Protein AF-A0A317D1U3-F1 (afdb_monomer)

Nearest PDB structures (foldseek):
  6ied-assembly1_A  TM=6.714E-01  e=7.102E-03  Bacillus subtilis subsp. subtilis str. 168

Foldseek 3Di:
DPPPPPQPADLVRLLVLLVVLLVLLVVLLVLVVVLLQLLLLLLQLAPPASDPPGNAHDPVSPPSRVSNRVSVVSLVVSLVSLVVSQVNQVSGPPHAPPLNVLSVLLNVLSVVLVVLSRVCSVVQNQLVSVLVSSLSSVVSSVSSVVNSVSSPDDRDDDDDLDDPVLVVLVVVLVVLVSVLSSLVSLLQQQDCRSSHNPGHHPPDDNVVSVVVSVVSLVVSLVSLVVQLVRCVVVVSVVSNVVSVVVNVVSVVVVVVVVCVCCLVDQNCCNVPVPAQPLLSLLLQLLQQLLLLVLLLVLLVVQDDAPCLQLVLLLQLLLQLLLVLLVCQNVDDPVVLLVVLLVVLVVLLVVLVVCVPFQQDFDQVLADPVLSVVLSCCRSHVLSSVCSNRNPCSLVSQLRSCRPRRRHHSLNSSNSSSSNSSSSSNNSNVNSVVVVSHDVVSSVVSNVVSSVVSNVVSVVCSVPDRVVSSVVSNVVSVVSNVVSVSVVVVVD

InterPro domains:
  IPR002781 Transmembrane protein TauE-like, transmembrane domain [PF01925] (244-482)
  IPR003780 COX15/CtaA family [PF02628] (16-190)
  IPR050450 COX15/CtaA Heme A synthase, prokaryotes [PTHR35457] (11-272)

Secondary structure (DSSP, 8-state):
-------SS-HHHHHHHHHHHHHHHHHHHHHHHHHHHTT-TTSS-SSSSSBTTBSS--GGGHHHHHHHHHHHHHHHHHHHHHHHHHHHHHH-SSPPTTHHHHHHHHHHHHHHHHHHHHHHHHTTS-HHHHHHHHHHHHHHHHHHHHHHHHTTS-SSPPPPSS-HHHHHHHHHHHHHHHHHHHHHHHHHHHSS-SSSTTPPP----HHHHHHHHHHHHHHHHHHHHHHHHHHHHTT-HHHHHHHHHHHHHHHHHHHHHHHHHHTTSSHHHHH-TTS-HHHHHHHHHHHHHHHHHHHHHHHHTTS---HHHHHHHHHHHHHHHHHHHHHHTTS-HHHHHHHHHHHHHHHHHHHHH-TTTTSS--GGG--HHHHHHHHHIIIIIIHHHHHHT-TTHHHHHHHHHHHHT---HHHHHHHHHHHHHHHHHHHHHHHHHTT---HHHHHHHHHHHHHHHHHHHHHHHHHHHHHHHHHHHHHHHHHHHHHHHHHHHH-

Structure (mmCIF, N/CA/C/O backbone):
data_AF-A0A317D1U3-F1
#
_entry.id   AF-A0A317D1U3-F1
#
loop_
_atom_site.group_PDB
_atom_site.id
_atom_site.type_symbol
_atom_site.label_atom_id
_atom_site.label_alt_id
_atom_site.label_comp_id
_atom_site.label_asym_id
_atom_site.label_entity_id
_atom_site.label_seq_id
_atom_site.pdbx_PDB_ins_code
_atom_site.Cartn_x
_atom_site.Cartn_y
_atom_site.Cartn_z
_atom_site.occupancy
_atom_site.B_iso_or_equiv
_atom_site.auth_seq_id
_atom_site.auth_comp_id
_atom_site.auth_asym_id
_atom_site.auth_atom_id
_atom_site.pdbx_PDB_model_num
ATOM 1 N N . MET A 1 1 ? -58.398 -7.008 22.262 1.00 45.06 1 MET A N 1
ATOM 2 C CA . MET A 1 1 ? -56.982 -7.313 21.945 1.00 45.06 1 MET A CA 1
ATOM 3 C C . MET A 1 1 ? -56.482 -6.292 20.931 1.00 45.06 1 MET A C 1
ATOM 5 O O . MET A 1 1 ? -57.039 -6.229 19.845 1.00 45.06 1 MET A O 1
ATOM 9 N N . LYS A 1 2 ? -55.504 -5.442 21.283 1.00 39.94 2 LYS A N 1
ATOM 10 C CA . LYS A 1 2 ? -54.852 -4.558 20.297 1.00 39.94 2 LYS A CA 1
ATOM 11 C C . LYS A 1 2 ? -54.072 -5.444 19.313 1.00 39.94 2 LYS A C 1
ATOM 13 O O . LYS A 1 2 ? -53.369 -6.336 19.792 1.00 39.94 2 LYS A O 1
ATOM 18 N N . PRO A 1 3 ? -54.178 -5.245 17.987 1.00 45.75 3 PRO A N 1
ATOM 19 C CA . PRO A 1 3 ? -53.411 -6.040 17.043 1.00 45.75 3 PRO A CA 1
ATOM 20 C C . PRO A 1 3 ? -51.927 -5.826 17.337 1.00 45.75 3 PRO A C 1
ATOM 22 O O . PRO A 1 3 ? -51.459 -4.688 17.405 1.00 45.75 3 PRO A O 1
ATOM 25 N N . SER A 1 4 ? -51.188 -6.914 17.546 1.00 47.28 4 SER A N 1
ATOM 26 C CA . SER A 1 4 ? -49.733 -6.876 17.614 1.00 47.28 4 SER A CA 1
ATOM 27 C C . SER A 1 4 ? -49.231 -6.391 16.257 1.00 47.28 4 SER A C 1
ATOM 29 O O . SER A 1 4 ? -49.183 -7.165 15.298 1.00 47.28 4 SER A O 1
ATOM 31 N N . VAL A 1 5 ? -48.918 -5.101 16.144 1.00 54.84 5 VAL A N 1
ATOM 32 C CA . VAL A 1 5 ? -48.297 -4.539 14.946 1.00 54.84 5 VAL A CA 1
ATOM 33 C C . VAL A 1 5 ? -46.958 -5.251 14.783 1.00 54.84 5 VAL A C 1
ATOM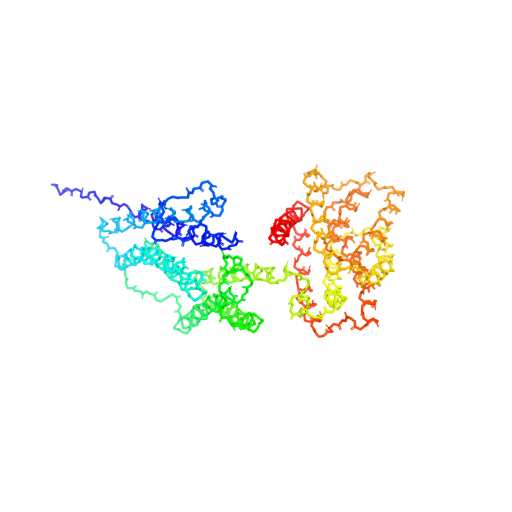 35 O O . VAL A 1 5 ? -45.998 -4.969 15.499 1.00 54.84 5 VAL A O 1
ATOM 38 N N . ARG A 1 6 ? -46.905 -6.239 13.883 1.00 54.34 6 ARG A N 1
ATOM 39 C CA . ARG A 1 6 ? -45.654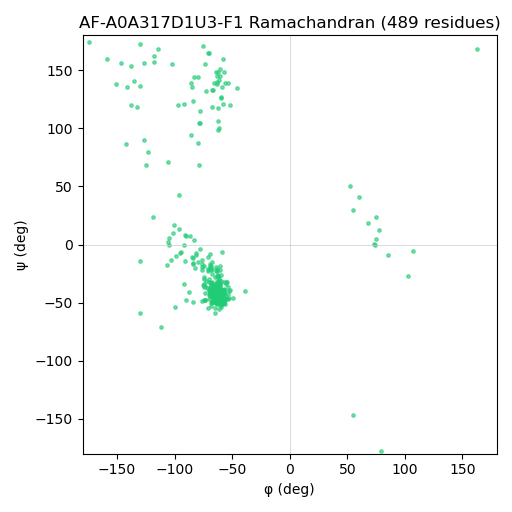 -6.876 13.475 1.00 54.34 6 ARG A CA 1
ATOM 40 C C . ARG A 1 6 ? -44.817 -5.781 12.830 1.00 54.34 6 ARG A C 1
ATOM 42 O O . ARG A 1 6 ? -45.134 -5.317 11.740 1.00 54.34 6 ARG A O 1
ATOM 49 N N . PHE A 1 7 ? -43.786 -5.322 13.530 1.00 55.69 7 PHE A N 1
ATOM 50 C CA . PHE A 1 7 ? -42.826 -4.387 12.962 1.00 55.69 7 PHE A CA 1
ATOM 51 C C . PHE A 1 7 ? -42.218 -5.032 11.708 1.00 55.69 7 PHE A C 1
ATOM 53 O O . PHE A 1 7 ? -41.642 -6.115 11.823 1.00 55.69 7 PHE A O 1
ATOM 60 N N . PRO A 1 8 ? -42.336 -4.417 10.519 1.00 71.75 8 PRO A N 1
ATOM 61 C CA . PRO A 1 8 ? -41.983 -5.090 9.269 1.00 71.75 8 PRO A CA 1
ATOM 62 C C . PRO A 1 8 ? -40.472 -5.329 9.119 1.00 71.75 8 PRO A C 1
ATOM 64 O O . PRO A 1 8 ? -40.060 -6.157 8.315 1.00 71.75 8 PRO A O 1
ATOM 67 N N . VAL A 1 9 ? -39.631 -4.641 9.904 1.00 82.56 9 VAL A N 1
ATOM 68 C CA . VAL A 1 9 ? -38.166 -4.747 9.824 1.00 82.56 9 VAL A CA 1
ATOM 69 C C . VAL A 1 9 ? -37.560 -4.931 11.211 1.00 82.56 9 VAL A C 1
ATOM 71 O O . VAL A 1 9 ? -37.648 -4.052 12.072 1.00 82.56 9 VAL A O 1
ATOM 74 N N . SER A 1 10 ? -36.888 -6.064 11.418 1.00 88.38 10 SER A N 1
ATOM 75 C CA . SER A 1 10 ? -36.174 -6.359 12.660 1.00 88.38 10 SER A CA 1
ATOM 76 C C . SER A 1 10 ? -34.880 -5.543 12.789 1.00 88.38 10 SER A C 1
ATOM 78 O O . SER A 1 10 ? -34.247 -5.150 11.804 1.00 88.38 10 SER A O 1
ATOM 80 N N . ALA A 1 11 ? -34.427 -5.323 14.028 1.00 86.81 11 ALA A N 1
ATOM 81 C CA . ALA A 1 11 ? -33.157 -4.642 14.282 1.00 86.81 11 ALA A CA 1
ATOM 82 C C . ALA A 1 11 ? -31.956 -5.390 13.679 1.00 86.81 11 ALA A C 1
ATOM 84 O O . ALA A 1 11 ? -31.006 -4.767 13.201 1.00 86.81 11 ALA A O 1
ATOM 85 N N . SER A 1 12 ? -32.020 -6.723 13.667 1.00 89.88 12 SER A N 1
ATOM 86 C CA . SER A 1 12 ? -30.996 -7.578 13.073 1.00 89.88 12 SER A CA 1
ATOM 87 C C . SER A 1 12 ? -30.942 -7.442 11.552 1.00 89.88 12 SER A C 1
ATOM 89 O O . SER A 1 12 ? -29.841 -7.352 11.010 1.00 89.88 12 SER A O 1
ATOM 91 N N . LEU A 1 13 ? -32.095 -7.370 10.876 1.00 92.12 13 LEU A N 1
ATOM 92 C CA . LEU A 1 13 ? -32.168 -7.158 9.431 1.00 92.12 13 LEU A CA 1
ATOM 93 C C . LEU A 1 13 ? -31.583 -5.796 9.045 1.00 92.12 13 LEU A C 1
ATOM 95 O O . LEU A 1 13 ? -30.692 -5.746 8.201 1.00 92.12 13 LEU A O 1
ATOM 99 N N . LEU A 1 14 ? -31.993 -4.709 9.712 1.00 92.56 14 LEU A N 1
ATOM 100 C CA . LEU A 1 14 ? -31.452 -3.376 9.417 1.00 92.56 14 LEU A CA 1
ATOM 101 C C . LEU A 1 14 ? -29.931 -3.316 9.620 1.00 92.56 14 LEU A C 1
ATOM 103 O O . LEU A 1 14 ? -29.219 -2.756 8.792 1.00 92.56 14 LEU A O 1
ATOM 107 N N . ARG A 1 15 ? -29.419 -3.929 10.695 1.00 93.50 15 ARG A N 1
ATOM 108 C CA . ARG A 1 15 ? -27.975 -3.994 10.960 1.00 93.50 15 ARG A CA 1
ATOM 109 C C . ARG A 1 15 ? -27.224 -4.747 9.860 1.00 93.50 15 ARG A C 1
ATOM 111 O O . ARG A 1 15 ? -26.143 -4.319 9.466 1.00 93.50 15 ARG A O 1
ATOM 118 N N . ARG A 1 16 ? -27.777 -5.864 9.374 1.00 95.69 16 ARG A N 1
ATOM 119 C CA . ARG A 1 16 ? -27.190 -6.648 8.274 1.00 95.69 16 ARG A CA 1
ATOM 120 C C . ARG A 1 16 ? -27.200 -5.864 6.964 1.00 95.69 16 ARG A C 1
ATOM 122 O O . ARG A 1 16 ? -26.175 -5.834 6.299 1.00 95.69 16 ARG A O 1
ATOM 129 N N . LEU A 1 17 ? -28.301 -5.184 6.639 1.00 96.12 17 LEU A N 1
ATOM 130 C CA . LEU A 1 17 ? -28.401 -4.338 5.445 1.00 96.12 17 LEU A CA 1
ATOM 131 C C . LEU A 1 17 ? -27.427 -3.152 5.499 1.00 96.12 17 LEU A C 1
ATOM 133 O O . LEU A 1 17 ? -26.718 -2.898 4.532 1.00 96.12 17 LEU A O 1
ATOM 137 N N . ALA A 1 18 ? -27.326 -2.464 6.640 1.00 96.38 18 ALA A N 1
ATOM 138 C CA . ALA A 1 18 ? -26.370 -1.371 6.813 1.00 96.38 18 ALA A CA 1
ATOM 139 C C . ALA A 1 18 ? -24.914 -1.857 6.686 1.00 96.38 18 ALA A C 1
ATOM 141 O O . ALA A 1 18 ? -24.093 -1.183 6.073 1.00 96.38 18 ALA A O 1
ATOM 142 N N . PHE A 1 19 ? -24.598 -3.050 7.203 1.00 97.38 19 PHE A N 1
ATOM 143 C CA . PHE A 1 19 ? -23.275 -3.655 7.025 1.00 97.38 19 PHE A CA 1
ATOM 144 C C . PHE A 1 19 ? -23.010 -4.062 5.569 1.00 97.38 19 PHE A C 1
ATOM 146 O O . PHE A 1 19 ? -21.928 -3.802 5.049 1.00 97.38 19 PHE A O 1
ATOM 153 N N . ALA A 1 20 ? -24.005 -4.638 4.889 1.00 97.31 20 ALA A N 1
ATOM 154 C CA . ALA A 1 20 ? -23.921 -4.961 3.467 1.00 97.31 20 ALA A CA 1
ATOM 155 C C . ALA A 1 20 ? -23.687 -3.706 2.613 1.00 97.31 20 ALA A C 1
ATOM 157 O O . ALA A 1 20 ? -22.898 -3.752 1.677 1.00 97.31 20 ALA A O 1
ATOM 158 N N . SER A 1 21 ? -24.295 -2.572 2.977 1.00 97.50 21 SER A N 1
ATOM 159 C CA . SER A 1 21 ? -24.048 -1.282 2.323 1.00 97.50 21 SER A CA 1
ATOM 160 C C . SER A 1 21 ? -22.593 -0.820 2.470 1.00 97.50 21 SER A C 1
ATOM 162 O O . SER A 1 21 ? -22.002 -0.368 1.492 1.00 97.50 21 SER A O 1
ATOM 164 N N . ILE A 1 22 ? -21.968 -1.001 3.643 1.00 97.69 22 ILE A N 1
ATOM 165 C CA . ILE A 1 22 ? -20.528 -0.726 3.818 1.00 97.69 22 ILE A CA 1
ATOM 166 C C . ILE A 1 22 ? -19.702 -1.616 2.888 1.00 97.69 22 ILE A C 1
ATOM 168 O O . ILE A 1 22 ? -18.843 -1.109 2.175 1.00 97.69 22 ILE A O 1
ATOM 172 N N . ILE A 1 23 ? -19.975 -2.926 2.870 1.00 97.00 23 ILE A N 1
ATOM 173 C CA . ILE A 1 23 ? -19.248 -3.875 2.015 1.00 97.00 23 ILE A CA 1
ATOM 174 C C . ILE A 1 23 ? -19.386 -3.487 0.541 1.00 97.00 23 ILE A C 1
ATOM 176 O O . ILE A 1 23 ? -18.387 -3.458 -0.168 1.00 97.00 23 ILE A O 1
ATOM 180 N N . ALA A 1 24 ? -20.595 -3.147 0.092 1.00 96.50 24 ALA A N 1
ATOM 181 C CA . ALA A 1 24 ? -20.861 -2.759 -1.288 1.00 96.50 24 ALA A CA 1
ATOM 182 C C . ALA A 1 24 ? -20.114 -1.472 -1.681 1.00 96.50 24 ALA A C 1
ATOM 184 O O . ALA A 1 24 ? -19.473 -1.436 -2.729 1.00 96.50 24 ALA A O 1
ATOM 185 N N . ASN A 1 25 ? -20.131 -0.446 -0.820 1.00 97.19 25 ASN A N 1
ATOM 186 C CA . ASN A 1 25 ? -19.395 0.800 -1.060 1.00 97.19 25 ASN A CA 1
ATOM 187 C C . ASN A 1 25 ? -17.867 0.595 -1.033 1.00 97.19 25 ASN A C 1
ATOM 189 O O . ASN A 1 25 ? -17.150 1.190 -1.829 1.00 97.19 25 ASN A O 1
ATOM 193 N N . VAL A 1 26 ? -17.345 -0.273 -0.161 1.00 93.62 26 VAL A N 1
ATOM 194 C CA . VAL A 1 26 ? -15.914 -0.626 -0.171 1.00 93.62 26 VAL A CA 1
ATOM 195 C C . VAL A 1 26 ? -15.556 -1.401 -1.441 1.00 93.62 26 VAL A C 1
ATOM 197 O O . VAL A 1 26 ? -14.534 -1.115 -2.058 1.00 93.62 26 VAL A O 1
ATOM 200 N N . ALA A 1 27 ? -16.398 -2.350 -1.858 1.00 90.06 27 ALA A N 1
ATOM 201 C CA . ALA A 1 27 ? -16.167 -3.154 -3.052 1.00 90.06 27 ALA A CA 1
ATOM 202 C C . ALA A 1 27 ? -16.091 -2.289 -4.316 1.00 90.06 27 ALA A C 1
ATOM 204 O O . ALA A 1 27 ? -15.130 -2.438 -5.064 1.00 90.06 27 ALA A O 1
ATOM 205 N N . ILE A 1 28 ? -17.027 -1.349 -4.514 1.00 94.06 28 ILE A N 1
ATOM 206 C CA . ILE A 1 28 ? -17.008 -0.458 -5.688 1.00 94.06 28 ILE A CA 1
ATOM 207 C C . ILE A 1 28 ? -15.791 0.482 -5.697 1.00 94.06 28 ILE A C 1
ATOM 209 O O . ILE A 1 28 ? -15.227 0.754 -6.753 1.00 94.06 28 ILE A O 1
ATOM 213 N N . VAL A 1 29 ? -15.317 0.934 -4.529 1.00 92.81 29 VAL A N 1
ATOM 214 C CA . VAL A 1 29 ? -14.070 1.714 -4.445 1.00 92.81 29 VAL A CA 1
ATOM 215 C C . VAL A 1 29 ? -12.858 0.858 -4.815 1.00 92.81 29 VAL A C 1
ATOM 217 O O . VAL A 1 29 ? -11.981 1.323 -5.540 1.00 92.81 29 VAL A O 1
ATOM 220 N N . VAL A 1 30 ? -12.796 -0.392 -4.348 1.00 82.31 30 VAL A N 1
ATOM 221 C CA . VAL A 1 30 ? -11.699 -1.316 -4.678 1.00 82.31 30 VAL A CA 1
ATOM 222 C C . VAL A 1 30 ? -11.693 -1.643 -6.171 1.00 82.31 30 VAL A C 1
ATOM 224 O O . VAL A 1 30 ? -10.629 -1.612 -6.789 1.00 82.31 30 VAL A O 1
ATOM 227 N N . THR A 1 31 ? -12.855 -1.905 -6.775 1.00 83.12 31 THR A N 1
ATOM 228 C CA . THR A 1 31 ? -12.953 -2.137 -8.222 1.00 83.12 31 THR A CA 1
ATOM 229 C C . THR A 1 31 ? -12.642 -0.877 -9.021 1.00 83.12 31 THR A C 1
ATOM 231 O O . THR A 1 31 ? -11.936 -0.979 -10.016 1.00 83.12 31 THR A O 1
ATOM 234 N N . GLY A 1 32 ? -13.032 0.315 -8.560 1.00 84.44 32 GLY A N 1
ATOM 235 C CA . GLY A 1 32 ? -12.593 1.585 -9.152 1.00 84.44 32 GLY A CA 1
ATOM 236 C C . GLY A 1 32 ? -11.072 1.781 -9.069 1.00 84.44 32 GLY A C 1
ATOM 237 O O . GLY A 1 32 ? -10.437 2.215 -10.030 1.00 84.44 32 GLY A O 1
ATOM 238 N N . GLY A 1 33 ? -10.451 1.370 -7.959 1.00 77.25 33 GLY A N 1
ATOM 239 C CA . GLY A 1 33 ? -8.996 1.279 -7.841 1.00 77.25 33 GLY A CA 1
ATOM 240 C C . GLY A 1 33 ? -8.385 0.319 -8.867 1.00 77.25 33 GLY A C 1
ATOM 241 O O . GLY A 1 33 ? -7.363 0.643 -9.466 1.00 77.25 33 GLY A O 1
ATOM 242 N N . ALA A 1 34 ? -9.028 -0.823 -9.127 1.00 73.12 34 ALA A N 1
ATOM 243 C CA . ALA A 1 34 ? -8.604 -1.766 -10.161 1.00 73.12 34 ALA A CA 1
ATOM 244 C C . ALA A 1 34 ? -8.743 -1.187 -11.579 1.00 73.12 34 ALA A C 1
ATOM 246 O O . ALA A 1 34 ? -7.818 -1.347 -12.371 1.00 73.12 34 ALA A O 1
ATOM 247 N N . VAL A 1 35 ? -9.823 -0.456 -11.885 1.00 81.81 35 VAL A N 1
ATOM 248 C CA . VAL A 1 35 ? -9.980 0.283 -13.156 1.00 81.81 35 VAL A CA 1
ATOM 249 C C . VAL A 1 35 ? -8.778 1.203 -13.377 1.00 81.81 35 VAL A C 1
ATOM 251 O O . VAL A 1 35 ? -8.157 1.155 -14.434 1.00 81.81 35 VAL A O 1
ATOM 254 N N . ARG A 1 36 ? -8.373 1.968 -12.354 1.00 77.31 36 ARG A N 1
ATOM 255 C CA . ARG A 1 36 ? -7.190 2.839 -12.437 1.00 77.31 36 ARG A CA 1
ATOM 256 C C . ARG A 1 36 ? -5.894 2.049 -12.623 1.00 77.31 36 ARG A C 1
ATOM 258 O O . ARG A 1 36 ? -5.093 2.372 -13.493 1.00 77.31 36 ARG A O 1
ATOM 265 N N . LEU A 1 37 ? -5.663 1.037 -11.785 1.00 66.56 37 LEU A N 1
ATOM 266 C CA . LEU A 1 37 ? -4.415 0.266 -11.787 1.00 66.56 37 LEU A CA 1
ATOM 267 C C . LEU A 1 37 ? -4.210 -0.518 -13.085 1.00 66.56 37 LEU A C 1
ATOM 269 O O . LEU A 1 37 ? -3.067 -0.735 -13.461 1.00 66.56 37 LEU A O 1
ATOM 273 N N . THR A 1 38 ? -5.298 -0.895 -13.759 1.00 68.88 38 THR A N 1
ATOM 274 C CA . THR A 1 38 ? -5.303 -1.597 -15.053 1.00 68.88 38 THR A CA 1
ATOM 275 C C . THR A 1 38 ? -5.334 -0.656 -16.259 1.00 68.88 38 THR A C 1
ATOM 277 O O . THR A 1 38 ? -5.540 -1.126 -17.372 1.00 68.88 38 THR A O 1
ATOM 280 N N . ALA A 1 39 ? -5.181 0.659 -16.050 1.00 73.56 39 ALA A N 1
ATOM 281 C CA . ALA A 1 39 ? -5.280 1.675 -17.100 1.00 73.56 39 ALA A CA 1
ATOM 282 C C . ALA A 1 39 ? -6.610 1.634 -17.893 1.00 73.56 39 ALA A C 1
ATOM 284 O O . ALA A 1 39 ? -6.663 1.985 -19.063 1.00 73.56 39 ALA A 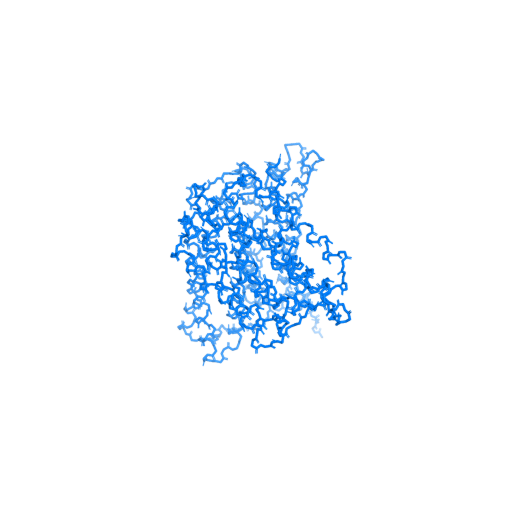O 1
ATOM 285 N N . SER A 1 40 ? -7.699 1.193 -17.257 1.00 82.12 40 SER A N 1
ATOM 286 C CA . SER A 1 40 ? -9.006 0.997 -17.900 1.00 82.12 40 SER A CA 1
ATOM 287 C C . SER A 1 40 ? -9.955 2.186 -17.717 1.00 82.12 40 SER A C 1
ATOM 289 O O . SER A 1 40 ? -11.150 2.041 -17.935 1.00 82.12 40 SER A O 1
ATOM 291 N N . GLY A 1 41 ? -9.475 3.349 -17.263 1.00 84.12 41 GLY A N 1
ATOM 292 C CA . GLY A 1 41 ? -10.333 4.493 -16.920 1.00 84.12 41 GLY A CA 1
ATOM 293 C C . GLY A 1 41 ? -11.104 5.099 -18.098 1.00 84.12 41 GLY A C 1
ATOM 294 O O . GLY A 1 41 ? -12.093 5.788 -17.865 1.00 84.12 41 GLY A O 1
ATOM 295 N N . LEU A 1 42 ? -10.653 4.836 -19.329 1.00 88.69 42 LEU A N 1
ATOM 296 C CA . LEU A 1 42 ? -11.297 5.229 -20.588 1.00 88.69 42 LEU A CA 1
ATOM 297 C C . LEU A 1 42 ? -11.684 4.010 -21.449 1.00 88.69 42 LEU A C 1
ATOM 299 O O . LEU A 1 42 ? -11.822 4.125 -22.665 1.00 88.69 42 LEU A O 1
ATOM 303 N N . GLY A 1 43 ? -11.864 2.833 -20.838 1.00 87.62 43 GLY A N 1
ATOM 304 C CA . GLY A 1 43 ? -12.351 1.634 -21.531 1.00 87.62 43 GLY A CA 1
ATOM 305 C C . GLY A 1 43 ? -13.747 1.800 -22.157 1.00 87.62 43 GLY A C 1
ATOM 306 O O . GLY A 1 43 ? -14.095 1.083 -23.087 1.00 87.62 43 GLY A O 1
ATOM 307 N N . CYS A 1 44 ? -14.526 2.754 -21.661 1.00 91.69 44 CYS A N 1
ATOM 308 C CA . CYS A 1 44 ? -15.777 3.294 -22.159 1.00 91.69 44 CYS A CA 1
ATOM 309 C C . CYS A 1 44 ? -15.607 4.826 -22.256 1.00 91.69 44 CYS A C 1
ATOM 311 O O . CYS A 1 44 ? -15.906 5.540 -21.295 1.00 91.69 44 CYS A O 1
ATOM 313 N N . PRO A 1 45 ? -15.148 5.367 -23.395 1.00 89.38 45 PRO A N 1
ATOM 314 C CA . PRO A 1 45 ? -14.735 6.772 -23.507 1.00 89.38 45 PRO A CA 1
ATOM 315 C C . PRO A 1 45 ? -15.879 7.793 -23.404 1.00 89.38 45 PRO A C 1
ATOM 317 O O . PRO A 1 45 ? -15.638 8.995 -23.338 1.00 89.38 45 PRO A O 1
ATOM 320 N N . THR A 1 46 ? -17.134 7.342 -23.392 1.00 92.12 46 THR A N 1
ATOM 321 C CA . THR A 1 46 ? -18.311 8.212 -23.261 1.00 92.12 46 THR A CA 1
ATOM 322 C C . THR A 1 46 ? -19.049 7.942 -21.952 1.00 92.12 46 THR A C 1
ATOM 324 O O . THR A 1 46 ? -18.778 6.968 -21.246 1.00 92.12 46 THR A O 1
ATOM 327 N N . TRP A 1 47 ? -19.990 8.813 -21.590 1.00 93.12 47 TRP A N 1
ATOM 328 C CA . TRP A 1 47 ? -20.912 8.603 -20.473 1.00 93.12 47 TRP A CA 1
ATOM 329 C C . TRP A 1 47 ? -22.234 9.334 -20.761 1.00 93.12 47 TRP A C 1
ATOM 331 O O . TRP A 1 47 ? -22.187 10.456 -21.265 1.00 93.12 47 TRP A O 1
ATOM 341 N N . PRO A 1 48 ? -23.422 8.754 -20.481 1.00 89.88 48 PRO A N 1
ATOM 342 C CA . PRO A 1 48 ? -23.685 7.480 -19.794 1.00 89.88 48 PRO A CA 1
ATOM 343 C C . PRO A 1 48 ? -23.559 6.239 -20.688 1.00 89.88 48 PRO A C 1
ATOM 345 O O . PRO A 1 48 ? -23.605 5.116 -20.187 1.00 89.88 48 PRO A O 1
ATOM 348 N N . ARG A 1 49 ? -23.409 6.428 -22.002 1.00 92.50 49 ARG A N 1
ATOM 349 C CA . ARG A 1 49 ? -23.093 5.344 -22.940 1.00 92.50 49 ARG A CA 1
ATOM 350 C C . ARG A 1 49 ? -21.656 4.862 -22.740 1.00 92.50 49 ARG A C 1
ATOM 352 O O . ARG A 1 49 ? -20.898 5.518 -22.041 1.00 92.50 49 ARG A O 1
ATOM 359 N N . CYS A 1 50 ? -21.298 3.701 -23.279 1.00 90.75 50 CYS A N 1
ATOM 360 C CA . CYS A 1 50 ? -19.911 3.236 -23.292 1.00 90.75 50 CYS A CA 1
ATOM 361 C C . CYS A 1 50 ? -19.182 3.768 -24.537 1.00 90.75 50 CYS A C 1
ATOM 363 O O . CYS A 1 50 ? -18.080 4.298 -24.423 1.00 90.75 50 CYS A O 1
ATOM 365 N N . THR A 1 51 ? -19.856 3.774 -25.691 1.00 90.69 51 THR A N 1
ATOM 366 C CA . THR A 1 51 ? -19.435 4.444 -26.936 1.00 90.69 51 THR A CA 1
ATOM 367 C C . THR A 1 51 ? -20.576 5.303 -27.490 1.00 90.69 51 THR A C 1
ATOM 369 O O . THR A 1 51 ? -21.712 5.194 -27.026 1.00 90.69 51 THR A O 1
ATOM 372 N N . ASP A 1 52 ? -20.334 6.102 -28.531 1.00 88.31 52 ASP A N 1
ATOM 373 C CA . ASP A 1 52 ? -21.392 6.915 -29.157 1.00 88.31 52 ASP A CA 1
ATOM 374 C C . ASP A 1 52 ? -22.606 6.078 -29.611 1.00 88.31 52 ASP A C 1
ATOM 376 O O . ASP A 1 52 ? -23.759 6.516 -29.501 1.00 88.31 52 ASP A O 1
ATOM 380 N N . GLY A 1 53 ? -22.350 4.838 -30.047 1.00 89.81 53 GLY A N 1
ATOM 381 C CA . GLY A 1 53 ? -23.354 3.896 -30.546 1.00 89.81 53 GLY A CA 1
ATOM 382 C C . GLY A 1 53 ? -23.838 2.831 -29.553 1.00 89.81 53 GLY A C 1
ATOM 383 O O . GLY A 1 53 ? -24.804 2.139 -29.865 1.00 89.81 53 GLY A O 1
ATOM 384 N N . SER A 1 54 ? -23.216 2.667 -28.376 1.00 90.75 54 SER A N 1
ATOM 385 C CA . SER A 1 54 ? -23.523 1.550 -27.463 1.00 90.75 54 SER A CA 1
ATOM 386 C C . SER A 1 54 ? -23.524 1.942 -25.985 1.00 90.75 54 SER A C 1
ATOM 388 O O . SER A 1 54 ? -22.599 2.581 -25.490 1.00 90.75 54 SER A O 1
ATOM 390 N N . TYR A 1 55 ? -24.529 1.477 -25.235 1.00 91.69 55 TYR A N 1
ATOM 391 C CA . TYR A 1 55 ? -24.581 1.592 -23.768 1.00 91.69 55 TYR A CA 1
ATOM 392 C C . TYR A 1 55 ? -23.733 0.543 -23.040 1.00 91.69 55 TYR A C 1
ATOM 394 O O . TYR A 1 55 ? -23.477 0.687 -21.847 1.00 91.69 55 TYR A O 1
ATOM 402 N N . VAL A 1 56 ? -23.307 -0.503 -23.746 1.00 93.44 56 VAL A N 1
ATOM 403 C CA . VAL A 1 56 ? -22.545 -1.628 -23.198 1.00 93.44 56 VAL A CA 1
ATOM 404 C C . VAL A 1 56 ? -21.170 -1.711 -23.844 1.00 93.44 56 VAL A C 1
ATOM 406 O O . VAL A 1 56 ? -20.940 -1.153 -24.920 1.00 93.44 56 VAL A O 1
ATOM 409 N N . THR A 1 57 ? -20.260 -2.429 -23.190 1.00 92.81 57 THR A N 1
ATOM 410 C CA . THR A 1 57 ? -18.964 -2.743 -23.790 1.00 92.81 57 THR A CA 1
ATOM 411 C C . THR A 1 57 ? -19.129 -3.596 -25.059 1.00 92.81 57 THR A C 1
ATOM 413 O O . THR A 1 57 ? -20.076 -4.377 -25.165 1.00 92.81 57 THR A O 1
ATOM 416 N N . THR A 1 58 ? -18.231 -3.435 -26.027 1.00 90.62 58 THR A N 1
ATOM 417 C CA . THR A 1 58 ? -18.201 -4.133 -27.314 1.00 90.62 58 THR A CA 1
ATOM 418 C C . THR A 1 58 ? -16.907 -4.947 -27.407 1.00 90.62 58 THR A C 1
ATOM 420 O O . THR A 1 58 ? -15.940 -4.626 -26.705 1.00 90.62 58 THR A O 1
ATOM 423 N N . PRO A 1 59 ? -16.858 -6.002 -28.240 1.00 89.50 59 PRO A N 1
ATOM 424 C CA . PRO A 1 59 ? -15.676 -6.858 -28.352 1.00 89.50 59 PRO A CA 1
ATOM 425 C C . PRO A 1 59 ? -14.383 -6.097 -28.679 1.00 89.50 59 PRO A C 1
ATOM 427 O O . PRO A 1 59 ? -13.315 -6.463 -28.195 1.00 89.50 59 PRO A O 1
ATOM 430 N N . GLU A 1 60 ? -14.482 -5.009 -29.444 1.00 86.19 60 GLU A N 1
ATOM 431 C CA . GLU A 1 60 ? -13.350 -4.197 -29.902 1.00 86.19 60 GLU A CA 1
ATOM 432 C C . GLU A 1 60 ? -12.651 -3.455 -28.752 1.00 86.19 60 GLU A C 1
ATOM 434 O O . GLU A 1 60 ? -11.460 -3.172 -28.839 1.00 86.19 60 GLU A O 1
ATOM 439 N N . MET A 1 61 ? -13.359 -3.177 -27.650 1.00 84.12 61 MET A N 1
ATOM 440 C CA . MET A 1 61 ? -12.800 -2.505 -26.466 1.00 84.12 61 MET A CA 1
ATOM 441 C C . MET A 1 61 ? -12.035 -3.459 -25.532 1.00 84.12 61 MET A C 1
ATOM 443 O O . MET A 1 61 ? -11.400 -3.020 -24.567 1.00 84.12 61 MET A O 1
ATOM 447 N N . GLY A 1 62 ? -12.087 -4.767 -25.806 1.00 89.88 62 GLY A N 1
ATOM 448 C CA . GLY A 1 62 ? -11.318 -5.785 -25.100 1.00 89.88 62 GLY A CA 1
ATOM 449 C C . GLY A 1 62 ? -11.507 -5.773 -23.578 1.00 89.88 62 GLY A C 1
ATOM 450 O O . GLY A 1 62 ? -12.578 -5.475 -23.046 1.00 89.88 62 GLY A O 1
ATOM 451 N N . ALA A 1 63 ? -10.441 -6.119 -22.852 1.00 85.50 63 ALA A N 1
ATOM 452 C CA . ALA 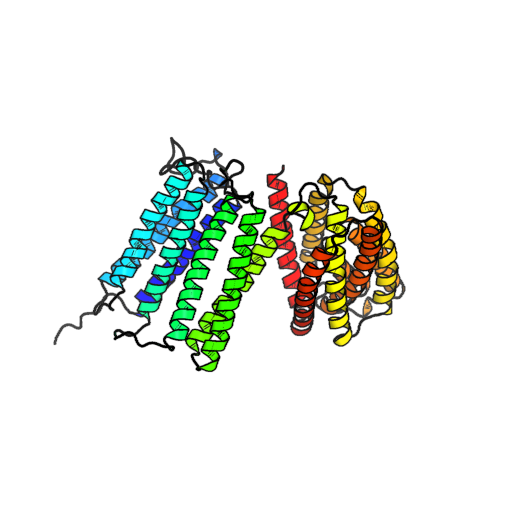A 1 63 ? -10.480 -6.238 -21.395 1.00 85.50 63 ALA A CA 1
ATOM 453 C C . ALA A 1 63 ? -10.735 -4.897 -20.684 1.00 85.50 63 ALA A C 1
ATOM 455 O O . ALA A 1 63 ? -11.447 -4.872 -19.680 1.00 85.50 63 ALA A O 1
ATOM 456 N N . HIS A 1 64 ? -10.206 -3.787 -21.208 1.00 83.50 64 HIS A N 1
ATOM 457 C CA . HIS A 1 64 ? -10.355 -2.461 -20.599 1.00 83.50 64 HIS A CA 1
ATOM 458 C C . HIS A 1 64 ? -11.817 -2.004 -20.580 1.00 83.50 64 HIS A C 1
ATOM 460 O O . HIS A 1 64 ? -12.308 -1.556 -19.541 1.00 83.50 64 HIS A O 1
ATOM 466 N N . GLY A 1 65 ? -12.547 -2.211 -21.683 1.00 88.38 65 GLY A N 1
ATOM 467 C CA . GLY A 1 65 ? -13.980 -1.923 -21.743 1.00 88.38 65 GLY A CA 1
ATOM 468 C C . GLY A 1 65 ? -14.798 -2.753 -20.752 1.00 88.38 65 GLY A C 1
ATOM 469 O O . GLY A 1 65 ? -15.679 -2.220 -20.078 1.00 88.38 65 GLY A O 1
ATOM 470 N N . VAL A 1 66 ? -14.479 -4.042 -20.597 1.00 91.69 66 VAL A N 1
ATOM 471 C CA . VAL A 1 66 ? -15.155 -4.928 -19.631 1.00 91.69 66 VAL A CA 1
ATOM 472 C C . VAL A 1 66 ? -14.885 -4.498 -18.188 1.00 91.69 66 VAL A C 1
ATOM 474 O O . VAL A 1 66 ? -15.808 -4.481 -17.372 1.00 91.69 66 VAL A O 1
ATOM 477 N N . ILE A 1 67 ? -13.641 -4.141 -17.865 1.00 85.75 67 ILE A N 1
ATOM 478 C CA . ILE A 1 67 ? -13.240 -3.720 -16.518 1.00 85.75 67 ILE A CA 1
ATOM 479 C C . ILE A 1 67 ? -13.961 -2.426 -16.122 1.00 85.75 67 ILE A C 1
ATOM 481 O O . ILE A 1 67 ? -14.543 -2.354 -15.035 1.00 85.75 67 ILE A O 1
ATOM 485 N N . GLU A 1 68 ? -13.975 -1.422 -17.001 1.00 90.56 68 GLU A N 1
ATOM 486 C CA . GLU A 1 68 ? -14.650 -0.158 -16.709 1.00 90.56 68 GLU A CA 1
ATOM 487 C C . GLU A 1 68 ? -16.171 -0.323 -16.634 1.00 90.56 68 GLU A C 1
ATOM 489 O O . GLU A 1 68 ? -16.806 0.095 -15.661 1.00 90.56 68 GLU A O 1
ATOM 494 N N . PHE A 1 69 ? -16.766 -0.987 -17.629 1.00 94.31 69 PHE A N 1
ATOM 495 C CA . PHE A 1 69 ? -18.205 -1.220 -17.669 1.00 94.31 69 PHE A CA 1
ATOM 496 C C . PHE A 1 69 ? -18.678 -2.056 -16.475 1.00 94.31 69 PHE A C 1
ATOM 498 O O . PHE A 1 69 ? -19.718 -1.763 -15.883 1.00 94.31 69 PHE A O 1
ATOM 505 N N . GLY A 1 70 ? -17.887 -3.046 -16.050 1.00 92.69 70 GLY A N 1
ATOM 506 C CA . GLY A 1 70 ? -18.145 -3.820 -14.840 1.00 92.69 70 GLY A CA 1
ATOM 507 C C . GLY A 1 70 ? -18.230 -2.936 -13.594 1.00 92.69 70 GLY A C 1
ATOM 508 O O . GLY A 1 70 ? -19.164 -3.071 -12.802 1.00 92.69 70 GLY A O 1
ATOM 509 N N . ASN A 1 71 ? -17.322 -1.967 -13.450 1.00 92.94 71 ASN A N 1
ATOM 510 C CA . ASN A 1 71 ? -17.383 -1.001 -12.355 1.00 92.94 71 ASN A CA 1
ATOM 511 C C . ASN A 1 71 ? -18.625 -0.091 -12.446 1.00 92.94 71 ASN A C 1
ATOM 513 O O . ASN A 1 71 ? -19.266 0.171 -11.426 1.00 92.94 71 ASN A O 1
ATOM 517 N N . ARG A 1 72 ? -19.031 0.331 -13.656 1.00 94.56 72 ARG A N 1
ATOM 518 C CA . ARG A 1 72 ? -20.292 1.073 -13.865 1.00 94.56 72 ARG A CA 1
ATOM 519 C C . ARG A 1 72 ? -21.500 0.255 -13.396 1.00 94.56 72 ARG A C 1
ATOM 521 O O . ARG A 1 72 ? -22.328 0.778 -12.651 1.00 94.56 72 ARG A O 1
ATOM 528 N N . LEU A 1 73 ? -21.568 -1.031 -13.750 1.00 93.62 73 LEU A N 1
ATOM 529 C CA . LEU A 1 73 ? -22.663 -1.924 -13.353 1.00 93.62 73 LEU A CA 1
ATOM 530 C C . LEU A 1 73 ? -22.774 -2.114 -11.833 1.00 93.62 73 LEU A C 1
ATOM 532 O O . LEU A 1 73 ? -23.888 -2.178 -11.304 1.00 93.62 73 LEU A O 1
ATOM 536 N N . LEU A 1 74 ? -21.649 -2.148 -11.111 1.00 93.56 74 LEU A N 1
ATOM 537 C CA . LEU A 1 74 ? -21.657 -2.257 -9.648 1.00 93.56 74 LEU A CA 1
ATOM 538 C C . LEU A 1 74 ? -22.393 -1.094 -8.970 1.00 93.56 74 LEU A C 1
ATOM 540 O O . LEU A 1 74 ? -22.981 -1.294 -7.908 1.00 93.56 74 LEU A O 1
ATOM 544 N N . THR A 1 75 ? -22.458 0.082 -9.601 1.00 93.88 75 THR A N 1
ATOM 545 C CA . THR A 1 75 ? -23.216 1.239 -9.093 1.00 93.88 75 THR A CA 1
ATOM 546 C C . THR A 1 75 ? -24.687 0.895 -8.859 1.00 93.88 75 THR A C 1
ATOM 548 O O . THR A 1 75 ? -25.258 1.293 -7.843 1.00 93.88 75 THR A O 1
ATOM 551 N N . PHE A 1 76 ? -25.300 0.098 -9.741 1.00 94.50 76 PHE A N 1
ATOM 552 C CA . PHE A 1 76 ? -26.693 -0.325 -9.581 1.00 94.50 76 PHE A CA 1
ATOM 553 C C . PHE A 1 76 ? -26.864 -1.280 -8.400 1.00 94.50 76 PHE A C 1
ATOM 555 O O . PHE A 1 76 ? -27.803 -1.126 -7.621 1.00 94.50 76 PHE A O 1
ATOM 562 N N . ALA A 1 77 ? -25.933 -2.220 -8.209 1.00 94.88 77 ALA A N 1
ATOM 563 C CA . ALA A 1 77 ? -25.955 -3.120 -7.058 1.00 94.88 77 ALA A CA 1
ATOM 564 C C . ALA A 1 77 ? -25.821 -2.344 -5.734 1.00 94.88 77 ALA A C 1
ATOM 566 O O . ALA A 1 77 ? -26.595 -2.568 -4.799 1.00 94.88 77 ALA A O 1
ATOM 567 N N . VAL A 1 78 ? -24.896 -1.379 -5.672 1.00 97.12 78 VAL A N 1
ATOM 568 C CA . VAL A 1 78 ? -24.724 -0.487 -4.512 1.00 97.12 78 VAL A CA 1
ATOM 569 C C . VAL A 1 78 ? -25.991 0.351 -4.282 1.00 97.12 78 VAL A C 1
ATOM 571 O O . VAL A 1 78 ? -26.467 0.447 -3.148 1.00 97.12 78 VAL A O 1
ATOM 574 N N . GLY A 1 79 ? -26.591 0.887 -5.351 1.00 97.38 79 GLY A N 1
ATOM 575 C CA . GLY A 1 79 ? -27.843 1.648 -5.322 1.00 97.38 79 GLY A CA 1
ATOM 576 C C . GLY A 1 79 ? -29.032 0.854 -4.780 1.00 97.38 79 GLY A C 1
ATOM 577 O O . GLY A 1 79 ? -29.748 1.344 -3.908 1.00 97.38 79 GLY A O 1
ATOM 578 N N . ILE A 1 80 ? -29.210 -0.393 -5.226 1.00 98.06 80 ILE A N 1
ATOM 579 C CA . ILE A 1 80 ? -30.275 -1.290 -4.748 1.00 98.06 80 ILE A CA 1
ATOM 580 C C . ILE A 1 80 ? -30.116 -1.568 -3.251 1.00 98.06 80 ILE A C 1
ATOM 582 O O . ILE A 1 80 ? -31.090 -1.489 -2.499 1.00 98.06 80 ILE A O 1
ATOM 586 N N . ILE A 1 81 ? -28.894 -1.848 -2.789 1.00 97.88 81 ILE A N 1
ATOM 587 C CA . ILE A 1 81 ? -28.625 -2.092 -1.365 1.00 97.88 81 ILE A CA 1
ATOM 588 C C . ILE A 1 81 ? -28.905 -0.829 -0.540 1.00 97.88 81 ILE A C 1
ATOM 590 O O . ILE A 1 81 ? -29.545 -0.909 0.510 1.00 97.88 81 ILE A O 1
ATOM 594 N N . ALA A 1 82 ? -28.474 0.344 -1.008 1.00 97.94 82 ALA A N 1
ATOM 595 C CA . ALA A 1 82 ? -28.733 1.607 -0.322 1.00 97.94 82 ALA A CA 1
ATOM 596 C C . ALA A 1 82 ? -30.228 1.957 -0.278 1.00 97.94 82 ALA A C 1
ATOM 598 O O . ALA A 1 82 ? -30.720 2.395 0.764 1.00 97.94 82 ALA A O 1
ATOM 599 N N . LEU A 1 83 ? -30.969 1.694 -1.358 1.00 98.19 83 LEU A N 1
ATOM 600 C CA . LEU A 1 83 ? -32.422 1.842 -1.387 1.00 98.19 83 LEU A CA 1
ATOM 601 C C . LEU A 1 83 ? -33.089 0.893 -0.388 1.00 98.19 83 LEU A C 1
ATOM 603 O O . LEU A 1 83 ? -33.932 1.324 0.396 1.00 98.19 83 LEU A O 1
ATOM 607 N N . ALA A 1 84 ? -32.678 -0.376 -0.348 1.00 97.62 84 ALA A N 1
ATOM 608 C CA . ALA A 1 84 ? -33.189 -1.343 0.619 1.00 97.62 84 ALA A CA 1
ATOM 609 C C . ALA A 1 84 ? -32.935 -0.890 2.067 1.00 97.62 84 ALA A C 1
ATOM 611 O O . ALA A 1 84 ? -33.817 -1.013 2.917 1.00 97.62 84 ALA A O 1
ATOM 612 N N . VAL A 1 85 ? -31.764 -0.309 2.354 1.00 97.38 85 VAL A N 1
ATOM 613 C CA . VAL A 1 85 ? -31.458 0.298 3.658 1.00 97.38 85 VAL A CA 1
ATOM 614 C C . VAL A 1 85 ? -32.377 1.487 3.949 1.00 97.38 85 VAL A C 1
ATOM 616 O O . VAL A 1 85 ? -32.934 1.560 5.045 1.00 97.38 85 VAL A O 1
ATOM 619 N N . LEU A 1 86 ? -32.572 2.400 2.995 1.00 97.38 86 LEU A N 1
ATOM 620 C CA . LEU A 1 86 ? -33.448 3.563 3.157 1.00 97.38 86 LEU A CA 1
ATOM 621 C C . LEU A 1 86 ? -34.893 3.137 3.444 1.00 97.38 86 LEU A C 1
ATOM 623 O O . LEU A 1 86 ? -35.488 3.594 4.421 1.00 97.38 86 LEU A O 1
ATOM 627 N N . LEU A 1 87 ? -35.429 2.203 2.658 1.00 96.62 87 LEU A N 1
ATOM 628 C CA . LEU A 1 87 ? -36.762 1.635 2.860 1.00 96.62 87 LEU A CA 1
ATOM 629 C C . LEU A 1 87 ? -36.866 0.925 4.216 1.00 96.62 87 LEU A C 1
ATOM 631 O O . LEU A 1 87 ? -37.842 1.122 4.939 1.00 96.62 87 LEU A O 1
ATOM 635 N N . ALA A 1 88 ? -35.838 0.174 4.620 1.00 94.75 88 ALA A N 1
ATOM 636 C CA . ALA A 1 88 ? -35.790 -0.483 5.923 1.00 94.75 88 ALA A CA 1
ATOM 637 C C . ALA A 1 88 ? -35.790 0.518 7.094 1.00 94.75 88 ALA A C 1
ATOM 639 O O . ALA A 1 88 ? -36.467 0.298 8.102 1.00 94.75 88 ALA A O 1
ATOM 640 N N . VAL A 1 89 ? -35.074 1.642 6.969 1.00 94.81 89 VAL A N 1
ATOM 641 C CA . VAL A 1 89 ? -35.099 2.743 7.949 1.00 94.81 89 VAL A CA 1
ATOM 642 C C . VAL A 1 89 ? -36.468 3.426 7.976 1.00 94.81 89 VAL A C 1
ATOM 644 O O . VAL A 1 89 ? -36.975 3.745 9.057 1.00 94.81 89 VAL A O 1
ATOM 647 N N . LEU A 1 90 ? -37.090 3.636 6.814 1.00 93.94 90 LEU A N 1
ATOM 648 C CA . LEU A 1 90 ? -38.416 4.242 6.708 1.00 93.94 90 LEU A CA 1
ATOM 649 C C . LEU A 1 90 ? -39.503 3.354 7.334 1.00 93.94 90 LEU A C 1
ATOM 651 O O . LEU A 1 90 ? -40.351 3.865 8.070 1.00 93.94 90 LEU A O 1
ATOM 655 N N . ALA A 1 91 ? -39.427 2.041 7.122 1.00 91.38 91 ALA A N 1
ATOM 656 C CA . ALA A 1 91 ? -40.379 1.056 7.629 1.00 91.38 91 ALA A CA 1
ATOM 657 C C . ALA A 1 91 ? -40.209 0.733 9.128 1.00 91.38 91 ALA A C 1
ATOM 659 O O . ALA A 1 91 ? -41.138 0.228 9.764 1.00 91.38 91 ALA A O 1
ATOM 660 N N . ARG A 1 92 ? -39.047 1.027 9.730 1.00 87.38 92 ARG A N 1
ATOM 661 C CA . ARG A 1 92 ? -38.783 0.739 11.147 1.00 87.38 92 ARG A CA 1
ATOM 662 C C . ARG A 1 92 ? -39.544 1.679 12.087 1.00 87.38 92 ARG A C 1
ATOM 664 O O . ARG A 1 92 ? -39.489 2.902 11.951 1.00 87.38 92 ARG A O 1
ATOM 671 N N . ARG A 1 93 ? -40.198 1.097 13.099 1.00 85.50 93 ARG A N 1
ATOM 672 C CA . ARG A 1 93 ? -40.886 1.795 14.198 1.00 85.50 93 ARG A CA 1
ATOM 673 C C . ARG A 1 93 ? -40.540 1.121 15.546 1.00 85.50 93 ARG A C 1
ATOM 675 O O . ARG A 1 93 ? -40.461 -0.101 15.564 1.00 85.50 93 ARG A O 1
ATOM 682 N N . PRO A 1 94 ? -40.326 1.874 16.644 1.00 82.50 94 PRO A N 1
ATOM 683 C CA . PRO A 1 94 ? -39.922 3.281 16.631 1.00 82.50 94 PRO A CA 1
ATOM 684 C C . PRO A 1 94 ? -38.605 3.448 15.852 1.00 82.50 94 PRO A C 1
ATOM 686 O O . PRO A 1 94 ? -37.792 2.525 15.780 1.00 82.50 94 PRO A O 1
ATOM 689 N N . ARG A 1 95 ? -38.425 4.604 15.202 1.00 83.62 95 ARG A N 1
ATOM 690 C CA . ARG A 1 95 ? -37.231 4.890 14.396 1.00 83.62 95 ARG A CA 1
ATOM 691 C C . ARG A 1 95 ? -36.178 5.585 15.266 1.00 83.62 95 ARG A C 1
ATOM 693 O O . ARG A 1 95 ? -36.464 6.685 15.742 1.00 83.62 95 ARG A O 1
ATOM 700 N N . PRO A 1 96 ? -34.973 5.010 15.411 1.00 81.81 96 PRO A N 1
ATOM 701 C CA . PRO A 1 96 ? -33.876 5.670 16.105 1.00 81.81 96 PRO A CA 1
ATOM 702 C C . PRO A 1 96 ? -33.535 7.041 15.518 1.00 81.81 96 PRO A C 1
ATOM 704 O O . PRO A 1 96 ? -33.499 7.220 14.292 1.00 81.81 96 PRO A O 1
ATOM 707 N N . ARG A 1 97 ? -33.266 8.019 16.391 1.00 83.44 97 ARG A N 1
ATOM 708 C CA . ARG A 1 97 ? -32.897 9.381 15.965 1.00 83.44 97 ARG A CA 1
ATOM 709 C C . ARG A 1 97 ? -31.571 9.341 15.195 1.00 83.44 97 ARG A C 1
ATOM 711 O O . ARG A 1 97 ? -30.643 8.631 15.580 1.00 83.44 97 ARG A O 1
ATOM 718 N N . GLY A 1 98 ? -31.490 10.095 14.097 1.00 87.00 98 GLY A N 1
ATOM 719 C CA . GLY A 1 98 ? -30.283 10.212 13.268 1.00 87.00 98 GLY A CA 1
ATOM 720 C C . GLY A 1 98 ? -30.091 9.139 12.186 1.00 87.00 98 GLY A C 1
ATOM 721 O O . GLY A 1 98 ? -29.241 9.326 11.323 1.00 87.00 98 GLY A O 1
ATOM 722 N N . LEU A 1 99 ? -30.890 8.060 12.148 1.00 91.88 99 LEU A N 1
ATOM 723 C CA . LEU A 1 99 ? -30.760 7.044 11.086 1.00 91.88 99 LEU A CA 1
ATOM 724 C C . LEU A 1 99 ? -31.200 7.543 9.706 1.00 91.88 99 LEU A C 1
ATOM 726 O O . LEU A 1 99 ? -30.564 7.215 8.710 1.00 91.88 99 LEU A O 1
ATOM 730 N N . LEU A 1 100 ? -32.294 8.308 9.635 1.00 94.88 100 LEU A N 1
ATOM 731 C CA . LEU A 1 100 ? -32.849 8.743 8.352 1.00 94.88 100 LEU A CA 1
ATOM 732 C C . LEU A 1 100 ? -31.905 9.690 7.588 1.00 94.88 100 LEU A C 1
ATOM 734 O O . LEU A 1 100 ? -31.651 9.399 6.423 1.00 94.88 100 LEU A O 1
ATOM 738 N N . PRO A 1 101 ? -31.324 10.745 8.198 1.00 96.38 101 PRO A N 1
ATOM 739 C CA . PRO A 1 101 ? -30.365 11.603 7.500 1.00 96.38 101 PRO A CA 1
ATOM 740 C C . PRO A 1 101 ? -29.163 10.833 6.943 1.00 96.38 101 PRO A C 1
ATOM 742 O O . PRO A 1 101 ? -28.769 11.063 5.807 1.00 96.38 101 PRO A O 1
ATOM 745 N N . LEU A 1 102 ? -28.621 9.872 7.701 1.00 97.00 102 LEU A N 1
ATOM 746 C CA . LEU A 1 102 ? -27.495 9.046 7.254 1.00 97.00 102 LEU A CA 1
ATOM 747 C C . LEU A 1 102 ? -27.887 8.100 6.109 1.00 97.00 102 LEU A C 1
ATOM 749 O O . LEU A 1 102 ? -27.134 7.953 5.152 1.00 97.00 102 LEU A O 1
ATOM 753 N N . ALA A 1 103 ? -29.072 7.483 6.173 1.00 97.69 103 ALA A N 1
ATOM 754 C CA . ALA A 1 103 ? -29.568 6.620 5.101 1.00 97.69 103 ALA A CA 1
ATOM 755 C C . ALA A 1 103 ? -29.832 7.405 3.807 1.00 97.69 103 ALA A C 1
ATOM 757 O O . ALA A 1 103 ? -29.483 6.936 2.726 1.00 97.69 103 ALA A O 1
ATOM 758 N N . VAL A 1 104 ? -30.396 8.611 3.922 1.00 98.12 104 VAL A N 1
ATOM 759 C CA . VAL A 1 104 ? -30.593 9.529 2.791 1.00 98.12 104 VAL A CA 1
ATOM 760 C C . VAL A 1 104 ? -29.249 9.981 2.221 1.00 98.12 104 VAL A C 1
ATOM 762 O O . VAL A 1 104 ? -29.077 9.938 1.009 1.00 98.12 104 VAL A O 1
ATOM 765 N N . ALA A 1 105 ? -28.282 10.346 3.069 1.00 97.94 105 ALA A N 1
ATOM 766 C CA . ALA A 1 105 ? -26.949 10.755 2.629 1.00 97.94 105 ALA A CA 1
ATOM 767 C C . ALA A 1 105 ? -26.229 9.647 1.843 1.00 97.94 105 ALA A C 1
ATOM 769 O O . ALA A 1 105 ? -25.663 9.918 0.789 1.00 97.94 105 ALA A O 1
ATOM 770 N N . VAL A 1 106 ? -26.293 8.394 2.308 1.00 98.06 106 VAL A N 1
ATOM 771 C CA . VAL A 1 106 ? -25.717 7.251 1.579 1.00 98.06 106 VAL A CA 1
ATOM 772 C C . VAL A 1 106 ? -26.450 7.017 0.257 1.00 98.06 106 VAL A C 1
ATOM 774 O O . VAL A 1 106 ? -25.803 6.855 -0.772 1.00 98.06 106 VAL A O 1
ATOM 777 N N . PHE A 1 107 ? -27.786 7.027 0.266 1.00 98.31 107 PHE A N 1
ATOM 778 C CA . PHE A 1 107 ? -28.582 6.783 -0.938 1.00 98.31 107 PHE A CA 1
ATOM 779 C C . PHE A 1 107 ? -28.365 7.853 -2.012 1.00 98.31 107 PHE A C 1
ATOM 781 O O . PHE A 1 107 ? -28.120 7.503 -3.160 1.00 98.31 107 PHE A O 1
ATOM 788 N N . LEU A 1 108 ? -28.407 9.138 -1.646 1.00 98.12 108 LEU A N 1
ATOM 789 C CA . LEU A 1 108 ? -28.190 10.255 -2.574 1.00 98.12 108 LEU A CA 1
ATOM 790 C C . LEU A 1 108 ? -26.711 10.456 -2.932 1.00 98.12 108 LEU A C 1
ATOM 792 O O . LEU A 1 108 ? -26.405 11.000 -3.991 1.00 98.12 108 LEU A O 1
ATOM 796 N N . GLY A 1 109 ? -25.788 9.976 -2.096 1.00 97.75 109 GLY A N 1
ATOM 797 C CA . GLY A 1 109 ? -24.359 9.980 -2.393 1.00 97.75 109 GLY A CA 1
ATOM 798 C C . GLY A 1 109 ? -23.997 9.125 -3.611 1.00 97.75 109 GLY A C 1
ATOM 799 O O . GLY A 1 109 ? -23.088 9.483 -4.348 1.00 97.75 109 GLY A O 1
ATOM 800 N N . ILE A 1 110 ? -24.732 8.041 -3.874 1.00 97.25 110 ILE A N 1
ATOM 801 C CA . ILE A 1 110 ? -24.475 7.124 -4.999 1.00 97.25 110 ILE A CA 1
ATOM 802 C C . ILE A 1 110 ? -24.744 7.763 -6.374 1.00 97.25 110 ILE A C 1
ATOM 804 O O . ILE A 1 110 ? -23.836 7.742 -7.205 1.00 97.25 110 ILE A O 1
ATOM 808 N N . PRO A 1 111 ? -25.919 8.361 -6.664 1.00 96.44 111 PRO A N 1
ATOM 809 C CA . PRO A 1 111 ? -26.123 9.060 -7.930 1.00 96.44 111 PRO A CA 1
ATOM 810 C C . PRO A 1 111 ? -25.192 10.271 -8.067 1.00 96.44 111 PRO A C 1
ATOM 812 O O . PRO A 1 111 ? -24.699 10.523 -9.163 1.00 96.44 111 PRO A O 1
ATOM 815 N N . ALA A 1 112 ? -24.868 10.971 -6.972 1.00 97.00 112 ALA A N 1
ATOM 816 C CA . ALA A 1 112 ? -23.855 12.026 -7.003 1.00 97.00 112 ALA A CA 1
ATOM 817 C C . ALA A 1 112 ? -22.470 11.478 -7.406 1.00 97.00 112 ALA A C 1
ATOM 819 O O . ALA A 1 112 ? -21.805 12.064 -8.257 1.00 97.00 112 ALA A O 1
ATOM 820 N N . GLN A 1 113 ? -22.059 10.322 -6.869 1.00 97.56 113 GLN A N 1
ATOM 821 C CA . GLN A 1 113 ? -20.836 9.633 -7.295 1.00 97.56 113 GLN A CA 1
ATOM 822 C C . GLN A 1 113 ? -20.876 9.238 -8.768 1.00 97.56 113 GLN A C 1
ATOM 824 O O . GLN A 1 113 ? -19.886 9.445 -9.462 1.00 97.56 113 GLN A O 1
ATOM 829 N N . ALA A 1 114 ? -22.001 8.716 -9.261 1.00 95.38 114 ALA A N 1
ATOM 830 C CA . ALA A 1 114 ? -22.148 8.343 -10.666 1.00 95.38 114 ALA A CA 1
ATOM 831 C C . ALA A 1 114 ? -21.947 9.547 -11.602 1.00 95.38 114 ALA A C 1
ATOM 833 O O . ALA A 1 114 ? -21.277 9.418 -12.623 1.00 95.38 114 ALA A O 1
ATOM 834 N N . VAL A 1 115 ? -22.464 10.723 -11.224 1.00 96.88 115 VAL A N 1
ATOM 835 C CA . VAL A 1 115 ? -22.255 11.975 -11.967 1.00 96.88 115 VAL A CA 1
ATOM 836 C C . VAL A 1 115 ? -20.786 12.399 -11.934 1.00 96.88 115 VAL A C 1
ATOM 838 O O . VAL A 1 115 ? -20.213 12.657 -12.987 1.00 96.88 115 VAL A O 1
ATOM 841 N N . ILE A 1 116 ? -20.142 12.427 -10.760 1.00 97.25 116 ILE A N 1
ATOM 842 C CA . ILE A 1 116 ? -18.718 12.802 -10.648 1.00 97.25 116 ILE A CA 1
ATOM 843 C C . ILE A 1 116 ? -17.829 11.820 -11.437 1.00 97.25 116 ILE A C 1
ATOM 845 O O . ILE A 1 116 ? -16.897 12.237 -12.126 1.00 97.25 116 ILE A O 1
ATOM 849 N N . GLY A 1 117 ? -18.140 10.523 -11.387 1.00 95.31 117 GLY A N 1
ATOM 850 C CA . GLY A 1 117 ? -17.467 9.490 -12.175 1.00 95.31 117 GLY A CA 1
ATOM 851 C C . GLY A 1 117 ? -17.658 9.697 -13.680 1.00 95.31 117 GLY A C 1
ATOM 852 O O . GLY A 1 117 ? -16.691 9.642 -14.431 1.00 95.31 117 GLY A O 1
ATOM 853 N N . GLY A 1 118 ? -18.871 10.039 -14.123 1.00 95.06 118 GLY A N 1
ATOM 854 C CA . GLY A 1 118 ? -19.142 10.404 -15.516 1.00 95.06 118 GLY A CA 1
ATOM 855 C C . GLY A 1 118 ? -18.352 11.631 -15.976 1.00 95.06 118 GLY A C 1
ATOM 856 O O . GLY A 1 118 ? -17.728 11.598 -17.032 1.00 95.06 118 GLY A O 1
ATOM 857 N N . ILE A 1 119 ? -18.286 12.685 -15.154 1.00 96.12 119 ILE A N 1
ATOM 858 C CA . ILE A 1 119 ? -17.461 13.874 -15.435 1.00 96.12 119 ILE A CA 1
ATOM 859 C C . ILE A 1 119 ? -15.981 13.489 -15.544 1.00 96.12 119 ILE A C 1
ATOM 861 O O . ILE A 1 119 ? -15.266 14.037 -16.376 1.00 96.12 119 ILE A O 1
ATOM 865 N N . THR A 1 120 ? -15.517 12.525 -14.746 1.00 93.75 120 THR A N 1
ATOM 866 C CA . THR A 1 120 ? -14.130 12.037 -14.803 1.00 93.75 120 THR A CA 1
ATOM 867 C C . THR A 1 120 ? -13.794 11.468 -16.186 1.00 93.75 120 THR A C 1
ATOM 869 O O . THR A 1 120 ? -12.737 11.779 -16.727 1.00 93.75 120 THR A O 1
ATOM 872 N N . VAL A 1 121 ? -14.712 10.709 -16.791 1.00 93.19 121 VAL A N 1
ATOM 873 C CA . VAL A 1 121 ? -14.570 10.193 -18.166 1.00 93.19 121 VAL A CA 1
ATOM 874 C C . VAL A 1 121 ? -14.616 11.337 -19.181 1.00 93.19 121 VAL A C 1
ATOM 876 O O . VAL A 1 121 ? -13.706 11.478 -19.990 1.00 93.19 121 VAL A O 1
ATOM 879 N N . LEU A 1 122 ? -15.619 12.219 -19.085 1.00 93.31 122 LEU A N 1
ATOM 880 C CA . LEU A 1 122 ? -15.809 13.344 -20.016 1.00 93.31 122 LEU A CA 1
ATOM 881 C C . LEU A 1 122 ? -14.665 14.370 -19.990 1.00 93.31 122 LEU A C 1
ATOM 883 O O . LEU A 1 122 ? -14.489 15.135 -20.934 1.00 93.31 122 LEU A O 1
ATOM 887 N N . THR A 1 123 ? -13.894 14.404 -18.905 1.00 93.19 123 THR A N 1
ATOM 888 C CA . THR A 1 123 ? -12.725 15.278 -18.740 1.00 93.19 123 THR A CA 1
ATOM 889 C C . THR A 1 123 ? -11.403 14.551 -18.985 1.00 93.19 123 THR A C 1
ATOM 891 O O . THR A 1 123 ? -10.355 15.062 -18.593 1.00 93.19 123 THR A O 1
ATOM 894 N N . ASN A 1 124 ? -11.439 13.377 -19.628 1.00 90.69 124 ASN A N 1
ATOM 895 C CA . ASN A 1 124 ? -10.268 12.557 -19.951 1.00 90.69 124 ASN A CA 1
ATOM 896 C C . ASN A 1 124 ? -9.382 12.286 -18.726 1.00 90.69 124 ASN A C 1
ATOM 898 O O . ASN A 1 124 ? -8.169 12.500 -18.744 1.00 90.69 124 ASN A O 1
ATOM 902 N N . LEU A 1 125 ? -10.015 11.830 -17.640 1.00 90.00 125 LEU A N 1
ATOM 903 C CA . LEU A 1 125 ? -9.370 11.497 -16.370 1.00 90.00 125 LEU A CA 1
ATOM 904 C C . LEU A 1 125 ? -8.650 12.686 -15.716 1.00 90.00 125 LEU A C 1
ATOM 906 O O . LEU A 1 125 ? -7.574 12.520 -15.141 1.00 90.00 125 LEU A O 1
ATOM 910 N N . ASN A 1 126 ? -9.249 13.884 -15.757 1.00 92.25 126 ASN A N 1
ATOM 911 C CA . ASN A 1 126 ? -8.702 15.048 -15.059 1.00 92.25 126 ASN A CA 1
ATOM 912 C C . ASN A 1 126 ? -8.419 14.700 -13.577 1.00 92.25 126 ASN A C 1
ATOM 914 O O . ASN A 1 126 ? -9.351 14.356 -12.839 1.00 92.25 126 ASN A O 1
ATOM 918 N N . PRO A 1 127 ? -7.162 14.816 -13.109 1.00 89.94 127 PRO A N 1
ATOM 919 C CA . PRO A 1 127 ? -6.731 14.264 -11.825 1.00 89.94 127 PRO A CA 1
ATOM 920 C C . PRO A 1 127 ? -7.442 14.898 -10.625 1.00 89.94 127 PRO A C 1
ATOM 922 O O . PRO A 1 127 ? -7.627 14.243 -9.598 1.00 89.94 127 PRO A O 1
ATOM 925 N N . TRP A 1 128 ? -7.900 16.145 -10.750 1.00 94.00 128 TRP A N 1
ATOM 926 C CA . TRP A 1 128 ? -8.669 16.818 -9.705 1.00 94.00 128 TRP A CA 1
ATOM 927 C C . TRP A 1 128 ? -10.081 16.245 -9.575 1.00 94.00 128 TRP A C 1
ATOM 929 O O . TRP A 1 128 ? -10.585 16.080 -8.464 1.00 94.00 128 TRP A O 1
ATOM 939 N N . VAL A 1 129 ? -10.698 15.881 -10.700 1.00 95.19 129 VAL A N 1
ATOM 940 C CA . VAL A 1 129 ? -12.023 15.247 -10.730 1.00 95.19 129 VAL A CA 1
ATOM 941 C C . VAL A 1 129 ? -11.928 13.795 -10.258 1.00 95.19 129 VAL A C 1
ATOM 943 O O . VAL A 1 129 ? -12.734 13.380 -9.427 1.00 95.19 129 VAL A O 1
ATOM 946 N N . VAL A 1 130 ? -10.897 13.054 -10.687 1.00 93.75 130 VAL A N 1
ATOM 947 C CA . VAL A 1 130 ? -10.595 11.702 -10.176 1.00 93.75 130 VAL A CA 1
ATOM 948 C C . VAL A 1 130 ? -10.419 11.734 -8.651 1.00 93.75 130 VAL A C 1
ATOM 950 O O . VAL A 1 130 ? -10.998 10.917 -7.930 1.00 93.75 130 VAL A O 1
ATOM 953 N N . GLY A 1 131 ? -9.646 12.700 -8.142 1.00 94.44 131 GLY A N 1
ATOM 954 C CA . GLY A 1 131 ? -9.441 12.903 -6.708 1.00 94.44 131 GLY A CA 1
ATOM 955 C C . GLY A 1 131 ? -10.742 13.226 -5.971 1.00 94.44 131 GLY A C 1
ATOM 956 O O . GLY A 1 131 ? -11.034 12.612 -4.943 1.00 94.44 131 GLY A O 1
ATOM 957 N N . LEU A 1 132 ? -11.567 14.122 -6.522 1.00 96.69 132 LEU A N 1
ATOM 958 C CA . LEU A 1 132 ? -12.889 14.448 -5.981 1.00 96.69 132 LEU A CA 1
ATOM 959 C C . LEU A 1 132 ? -13.802 13.216 -5.917 1.00 96.69 132 LEU A C 1
ATOM 961 O O . LEU A 1 132 ? -14.450 12.994 -4.894 1.00 96.69 132 LEU A O 1
ATOM 965 N N . HIS A 1 133 ? -13.829 12.400 -6.973 1.00 96.81 133 HIS A N 1
ATOM 966 C CA . HIS A 1 133 ? -14.599 11.157 -7.029 1.00 96.81 133 HIS A CA 1
ATOM 967 C C . HIS A 1 133 ? -14.213 10.212 -5.878 1.00 96.81 133 HIS A C 1
ATOM 969 O O . HIS A 1 133 ? -15.066 9.763 -5.105 1.00 96.81 133 HIS A O 1
ATOM 975 N N . PHE A 1 134 ? -12.910 9.987 -5.682 1.00 95.75 134 PHE A N 1
ATOM 976 C CA . PHE A 1 134 ? -12.401 9.164 -4.585 1.00 95.75 134 PHE A CA 1
ATOM 977 C C . PHE A 1 134 ? -12.756 9.738 -3.203 1.00 95.75 134 PHE A C 1
ATOM 979 O O . PHE A 1 134 ? -13.300 9.025 -2.357 1.00 95.75 134 PHE A O 1
ATOM 986 N N . LEU A 1 135 ? -12.490 11.026 -2.964 1.00 97.38 135 LEU A N 1
ATOM 987 C CA . LEU A 1 135 ? -12.733 11.664 -1.664 1.00 97.38 135 LEU A CA 1
ATOM 988 C C . LEU A 1 135 ? -14.217 11.666 -1.297 1.00 97.38 135 LEU A C 1
ATOM 990 O O . LEU A 1 135 ? -14.583 11.368 -0.159 1.00 97.38 135 LEU A O 1
ATOM 994 N N . ALA A 1 136 ? -15.090 11.942 -2.261 1.00 97.62 136 ALA A N 1
ATOM 995 C CA . ALA A 1 136 ? -16.520 11.923 -2.022 1.00 97.62 136 ALA A CA 1
ATOM 996 C C . ALA A 1 136 ? -17.042 10.486 -1.791 1.00 97.62 136 ALA A C 1
ATOM 998 O O . ALA A 1 136 ? -17.931 10.295 -0.960 1.00 97.62 136 ALA A O 1
ATOM 999 N N . SER A 1 137 ? -16.421 9.457 -2.384 1.00 96.81 137 SER A N 1
ATOM 1000 C CA . SER A 1 137 ? -16.681 8.054 -2.019 1.00 96.81 137 SER A CA 1
ATOM 1001 C C . SER A 1 137 ? -16.284 7.740 -0.568 1.00 96.81 137 SER A C 1
ATOM 1003 O O . SER A 1 137 ? -17.014 7.033 0.133 1.00 96.81 137 SER A O 1
ATOM 1005 N N . MET A 1 138 ? -15.177 8.306 -0.067 1.00 97.25 138 MET A N 1
ATOM 1006 C CA . MET A 1 138 ? -14.770 8.136 1.338 1.00 97.25 138 MET A CA 1
ATOM 1007 C C . MET A 1 138 ? -15.810 8.721 2.305 1.00 97.25 138 MET A C 1
ATOM 1009 O O . MET A 1 138 ? -16.093 8.119 3.343 1.00 97.25 138 MET A O 1
ATOM 1013 N N . LEU A 1 139 ? -16.439 9.846 1.946 1.00 97.44 139 LEU A N 1
ATOM 1014 C CA . LEU A 1 139 ? -17.528 10.443 2.727 1.00 97.44 139 LEU A CA 1
ATOM 1015 C C . LEU A 1 139 ? -18.782 9.559 2.748 1.00 97.44 139 LEU A C 1
ATOM 1017 O O . LEU A 1 139 ? -19.395 9.396 3.806 1.00 97.44 139 LEU A O 1
ATOM 1021 N N . VAL A 1 140 ? -19.142 8.939 1.619 1.00 98.06 140 VAL A N 1
ATOM 1022 C CA . VAL A 1 140 ? -20.268 7.988 1.557 1.00 98.06 140 VAL A CA 1
ATOM 1023 C C . VAL A 1 140 ? -19.997 6.764 2.438 1.00 98.06 140 VAL A C 1
ATOM 1025 O O . VAL A 1 140 ? -20.870 6.359 3.208 1.00 98.06 140 VAL A O 1
ATOM 1028 N N . ILE A 1 141 ? -18.778 6.213 2.408 1.00 97.75 141 ILE A N 1
ATOM 1029 C CA . ILE A 1 141 ? -18.375 5.102 3.287 1.00 97.75 141 ILE A CA 1
ATOM 1030 C C . ILE A 1 141 ? -18.422 5.522 4.762 1.00 97.75 141 ILE A C 1
ATOM 1032 O O . ILE A 1 141 ? -18.929 4.767 5.597 1.00 97.75 141 ILE A O 1
ATOM 1036 N N . ALA A 1 142 ? -17.954 6.727 5.100 1.00 97.06 142 ALA A N 1
ATOM 1037 C CA . ALA A 1 142 ? -18.026 7.252 6.461 1.00 97.06 142 ALA A CA 1
ATOM 1038 C C . ALA A 1 142 ? -19.483 7.385 6.944 1.00 97.06 142 ALA A C 1
ATOM 1040 O O . ALA A 1 142 ? -19.803 6.968 8.061 1.00 97.06 142 ALA A O 1
ATOM 1041 N N . ALA A 1 143 ? -20.385 7.879 6.089 1.00 97.81 143 ALA A N 1
ATOM 1042 C CA . ALA A 1 143 ? -21.817 7.952 6.375 1.00 97.81 143 ALA A CA 1
ATOM 1043 C C . ALA A 1 143 ? -22.451 6.557 6.535 1.00 97.81 143 ALA A C 1
ATOM 1045 O O . ALA A 1 143 ? -23.232 6.343 7.464 1.00 97.81 143 ALA A O 1
ATOM 1046 N N . ALA A 1 144 ? -22.076 5.582 5.700 1.00 97.94 144 ALA A N 1
ATOM 1047 C CA . ALA A 1 144 ? -22.540 4.197 5.804 1.00 97.94 144 ALA A CA 1
ATOM 1048 C C . ALA A 1 144 ? -22.055 3.518 7.096 1.00 97.94 144 ALA A C 1
ATOM 1050 O O . ALA A 1 144 ? -22.821 2.815 7.764 1.00 97.94 144 ALA A O 1
ATOM 1051 N N . TYR A 1 145 ? -20.810 3.774 7.506 1.00 96.88 145 TYR A N 1
ATOM 1052 C CA . TYR A 1 145 ? -20.282 3.304 8.784 1.00 96.88 145 TYR A CA 1
ATOM 1053 C C . TYR A 1 145 ? -21.001 3.951 9.972 1.00 96.88 145 TYR A C 1
ATOM 1055 O O . TYR A 1 145 ? -21.426 3.241 10.888 1.00 96.88 145 TYR A O 1
ATOM 1063 N N . ALA A 1 146 ? -21.203 5.273 9.948 1.00 95.62 146 ALA A N 1
ATOM 1064 C CA . ALA A 1 146 ? -21.974 5.987 10.965 1.00 95.62 146 ALA A CA 1
ATOM 1065 C C . ALA A 1 146 ? -23.412 5.452 11.066 1.00 95.62 146 ALA A C 1
ATOM 1067 O O . ALA A 1 146 ? -23.910 5.220 12.171 1.00 95.62 146 ALA A O 1
ATOM 1068 N N . LEU A 1 147 ? -24.054 5.171 9.926 1.00 96.06 147 LEU A N 1
ATOM 1069 C CA . LEU A 1 147 ? -25.384 4.570 9.862 1.00 96.06 147 LEU A CA 1
ATOM 1070 C C . LEU A 1 147 ? -25.404 3.208 10.557 1.00 96.06 147 LEU A C 1
ATOM 1072 O O . LEU A 1 147 ? -26.219 2.984 11.452 1.00 96.06 147 LEU A O 1
ATOM 1076 N N . TRP A 1 148 ? -24.483 2.312 10.189 1.00 96.31 148 TRP A N 1
ATOM 1077 C CA . TRP A 1 148 ? -24.366 0.987 10.798 1.00 96.31 148 TRP A CA 1
ATOM 1078 C C . TRP A 1 148 ? -24.105 1.070 12.303 1.00 96.31 148 TRP A C 1
ATOM 1080 O O . TRP A 1 148 ? -24.767 0.380 13.080 1.00 96.31 148 TRP A O 1
ATOM 1090 N N . ARG A 1 149 ? -23.206 1.956 12.741 1.00 92.75 149 ARG A N 1
ATOM 1091 C CA . ARG A 1 149 ? -22.919 2.194 14.161 1.00 92.75 149 ARG A CA 1
ATOM 1092 C C . ARG A 1 149 ? -24.152 2.641 14.931 1.00 92.75 149 ARG A C 1
ATOM 1094 O O . ARG A 1 149 ? -24.433 2.078 15.991 1.00 92.75 149 ARG A O 1
ATOM 1101 N N . ARG A 1 150 ? -24.933 3.559 14.361 1.00 91.44 150 ARG A N 1
ATOM 1102 C CA . ARG A 1 150 ? -26.179 4.040 14.961 1.00 91.44 150 ARG A CA 1
ATOM 1103 C C . ARG A 1 150 ? -27.242 2.941 15.081 1.00 91.44 150 ARG A C 1
ATOM 1105 O O . ARG A 1 150 ? -28.093 3.036 15.954 1.00 91.44 150 ARG A O 1
ATOM 1112 N N . THR A 1 151 ? -27.178 1.861 14.289 1.00 91.06 151 THR A N 1
ATOM 1113 C CA . THR A 1 151 ? -28.093 0.709 14.458 1.00 91.06 151 THR A CA 1
ATOM 1114 C C . THR A 1 151 ? -27.847 -0.111 15.729 1.00 91.06 151 THR A C 1
ATOM 1116 O O . THR A 1 151 ? -28.726 -0.880 16.123 1.00 91.06 151 THR A O 1
ATOM 1119 N N . VAL A 1 152 ? -26.665 0.017 16.343 1.00 86.75 152 VAL A N 1
ATOM 1120 C CA . VAL A 1 152 ? -26.241 -0.751 17.530 1.00 86.75 152 VAL A CA 1
ATOM 1121 C C . VAL A 1 152 ? -26.239 0.113 18.795 1.00 86.75 152 VAL A C 1
ATOM 1123 O O . VAL A 1 152 ? -26.215 -0.412 19.904 1.00 86.75 152 VAL A O 1
ATOM 1126 N N . GLU A 1 153 ? -26.242 1.434 18.643 1.00 86.50 153 GLU A N 1
ATOM 1127 C CA . GLU A 1 153 ? -26.215 2.365 19.766 1.00 86.50 153 GLU A CA 1
ATOM 1128 C C . GLU A 1 153 ? -27.620 2.602 20.338 1.00 86.50 153 GLU A C 1
ATOM 1130 O O . GLU A 1 153 ? -28.590 2.643 19.578 1.00 86.50 153 GLU A O 1
ATOM 1135 N N . PRO A 1 154 ? -27.751 2.776 21.666 1.00 82.31 154 PRO A N 1
ATOM 1136 C CA . PRO A 1 154 ? -29.031 3.094 22.281 1.00 82.31 154 PRO A CA 1
ATOM 1137 C C . PRO A 1 154 ? -29.608 4.420 21.767 1.00 82.31 154 PRO A C 1
ATOM 1139 O O . PRO A 1 154 ? -28.885 5.367 21.426 1.00 82.31 154 PRO A O 1
ATOM 1142 N N . ASP A 1 155 ? -30.936 4.510 21.770 1.00 79.38 155 ASP A N 1
ATOM 1143 C CA . ASP A 1 155 ? -31.634 5.783 21.635 1.00 79.38 155 ASP A CA 1
ATOM 1144 C C . ASP A 1 155 ? -31.607 6.513 22.982 1.00 79.38 155 ASP A C 1
ATOM 1146 O O . ASP A 1 155 ? -32.306 6.144 23.920 1.00 79.38 155 ASP A O 1
ATOM 1150 N N . GLY A 1 156 ? -30.757 7.535 23.083 1.00 80.06 156 GLY A N 1
ATOM 1151 C CA . GLY A 1 156 ? -30.559 8.336 24.287 1.00 80.06 156 GLY A CA 1
ATOM 1152 C C . GLY A 1 156 ? -29.610 9.513 24.032 1.00 80.06 156 GLY A C 1
ATOM 1153 O O . GLY A 1 156 ? -29.070 9.630 22.926 1.00 80.06 156 GLY A O 1
ATOM 1154 N N . PRO A 1 157 ? -29.423 10.407 25.018 1.00 82.12 157 PRO A N 1
ATOM 1155 C CA . PRO A 1 157 ? -28.454 11.494 24.920 1.00 82.12 157 PRO A CA 1
ATOM 1156 C C . PRO A 1 157 ? -27.032 10.948 24.734 1.00 82.12 157 PRO A C 1
ATOM 1158 O O . PRO A 1 157 ? -26.675 9.900 25.273 1.00 82.12 157 PRO A O 1
ATOM 1161 N N . ALA A 1 158 ? -26.212 11.660 23.959 1.00 84.12 158 ALA A N 1
ATOM 1162 C CA . ALA A 1 158 ? -24.833 11.262 23.714 1.00 84.12 158 ALA A CA 1
ATOM 1163 C C . ALA A 1 158 ? -24.008 11.369 25.005 1.00 84.12 158 ALA A C 1
ATOM 1165 O O . ALA A 1 158 ? -23.833 12.456 25.553 1.00 84.12 158 ALA A O 1
ATOM 1166 N N . THR A 1 159 ? -23.467 10.244 25.469 1.00 86.62 159 THR A N 1
ATOM 1167 C CA . THR A 1 159 ? -22.579 10.192 26.634 1.00 86.62 159 THR A CA 1
ATOM 1168 C C . THR A 1 159 ? -21.118 10.192 26.176 1.00 86.62 159 THR A C 1
ATOM 1170 O O . THR A 1 159 ? -20.717 9.267 25.458 1.00 86.62 159 THR A O 1
ATOM 1173 N N . PRO A 1 160 ? -20.296 11.183 26.566 1.00 87.69 160 PRO A N 1
ATOM 1174 C CA . PRO A 1 160 ? -18.874 11.184 26.245 1.00 87.69 160 PRO A CA 1
ATOM 1175 C C . PRO A 1 160 ? -18.184 9.949 26.829 1.00 87.69 160 PRO A C 1
ATOM 1177 O O . PRO A 1 160 ? -18.276 9.684 28.022 1.00 87.69 160 PRO A O 1
ATOM 1180 N N . THR A 1 161 ? -17.465 9.199 25.995 1.00 87.19 161 THR A N 1
ATOM 1181 C CA . THR A 1 161 ? -16.700 8.024 26.445 1.00 87.19 161 THR A CA 1
ATOM 1182 C C . THR A 1 161 ? -15.322 8.382 26.993 1.00 87.19 161 THR A C 1
ATOM 1184 O O . THR A 1 161 ? -14.676 7.541 27.607 1.00 87.19 161 THR A O 1
ATOM 1187 N N . VAL A 1 162 ? -14.838 9.592 26.699 1.00 94.06 162 VAL A N 1
ATOM 1188 C CA . VAL A 1 162 ? -13.496 10.080 27.042 1.00 94.06 162 VAL A CA 1
ATOM 1189 C C . VAL A 1 162 ? -13.540 11.593 27.331 1.00 94.06 162 VAL A C 1
ATOM 1191 O O . VAL A 1 162 ? -14.443 12.274 26.826 1.00 94.06 162 VAL A O 1
ATOM 1194 N N . PRO A 1 163 ? -12.583 12.140 28.108 1.00 95.19 163 PRO A N 1
ATOM 1195 C CA . PRO A 1 163 ? -12.513 13.567 28.435 1.00 95.19 163 PRO A CA 1
ATOM 1196 C C . PRO A 1 163 ? -12.431 14.484 27.207 1.00 95.19 163 PRO A C 1
ATOM 1198 O O . PRO A 1 163 ? -12.018 14.065 26.125 1.00 95.19 163 PRO A O 1
ATOM 1201 N N . ALA A 1 164 ? -12.782 15.765 27.380 1.00 95.62 164 ALA A N 1
ATOM 1202 C CA . ALA A 1 164 ? -12.772 16.767 26.307 1.00 95.62 164 ALA A CA 1
ATOM 1203 C C . ALA A 1 164 ? -11.430 16.840 25.562 1.00 95.62 164 ALA A C 1
ATOM 1205 O O . ALA A 1 164 ? -11.430 16.753 24.340 1.00 95.62 164 ALA A O 1
ATOM 1206 N N . ALA A 1 165 ? -10.306 16.872 26.283 1.00 95.19 165 ALA A N 1
ATOM 1207 C CA . ALA A 1 165 ? -8.974 16.912 25.680 1.00 95.19 165 ALA A CA 1
ATOM 1208 C C . ALA A 1 165 ? -8.709 15.729 24.726 1.00 95.19 165 ALA A C 1
ATOM 1210 O O . ALA A 1 165 ? -8.210 15.923 23.621 1.00 95.19 165 ALA A O 1
ATOM 1211 N N . LEU A 1 166 ? -9.110 14.508 25.102 1.00 95.50 166 LEU A N 1
ATOM 1212 C CA . LEU A 1 166 ? -8.926 13.328 24.248 1.00 95.50 166 LEU A CA 1
ATOM 1213 C C . LEU A 1 166 ? -9.901 13.292 23.067 1.00 95.50 166 LEU A C 1
ATOM 1215 O O . LEU A 1 166 ? -9.569 12.744 22.018 1.00 95.50 166 LEU A O 1
ATOM 1219 N N . ARG A 1 167 ? -11.088 13.898 23.205 1.00 95.25 167 ARG A N 1
ATOM 1220 C CA . ARG A 1 167 ? -12.000 14.111 22.070 1.00 95.25 167 ARG A CA 1
ATOM 1221 C C . ARG A 1 167 ? -11.412 15.105 21.074 1.00 95.25 167 ARG A C 1
ATOM 1223 O O . ARG A 1 167 ? -11.474 14.843 19.878 1.00 95.25 167 ARG A O 1
ATOM 1230 N N . THR A 1 168 ? -10.801 16.189 21.553 1.00 95.94 168 THR A N 1
ATOM 1231 C CA . THR A 1 168 ? -10.083 17.145 20.702 1.00 95.94 168 THR A CA 1
ATOM 1232 C C . THR A 1 168 ? -8.921 16.467 19.987 1.00 95.94 168 THR A C 1
ATOM 1234 O O . THR A 1 168 ? -8.806 16.604 18.776 1.00 95.94 168 THR A O 1
ATOM 1237 N N . LEU A 1 169 ? -8.120 15.656 20.686 1.00 93.19 169 LEU A N 1
ATOM 1238 C CA . LEU A 1 169 ? -7.037 14.893 20.058 1.00 93.19 169 LEU A CA 1
ATOM 1239 C C . LEU A 1 169 ? -7.562 13.932 18.977 1.00 93.19 169 LEU A C 1
ATOM 1241 O O . LEU A 1 169 ? -6.991 13.855 17.891 1.00 93.19 169 LEU A O 1
ATOM 1245 N N . ALA A 1 170 ? -8.677 13.242 19.234 1.00 96.31 170 ALA A N 1
ATOM 1246 C CA . ALA A 1 170 ? -9.314 12.369 18.247 1.00 96.31 170 ALA A CA 1
ATOM 1247 C C . ALA A 1 170 ? -9.845 13.145 17.028 1.00 96.31 170 ALA A C 1
ATOM 1249 O O . ALA A 1 170 ? -9.707 12.677 15.897 1.00 96.31 170 ALA A O 1
ATOM 1250 N N . LEU A 1 171 ? -10.407 14.339 17.240 1.00 96.38 171 LEU A N 1
ATOM 1251 C CA . LEU A 1 171 ? -10.842 15.228 16.164 1.00 96.38 171 LEU A CA 1
ATOM 1252 C C . LEU A 1 171 ? -9.650 15.703 15.326 1.00 96.38 171 LEU A C 1
ATOM 1254 O O . LEU A 1 171 ? -9.685 15.562 14.110 1.00 96.38 171 LEU A O 1
ATOM 1258 N N . VAL A 1 172 ? -8.583 16.193 15.963 1.00 94.81 172 VAL A N 1
ATOM 1259 C CA . VAL A 1 172 ? -7.348 16.611 15.279 1.00 94.81 172 VAL A CA 1
ATOM 1260 C C . VAL A 1 172 ? -6.772 15.455 14.463 1.00 94.81 172 VAL A C 1
ATOM 1262 O O . VAL A 1 172 ? -6.488 15.630 13.285 1.00 94.81 172 VAL A O 1
ATOM 1265 N N . THR A 1 173 ? -6.696 14.252 15.038 1.00 96.88 173 THR A N 1
ATOM 1266 C CA . THR A 1 173 ? -6.233 13.047 14.325 1.00 96.88 173 THR A CA 1
ATOM 1267 C C . THR A 1 173 ? -7.110 12.744 13.105 1.00 96.88 173 THR A C 1
ATOM 1269 O O . THR A 1 173 ? -6.601 12.431 12.035 1.00 96.88 173 THR A O 1
ATOM 1272 N N . THR A 1 174 ? -8.432 12.899 13.232 1.00 96.56 174 THR A N 1
ATOM 1273 C CA . THR A 1 174 ? -9.378 12.703 12.119 1.00 96.56 174 THR A CA 1
ATOM 1274 C C . THR A 1 174 ? -9.179 13.743 11.013 1.00 96.56 174 THR A C 1
ATOM 1276 O O . THR A 1 174 ? -9.189 13.390 9.836 1.00 96.56 174 THR A O 1
ATOM 1279 N N . LEU A 1 175 ? -8.972 15.013 11.375 1.00 97.25 175 LEU A N 1
ATOM 1280 C CA . LEU A 1 175 ? -8.716 16.098 10.422 1.00 97.25 175 LEU A CA 1
ATOM 1281 C C . LEU A 1 175 ? -7.384 15.904 9.690 1.00 97.25 175 LEU A C 1
ATOM 1283 O O . LEU A 1 175 ? -7.334 16.063 8.473 1.00 97.25 175 LEU A O 1
ATOM 1287 N N . VAL A 1 176 ? -6.331 15.492 10.402 1.00 96.0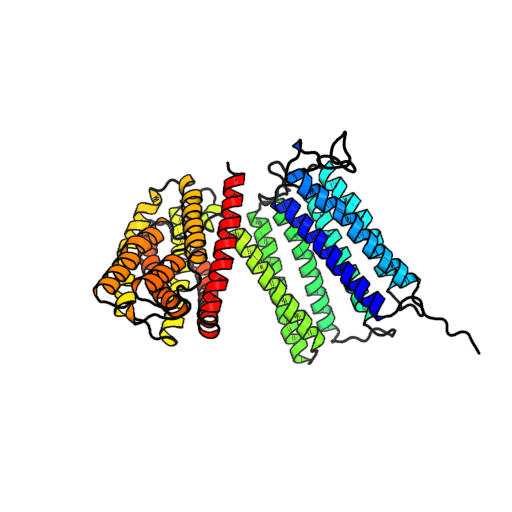0 176 VAL A N 1
ATOM 1288 C CA . VAL A 1 176 ? -5.044 15.128 9.793 1.00 96.00 176 VAL A CA 1
ATOM 1289 C C . VAL A 1 176 ? -5.218 13.937 8.849 1.00 96.00 176 VAL A C 1
ATOM 1291 O O . VAL A 1 176 ? -4.735 13.986 7.724 1.00 96.00 176 VAL A O 1
ATOM 1294 N N . GLY A 1 177 ? -5.972 12.906 9.241 1.00 96.69 177 GLY A N 1
ATOM 1295 C CA . GLY A 1 177 ? -6.285 11.774 8.365 1.00 96.69 177 GLY A CA 1
ATOM 1296 C C . GLY A 1 177 ? -7.018 12.191 7.085 1.00 96.69 177 GLY A C 1
ATOM 1297 O O . GLY A 1 177 ? -6.676 11.732 5.998 1.00 96.69 177 GLY A O 1
ATOM 1298 N N . ALA A 1 178 ? -7.981 13.110 7.188 1.00 97.06 178 ALA A N 1
ATOM 1299 C CA . ALA A 1 178 ? -8.665 13.670 6.025 1.00 97.06 178 ALA A CA 1
ATOM 1300 C C . ALA A 1 178 ? -7.705 14.456 5.116 1.00 97.06 178 ALA A C 1
ATOM 1302 O O . ALA A 1 178 ? -7.732 14.271 3.900 1.00 97.06 178 ALA A O 1
ATOM 1303 N N . ALA A 1 179 ? -6.819 15.275 5.690 1.00 96.56 179 ALA A N 1
ATOM 1304 C CA . ALA A 1 179 ? -5.794 15.992 4.935 1.00 96.56 179 ALA A CA 1
ATOM 1305 C C . ALA A 1 179 ? -4.837 15.025 4.217 1.00 96.56 179 ALA A C 1
ATOM 1307 O O . ALA A 1 179 ? -4.561 15.202 3.034 1.00 96.56 179 ALA A O 1
ATOM 1308 N N . VAL A 1 180 ? -4.405 13.952 4.887 1.00 96.00 180 VAL A N 1
ATOM 1309 C CA . VAL A 1 180 ? -3.574 12.895 4.291 1.00 96.00 180 VAL A CA 1
ATOM 1310 C C . VAL A 1 180 ? -4.273 12.241 3.099 1.00 96.00 180 VAL A C 1
ATOM 1312 O O . VAL A 1 180 ? -3.629 12.040 2.072 1.00 96.00 180 VAL A O 1
ATOM 1315 N N . LEU A 1 181 ? -5.580 11.958 3.179 1.00 96.44 181 LEU A N 1
ATOM 1316 C CA . LEU A 1 181 ? -6.340 11.430 2.037 1.00 96.44 181 LEU A CA 1
ATOM 1317 C C . LEU A 1 181 ? -6.370 12.416 0.865 1.00 96.44 181 LEU A C 1
ATOM 1319 O O . LEU A 1 181 ? -6.158 12.003 -0.273 1.00 96.44 181 LEU A O 1
ATOM 1323 N N . VAL A 1 182 ? -6.594 13.707 1.133 1.00 97.12 182 VAL A N 1
ATOM 1324 C CA . VAL A 1 182 ? -6.581 14.759 0.104 1.00 97.12 182 VAL A CA 1
ATOM 1325 C C . VAL A 1 182 ? -5.219 14.816 -0.581 1.00 97.12 182 VAL A C 1
ATOM 1327 O O . VAL A 1 182 ? -5.146 14.646 -1.797 1.00 97.12 182 VAL A O 1
ATOM 1330 N N . VAL A 1 183 ? -4.134 14.950 0.184 1.00 94.62 183 VAL A N 1
ATOM 1331 C CA . VAL A 1 183 ? -2.773 14.973 -0.372 1.00 94.62 183 VAL A CA 1
ATOM 1332 C C . VAL A 1 183 ? -2.458 13.658 -1.098 1.00 94.62 183 VAL A C 1
ATOM 1334 O O . VAL A 1 183 ? -1.834 13.674 -2.152 1.00 94.62 183 VAL A O 1
ATOM 1337 N N . GLY A 1 184 ? -2.961 12.516 -0.621 1.00 89.56 184 GLY A N 1
ATOM 1338 C CA . GLY A 1 184 ? -2.814 11.225 -1.301 1.00 89.56 184 GLY A CA 1
ATOM 1339 C C . GLY A 1 184 ? -3.449 11.196 -2.699 1.00 89.56 184 GLY A C 1
ATOM 1340 O O . GLY A 1 184 ? -2.901 10.580 -3.620 1.00 89.56 184 GLY A O 1
ATOM 1341 N N . THR A 1 185 ? -4.563 11.909 -2.908 1.00 93.00 185 THR A N 1
ATOM 1342 C CA . THR A 1 185 ? -5.119 12.088 -4.263 1.00 93.00 185 THR A CA 1
ATOM 1343 C C . THR A 1 185 ? -4.223 12.951 -5.146 1.00 93.00 185 THR A C 1
ATOM 1345 O O . THR A 1 185 ? -4.099 12.677 -6.337 1.00 93.00 185 THR A O 1
ATOM 1348 N N . TRP A 1 186 ? -3.531 13.935 -4.568 1.00 93.12 186 TRP A N 1
ATOM 1349 C CA . TRP A 1 186 ? -2.581 14.778 -5.292 1.00 93.12 186 TRP A CA 1
ATOM 1350 C C . TRP A 1 186 ? -1.332 13.994 -5.705 1.00 93.12 186 TRP A C 1
ATOM 1352 O O . TRP A 1 186 ? -0.915 14.099 -6.855 1.00 93.12 186 TRP A O 1
ATOM 1362 N N . VAL A 1 187 ? -0.804 13.139 -4.822 1.00 82.12 187 VAL A N 1
ATOM 1363 C CA . VAL A 1 187 ? 0.278 12.185 -5.139 1.00 82.12 187 VAL A CA 1
ATOM 1364 C C . VAL A 1 187 ? -0.131 11.244 -6.269 1.00 82.12 187 VAL A C 1
ATOM 1366 O O . VAL A 1 187 ? 0.632 10.984 -7.195 1.00 82.12 187 VAL A O 1
ATOM 1369 N N . THR A 1 188 ? -1.366 10.743 -6.227 1.00 82.12 188 THR A N 1
ATOM 1370 C CA . THR A 1 188 ? -1.883 9.875 -7.291 1.00 82.12 188 THR A CA 1
ATOM 1371 C C . THR A 1 188 ? -1.952 10.612 -8.632 1.00 82.12 188 THR A C 1
ATOM 1373 O O . THR A 1 188 ? -1.607 10.034 -9.659 1.00 82.12 188 THR A O 1
ATOM 1376 N N . GLY A 1 189 ? -2.389 11.874 -8.630 1.00 84.19 189 GLY A N 1
ATOM 1377 C CA . GLY A 1 189 ? -2.511 12.695 -9.837 1.00 84.19 189 GLY A CA 1
ATOM 1378 C C . GLY A 1 189 ? -1.184 13.205 -10.414 1.00 84.19 189 GLY A C 1
ATOM 1379 O O . GLY A 1 189 ? -1.156 13.596 -11.583 1.00 84.19 189 GLY A O 1
ATOM 1380 N N . SER A 1 190 ? -0.104 13.211 -9.626 1.00 79.75 190 SER A N 1
ATOM 1381 C CA . SER A 1 190 ? 1.244 13.578 -10.084 1.00 79.75 190 SER A CA 1
ATOM 1382 C C . SER A 1 190 ? 2.052 12.364 -10.556 1.00 79.75 190 SER A C 1
ATOM 1384 O O . SER A 1 190 ? 2.834 12.470 -11.498 1.00 79.75 190 SER A O 1
ATOM 1386 N N . GLY A 1 191 ? 1.854 11.195 -9.935 1.00 68.44 191 GLY A N 1
ATOM 1387 C CA . GLY A 1 191 ? 2.563 9.958 -10.275 1.00 68.44 191 GLY A CA 1
ATOM 1388 C C . GLY A 1 191 ? 2.140 9.362 -11.625 1.00 68.44 191 GLY A C 1
ATOM 1389 O O . GLY A 1 191 ? 1.080 9.713 -12.127 1.00 68.44 191 GLY A O 1
ATOM 1390 N N . PRO A 1 192 ? 2.910 8.419 -12.211 1.00 56.53 192 PRO A N 1
ATOM 1391 C CA . PRO A 1 192 ? 2.751 7.944 -13.597 1.00 56.53 192 PRO A CA 1
ATOM 1392 C C . PRO A 1 192 ? 1.508 7.074 -13.872 1.00 56.53 192 PRO A C 1
ATOM 1394 O O . PRO A 1 192 ? 1.111 6.922 -15.025 1.00 56.53 192 PRO A O 1
ATOM 1397 N N . HIS A 1 193 ? 0.780 6.614 -12.852 1.00 59.00 193 HIS A N 1
ATOM 1398 C CA . HIS A 1 193 ? -0.385 5.724 -12.996 1.00 59.00 193 HIS A CA 1
ATOM 1399 C C . HIS A 1 193 ? -1.727 6.457 -12.770 1.00 59.00 193 HIS A C 1
ATOM 1401 O O . HIS A 1 193 ? -2.394 6.232 -11.757 1.00 59.00 193 HIS A O 1
ATOM 1407 N N . ALA A 1 194 ? -2.135 7.331 -13.702 1.00 57.00 194 ALA A N 1
ATOM 1408 C CA . ALA A 1 194 ? -3.343 8.167 -13.564 1.00 57.00 194 ALA A CA 1
ATOM 1409 C C . ALA A 1 194 ? -4.633 7.529 -14.121 1.00 57.00 194 ALA A C 1
ATOM 1411 O O . ALA A 1 194 ? -5.682 8.165 -14.114 1.00 57.00 194 ALA A O 1
ATOM 1412 N N . GLY A 1 195 ? -4.594 6.258 -14.531 1.00 45.59 195 GLY A N 1
ATOM 1413 C CA . GLY A 1 195 ? -5.785 5.506 -14.949 1.00 45.59 195 GLY A CA 1
ATOM 1414 C C . GLY A 1 195 ? -5.913 5.252 -16.450 1.00 45.59 195 GLY A C 1
ATOM 1415 O O . GLY A 1 195 ? -6.793 4.484 -16.826 1.00 45.59 195 GLY A O 1
ATOM 1416 N N . ASP A 1 196 ? -5.020 5.825 -17.259 1.00 52.47 196 ASP A N 1
ATOM 1417 C CA . ASP A 1 196 ? -4.768 5.512 -18.673 1.00 52.47 196 ASP A CA 1
ATOM 1418 C C . ASP A 1 196 ? -3.345 5.991 -19.075 1.00 52.47 196 ASP A C 1
ATOM 1420 O O . ASP A 1 196 ? -2.770 6.839 -18.380 1.00 52.47 196 ASP A O 1
ATOM 1424 N N . GLN A 1 197 ? -2.770 5.457 -20.165 1.00 54.81 197 GLN A N 1
ATOM 1425 C CA . GLN A 1 197 ? -1.427 5.803 -20.678 1.00 54.81 197 GLN A CA 1
ATOM 1426 C C . GLN A 1 197 ? -1.313 7.290 -21.093 1.00 54.81 197 GLN A C 1
ATOM 1428 O O . GLN A 1 197 ? -0.229 7.864 -20.993 1.00 54.81 197 GLN A O 1
ATOM 1433 N N . GLY A 1 198 ? -2.419 7.943 -21.481 1.00 57.56 198 GLY A N 1
ATOM 1434 C CA . GLY A 1 198 ? -2.463 9.357 -21.890 1.00 57.56 198 GLY A CA 1
ATOM 1435 C C . GLY A 1 198 ? -3.061 10.330 -20.865 1.00 57.56 198 GLY A C 1
ATOM 1436 O O . GLY A 1 198 ? -3.254 11.504 -21.178 1.00 57.56 198 GLY A O 1
ATOM 1437 N N . ALA A 1 199 ? -3.383 9.870 -19.652 1.00 65.62 199 ALA A N 1
ATOM 1438 C CA . ALA A 1 199 ? -4.123 10.666 -18.670 1.00 65.62 199 ALA A CA 1
ATOM 1439 C C . ALA A 1 199 ? -3.376 11.938 -18.213 1.00 65.62 199 ALA A C 1
ATOM 1441 O O . ALA A 1 199 ? -2.165 11.923 -17.946 1.00 65.62 199 ALA A O 1
ATOM 1442 N N . ALA A 1 200 ? -4.135 13.032 -18.070 1.00 71.25 200 ALA A N 1
ATOM 1443 C CA . ALA A 1 200 ? -3.628 14.333 -17.644 1.00 71.25 200 ALA A CA 1
ATOM 1444 C C . ALA A 1 200 ? -3.025 14.283 -16.229 1.00 71.25 200 ALA A C 1
ATOM 1446 O O . ALA A 1 200 ? -3.547 13.627 -15.326 1.00 71.25 200 ALA A O 1
ATOM 1447 N N . ARG A 1 201 ? -1.928 15.018 -16.021 1.00 82.06 201 ARG A N 1
ATOM 1448 C CA . ARG A 1 201 ? -1.270 15.162 -14.712 1.00 82.06 201 ARG A CA 1
ATOM 1449 C C . ARG A 1 201 ? -1.622 16.497 -14.085 1.00 82.06 201 ARG A C 1
ATOM 1451 O O . ARG A 1 201 ? -1.950 17.456 -14.776 1.00 82.06 201 ARG A O 1
ATOM 1458 N N . ASN A 1 202 ? -1.548 16.563 -12.761 1.00 86.81 202 ASN A N 1
ATOM 1459 C CA . ASN A 1 202 ? -1.877 17.782 -12.021 1.00 86.81 202 ASN A CA 1
ATOM 1460 C C . ASN A 1 202 ? -0.761 18.846 -12.047 1.00 86.81 202 ASN A C 1
ATOM 1462 O O . ASN A 1 202 ? -0.961 19.932 -11.511 1.00 86.81 202 ASN A O 1
ATOM 1466 N N . GLY A 1 203 ? 0.391 18.540 -12.656 1.00 83.69 203 GLY A N 1
ATOM 1467 C CA . GLY A 1 203 ? 1.526 19.457 -12.792 1.00 83.69 203 GLY A CA 1
ATOM 1468 C C . GLY A 1 203 ? 2.337 19.664 -11.509 1.00 83.69 203 GLY A C 1
ATOM 1469 O O . GLY A 1 203 ? 3.249 20.484 -11.504 1.00 83.69 203 GLY A O 1
ATOM 1470 N N . LEU A 1 204 ? 2.020 18.943 -10.430 1.00 81.44 204 LEU A N 1
ATOM 1471 C CA . LEU A 1 204 ? 2.803 18.970 -9.197 1.00 81.44 204 LEU A CA 1
ATOM 1472 C C . LEU A 1 204 ? 4.039 18.087 -9.342 1.00 81.44 204 LEU A C 1
ATOM 1474 O O . LEU A 1 204 ? 3.961 17.007 -9.928 1.00 81.44 204 LEU A O 1
ATOM 1478 N N . ASP A 1 205 ? 5.147 18.517 -8.741 1.00 75.06 205 ASP A N 1
ATOM 1479 C CA . ASP A 1 205 ? 6.341 17.688 -8.631 1.00 75.06 205 ASP A CA 1
ATOM 1480 C C . ASP A 1 205 ? 6.032 16.417 -7.805 1.00 75.06 205 ASP A C 1
ATOM 1482 O O . ASP A 1 205 ? 5.642 16.532 -6.632 1.00 75.06 205 ASP A O 1
ATOM 1486 N N . PRO A 1 206 ? 6.149 15.204 -8.388 1.00 67.69 206 PRO A N 1
ATOM 1487 C CA . PRO A 1 206 ? 5.790 13.959 -7.718 1.00 67.69 206 PRO A CA 1
ATOM 1488 C C . PRO A 1 206 ? 6.604 13.683 -6.455 1.00 67.69 206 PRO A C 1
ATOM 1490 O O . PRO A 1 206 ? 6.068 13.090 -5.518 1.00 67.69 206 PRO A O 1
ATOM 1493 N N . GLU A 1 207 ? 7.867 14.108 -6.411 1.00 64.69 207 GLU A N 1
ATOM 1494 C CA . GLU A 1 207 ? 8.740 13.914 -5.253 1.00 64.69 207 GLU A CA 1
ATOM 1495 C C . GLU A 1 207 ? 8.304 14.808 -4.088 1.00 64.69 207 GLU A C 1
ATOM 1497 O O . GLU A 1 207 ? 7.972 14.298 -3.013 1.00 64.69 207 GLU A O 1
ATOM 1502 N N . ALA A 1 208 ? 8.191 16.119 -4.319 1.00 64.75 208 ALA A N 1
ATOM 1503 C CA . ALA A 1 208 ? 7.763 17.075 -3.304 1.00 64.75 208 ALA A CA 1
ATOM 1504 C C . ALA A 1 208 ? 6.389 16.720 -2.719 1.00 64.75 208 ALA A C 1
ATOM 1506 O O . ALA A 1 208 ? 6.208 16.716 -1.500 1.00 64.75 208 ALA A O 1
ATOM 1507 N N . ILE A 1 209 ? 5.411 16.368 -3.561 1.00 80.94 209 ILE A N 1
ATOM 1508 C CA . ILE A 1 209 ? 4.064 16.054 -3.071 1.00 80.94 209 ILE A CA 1
ATOM 1509 C C . ILE A 1 209 ? 3.998 14.705 -2.342 1.00 80.94 209 ILE A C 1
ATOM 1511 O O . ILE A 1 209 ? 3.237 14.564 -1.381 1.00 80.94 209 ILE A O 1
ATOM 1515 N N . SER A 1 210 ? 4.826 13.732 -2.739 1.00 74.25 210 SER A N 1
ATOM 1516 C CA . SER A 1 210 ? 4.972 12.462 -2.014 1.00 74.25 210 SER A CA 1
ATOM 1517 C C . SER A 1 210 ? 5.610 12.670 -0.644 1.00 74.25 210 SER A C 1
ATOM 1519 O O . SER A 1 210 ? 5.178 12.038 0.321 1.00 74.25 210 SER A O 1
ATOM 1521 N N . GLN A 1 211 ? 6.572 13.591 -0.526 1.00 73.81 211 GLN A N 1
ATOM 1522 C CA . GLN A 1 211 ? 7.168 13.952 0.758 1.00 73.81 211 GLN A CA 1
ATOM 1523 C C . GLN A 1 211 ? 6.148 14.628 1.682 1.00 73.81 211 GLN A C 1
ATOM 1525 O O . GLN A 1 211 ? 5.994 14.201 2.824 1.00 73.81 211 GLN A O 1
ATOM 1530 N N . VAL A 1 212 ? 5.374 15.599 1.181 1.00 77.94 212 VAL A N 1
ATOM 1531 C CA . VAL A 1 212 ? 4.296 16.245 1.960 1.00 77.94 212 VAL A CA 1
ATOM 1532 C C . VAL A 1 212 ? 3.276 15.213 2.455 1.00 77.94 212 VAL A C 1
ATOM 1534 O O . VAL A 1 212 ? 2.826 15.267 3.602 1.00 77.94 212 VAL A O 1
ATOM 1537 N N . HIS A 1 213 ? 2.923 14.239 1.612 1.00 82.81 213 HIS A N 1
ATOM 1538 C CA . HIS A 1 213 ? 2.059 13.133 2.016 1.00 82.81 213 HIS A CA 1
ATOM 1539 C C . HIS A 1 213 ? 2.697 12.280 3.120 1.00 82.81 213 HIS A C 1
ATOM 1541 O O . HIS A 1 213 ? 2.038 11.987 4.118 1.00 82.81 213 HIS A O 1
ATOM 1547 N N . ALA A 1 214 ? 3.971 11.908 2.966 1.00 74.00 214 ALA A N 1
ATOM 1548 C CA . ALA A 1 214 ? 4.706 11.105 3.938 1.00 74.00 214 ALA A CA 1
ATOM 1549 C C . ALA A 1 214 ? 4.816 11.804 5.301 1.00 74.00 214 ALA A C 1
ATOM 1551 O O . ALA A 1 214 ? 4.543 11.177 6.325 1.00 74.00 214 ALA A O 1
ATOM 1552 N N . ASP A 1 215 ? 5.123 13.101 5.326 1.00 71.25 215 ASP A N 1
ATOM 1553 C CA . ASP A 1 215 ? 5.180 13.903 6.552 1.00 71.25 215 ASP A CA 1
ATOM 1554 C C . ASP A 1 215 ? 3.820 13.927 7.264 1.00 71.25 215 ASP A C 1
ATOM 1556 O O . ASP A 1 215 ? 3.730 13.706 8.476 1.00 71.25 215 ASP A O 1
ATOM 1560 N N . GLY A 1 216 ? 2.736 14.099 6.498 1.00 78.44 216 GLY A N 1
ATOM 1561 C CA . GLY A 1 216 ? 1.369 13.999 7.008 1.00 78.44 216 GLY A CA 1
ATOM 1562 C C . GLY A 1 216 ? 1.047 12.616 7.585 1.00 78.44 216 GLY A C 1
ATOM 1563 O O . GLY A 1 216 ? 0.421 12.520 8.642 1.00 78.44 216 GLY A O 1
ATOM 1564 N N . VAL A 1 217 ? 1.507 11.540 6.940 1.00 82.56 217 VAL A N 1
ATOM 1565 C CA . VAL A 1 217 ? 1.353 10.160 7.430 1.00 82.56 217 VAL A CA 1
ATOM 1566 C C . VAL A 1 217 ? 2.147 9.934 8.720 1.00 82.56 217 VAL A C 1
ATOM 1568 O O . VAL A 1 217 ? 1.618 9.324 9.649 1.00 82.56 217 VAL A O 1
ATOM 1571 N N . PHE A 1 218 ? 3.379 10.440 8.836 1.00 72.56 218 PHE A N 1
ATOM 1572 C CA . PHE A 1 218 ? 4.161 10.330 10.074 1.00 72.56 218 PHE A CA 1
ATOM 1573 C C . PHE A 1 218 ? 3.504 11.080 11.235 1.00 72.56 218 PHE A C 1
ATOM 1575 O O . PHE A 1 218 ? 3.415 10.534 12.339 1.00 72.56 218 PHE A O 1
ATOM 1582 N N . LEU A 1 219 ? 2.987 12.288 10.985 1.00 80.25 219 LEU A N 1
ATOM 1583 C CA . LEU A 1 219 ? 2.197 13.031 11.965 1.00 80.25 219 LEU A CA 1
ATOM 1584 C C . LEU A 1 219 ? 0.955 12.236 12.387 1.00 80.25 219 LEU A C 1
ATOM 1586 O O . LEU A 1 219 ? 0.699 12.085 13.582 1.00 80.25 219 LEU A O 1
ATOM 1590 N N . LEU A 1 220 ? 0.213 11.694 11.418 1.00 90.31 220 LEU A N 1
ATOM 1591 C CA . LEU A 1 220 ? -0.977 10.884 11.665 1.00 90.31 220 LEU A CA 1
ATOM 1592 C C . LEU A 1 220 ? -0.659 9.670 12.550 1.00 90.31 220 LEU A C 1
ATOM 1594 O O . LEU A 1 220 ? -1.309 9.489 13.576 1.00 90.31 220 LEU A O 1
ATOM 1598 N N . ILE A 1 221 ? 0.387 8.904 12.222 1.00 83.31 221 ILE A N 1
ATOM 1599 C CA . ILE A 1 221 ? 0.834 7.751 13.019 1.00 83.31 221 ILE A CA 1
ATOM 1600 C C . ILE A 1 221 ? 1.202 8.184 14.441 1.00 83.31 221 ILE A C 1
ATOM 1602 O O . ILE A 1 221 ? 0.803 7.533 15.408 1.00 83.31 221 ILE A O 1
ATOM 1606 N N . GLY A 1 222 ? 1.939 9.289 14.591 1.00 73.44 222 GLY A N 1
ATOM 1607 C CA . GLY A 1 222 ? 2.306 9.835 15.899 1.00 73.44 222 GLY A CA 1
ATOM 1608 C C . GLY A 1 222 ? 1.081 10.159 16.760 1.00 73.44 222 GLY A C 1
ATOM 1609 O O . GLY A 1 222 ? 1.004 9.737 17.918 1.00 73.44 222 GLY A O 1
ATOM 1610 N N . LEU A 1 223 ? 0.088 10.839 16.182 1.00 81.31 223 LEU A N 1
ATOM 1611 C CA . LEU A 1 223 ? -1.174 11.176 16.848 1.00 81.31 223 LEU A CA 1
ATOM 1612 C C . LEU A 1 223 ? -2.007 9.926 17.182 1.00 81.31 223 LEU A C 1
ATOM 1614 O O . LEU A 1 223 ? -2.523 9.799 18.296 1.00 81.31 223 LEU A O 1
ATOM 1618 N N . SER A 1 224 ? -2.087 8.964 16.264 1.00 89.62 224 SER A N 1
ATOM 1619 C CA . SER A 1 224 ? -2.790 7.693 16.455 1.00 89.62 224 SER A CA 1
ATOM 1620 C C . SER A 1 224 ? -2.156 6.847 17.566 1.00 89.62 224 SER A C 1
ATOM 1622 O O . SER A 1 224 ? -2.864 6.296 18.415 1.00 89.62 224 SER A O 1
ATOM 1624 N N . VAL A 1 225 ? -0.822 6.802 17.648 1.00 85.62 225 VAL A N 1
ATOM 1625 C CA . VAL A 1 225 ? -0.088 6.163 18.752 1.00 85.62 225 VAL A CA 1
ATOM 1626 C C . VAL A 1 225 ? -0.333 6.896 20.075 1.00 85.62 225 VAL A C 1
ATOM 1628 O O . VAL A 1 225 ? -0.589 6.243 21.092 1.00 85.62 225 VAL A O 1
ATOM 1631 N N . ALA A 1 226 ? -0.337 8.232 20.075 1.00 80.44 226 ALA A N 1
ATOM 1632 C CA . ALA A 1 226 ? -0.671 9.021 21.261 1.00 80.44 226 ALA A CA 1
ATOM 1633 C C . ALA A 1 226 ? -2.087 8.702 21.775 1.00 80.44 226 ALA A C 1
ATOM 1635 O O . ALA A 1 226 ? -2.270 8.492 22.976 1.00 80.44 226 ALA A O 1
ATOM 1636 N N . LEU A 1 227 ? -3.075 8.554 20.882 1.00 93.50 227 LEU A N 1
ATOM 1637 C CA . LEU A 1 227 ? -4.428 8.113 21.239 1.00 93.50 227 LEU A CA 1
ATOM 1638 C C . LEU A 1 227 ? -4.450 6.709 21.856 1.00 93.50 227 LEU A C 1
ATOM 1640 O O . LEU A 1 227 ? -5.188 6.482 22.816 1.00 93.50 227 LEU A O 1
ATOM 1644 N N . VAL A 1 228 ? -3.643 5.763 21.357 1.00 91.44 228 VAL A N 1
ATOM 1645 C CA . VAL A 1 228 ? -3.543 4.417 21.953 1.00 91.44 228 VAL A CA 1
ATOM 1646 C C . VAL A 1 228 ? -3.112 4.507 23.415 1.00 91.44 228 VAL A C 1
ATOM 1648 O O . VAL A 1 228 ? -3.763 3.905 24.274 1.00 91.44 228 VAL A O 1
ATOM 1651 N N . PHE A 1 229 ? -2.044 5.253 23.708 1.00 86.94 229 PHE A N 1
ATOM 1652 C CA . PHE A 1 229 ? -1.548 5.417 25.076 1.00 86.94 229 PHE A CA 1
ATOM 1653 C C . PHE A 1 229 ? -2.535 6.190 25.952 1.00 86.94 229 PHE A C 1
ATOM 1655 O O . PHE A 1 229 ? -2.864 5.728 27.044 1.00 86.94 229 PHE A O 1
ATOM 1662 N N . ALA A 1 230 ? -3.078 7.302 25.453 1.00 91.12 230 ALA A N 1
ATOM 1663 C CA . ALA A 1 230 ? -4.014 8.135 26.196 1.00 91.12 230 ALA A CA 1
ATOM 1664 C C . ALA A 1 230 ? -5.309 7.388 26.552 1.00 91.12 230 ALA A C 1
ATOM 1666 O O . ALA A 1 230 ? -5.756 7.433 27.695 1.00 91.12 230 ALA A O 1
ATOM 1667 N N . PHE A 1 231 ? -5.891 6.633 25.612 1.00 96.50 231 PHE A N 1
ATOM 1668 C CA . PHE A 1 231 ? -7.080 5.824 25.890 1.00 96.50 231 PHE A CA 1
ATOM 1669 C C . PHE A 1 231 ? -6.791 4.647 26.825 1.00 96.50 231 PHE A C 1
ATOM 1671 O O . PHE A 1 231 ? -7.651 4.301 27.636 1.00 96.50 231 PHE A O 1
ATOM 1678 N N . ARG A 1 232 ? -5.595 4.041 26.749 1.00 95.38 232 ARG A N 1
ATOM 1679 C CA . ARG A 1 232 ? -5.180 2.995 27.700 1.00 95.38 232 ARG A CA 1
ATOM 1680 C C . ARG A 1 232 ? -5.039 3.538 29.116 1.00 95.38 232 ARG A C 1
ATOM 1682 O O . ARG A 1 232 ? -5.499 2.877 30.039 1.00 95.38 232 ARG A O 1
ATOM 1689 N N . ALA A 1 233 ? -4.459 4.727 29.272 1.00 95.19 233 ALA A N 1
ATOM 1690 C CA . ALA A 1 233 ? -4.232 5.351 30.574 1.00 95.19 233 ALA A CA 1
ATOM 1691 C C . ALA A 1 233 ? -5.533 5.583 31.362 1.00 95.19 233 ALA A C 1
ATOM 1693 O O . ALA A 1 233 ? -5.532 5.488 32.583 1.00 95.19 233 ALA A O 1
ATOM 1694 N N . ILE A 1 234 ? -6.649 5.824 30.667 1.00 96.12 234 ILE A N 1
ATOM 1695 C CA . ILE A 1 234 ? -7.970 6.038 31.284 1.00 96.12 234 ILE A CA 1
ATOM 1696 C C . ILE A 1 234 ? -8.889 4.805 31.229 1.00 96.12 234 ILE A C 1
ATOM 1698 O O . ILE A 1 234 ? -10.088 4.919 31.471 1.00 96.12 234 ILE A O 1
ATOM 1702 N N . GLY A 1 235 ? -8.375 3.633 30.838 1.00 94.69 235 GLY A N 1
ATOM 1703 C CA . GLY A 1 235 ? -9.166 2.397 30.768 1.00 94.69 235 GLY A CA 1
ATOM 1704 C C . GLY A 1 235 ? -10.256 2.373 29.683 1.00 94.69 235 GLY A C 1
ATOM 1705 O O . GLY A 1 235 ? -11.165 1.543 29.736 1.00 94.69 235 GLY A O 1
ATOM 1706 N N . ALA A 1 236 ? -10.186 3.240 28.666 1.00 94.50 236 ALA A N 1
ATOM 1707 C CA . ALA A 1 236 ? -11.199 3.355 27.613 1.00 94.50 236 ALA A CA 1
ATOM 1708 C C . ALA A 1 236 ? -11.064 2.251 26.541 1.00 94.50 236 ALA A C 1
ATOM 1710 O O . ALA A 1 236 ? -10.750 2.511 25.378 1.00 94.50 236 ALA A O 1
ATOM 1711 N N . ALA A 1 237 ? -11.349 0.998 26.911 1.00 93.88 237 ALA A N 1
ATOM 1712 C CA . ALA A 1 237 ? -11.051 -0.199 26.114 1.00 93.88 237 ALA A CA 1
ATOM 1713 C C . ALA A 1 237 ? -11.569 -0.169 24.659 1.00 93.88 237 ALA A C 1
ATOM 1715 O O . ALA A 1 237 ? -10.879 -0.614 23.736 1.00 93.88 237 ALA A O 1
ATOM 1716 N N . ARG A 1 238 ? -12.781 0.359 24.422 1.00 91.50 238 ARG A N 1
ATOM 1717 C CA . ARG A 1 238 ? -13.356 0.462 23.066 1.00 91.50 238 ARG A CA 1
ATOM 1718 C C . ARG A 1 238 ? -12.604 1.480 22.204 1.00 91.50 238 ARG A C 1
ATOM 1720 O O . ARG A 1 238 ? -12.340 1.194 21.038 1.00 91.50 238 ARG A O 1
ATOM 1727 N N . ALA A 1 239 ? -12.252 2.630 22.780 1.00 93.69 239 ALA A N 1
ATOM 1728 C CA . ALA A 1 239 ? -11.501 3.683 22.102 1.00 93.69 239 ALA A CA 1
ATOM 1729 C C . ALA A 1 239 ? -10.055 3.240 21.836 1.00 93.69 239 ALA A C 1
ATOM 1731 O O . ALA A 1 239 ? -9.568 3.379 20.718 1.00 93.69 239 ALA A O 1
ATOM 1732 N N . THR A 1 240 ? -9.416 2.576 22.807 1.00 95.81 240 THR A N 1
ATOM 1733 C CA . THR A 1 240 ? -8.105 1.938 22.626 1.00 95.81 240 THR A CA 1
ATOM 1734 C C . THR A 1 240 ? -8.110 0.960 21.458 1.00 95.81 240 THR A C 1
ATOM 1736 O O . THR A 1 240 ? -7.205 0.992 20.632 1.00 95.81 240 THR A O 1
ATOM 1739 N N . ARG A 1 241 ? -9.121 0.084 21.364 1.00 95.81 241 ARG A N 1
ATOM 1740 C CA . ARG A 1 241 ? -9.205 -0.890 20.267 1.00 95.81 241 ARG A CA 1
ATOM 174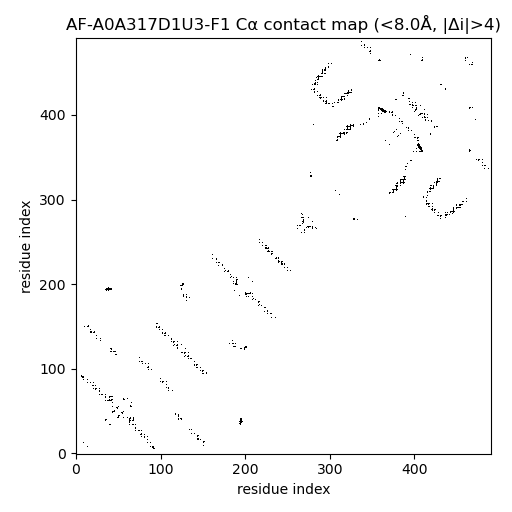1 C C . ARG A 1 241 ? -9.314 -0.199 18.909 1.00 95.81 241 ARG A C 1
ATOM 1743 O O . ARG A 1 241 ? -8.649 -0.629 17.975 1.00 95.81 241 ARG A O 1
ATOM 1750 N N . ALA A 1 242 ? -10.119 0.858 18.810 1.00 93.88 242 ALA A N 1
ATOM 1751 C CA . ALA A 1 242 ? -10.249 1.636 17.582 1.00 93.88 242 ALA A CA 1
ATOM 1752 C C . ALA A 1 242 ? -8.921 2.302 17.184 1.00 93.88 242 ALA A C 1
ATOM 1754 O O . ALA A 1 242 ? -8.510 2.167 16.038 1.00 93.88 242 ALA A O 1
ATOM 1755 N N . ALA A 1 243 ? -8.216 2.928 18.133 1.00 95.50 243 ALA A N 1
ATOM 1756 C CA . ALA A 1 243 ? -6.913 3.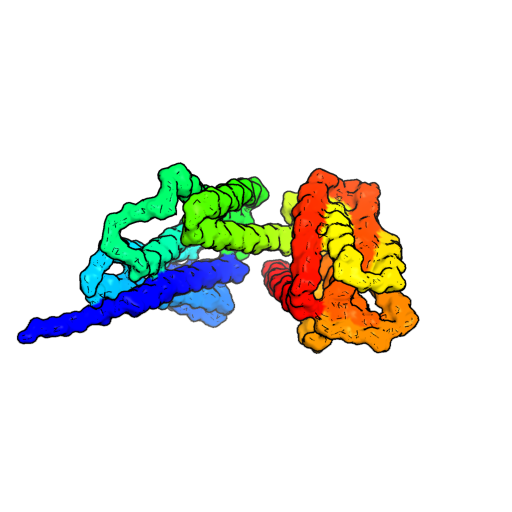545 17.881 1.00 95.50 243 ALA A CA 1
ATOM 1757 C C . ALA A 1 243 ? -5.844 2.512 17.472 1.00 95.50 243 ALA A C 1
ATOM 1759 O O . ALA A 1 243 ? -5.077 2.751 16.549 1.00 95.50 243 ALA A O 1
ATOM 1760 N N . VAL A 1 244 ? -5.829 1.322 18.087 1.00 93.75 244 VAL A N 1
ATOM 1761 C CA . VAL A 1 244 ? -4.917 0.233 17.687 1.00 93.75 244 VAL A CA 1
ATOM 1762 C C . VAL A 1 244 ? -5.223 -0.263 16.275 1.00 93.75 244 VAL A C 1
ATOM 1764 O O . VAL A 1 244 ? -4.299 -0.522 15.509 1.00 93.75 244 VAL A O 1
ATOM 1767 N N . VAL A 1 245 ? -6.505 -0.404 15.923 1.00 95.69 245 VAL A N 1
ATOM 1768 C CA . VAL A 1 245 ? -6.906 -0.782 14.560 1.00 95.69 245 VAL A CA 1
ATOM 1769 C C . VAL A 1 245 ? -6.487 0.293 13.560 1.00 95.69 245 VAL A C 1
ATOM 1771 O O . VAL A 1 245 ? -5.962 -0.059 12.512 1.00 95.69 245 VAL A O 1
ATOM 1774 N N . LEU A 1 246 ? -6.653 1.573 13.898 1.00 94.75 246 LEU A N 1
ATOM 1775 C CA . LEU A 1 246 ? -6.206 2.687 13.066 1.00 94.75 246 LEU A CA 1
ATOM 1776 C C . LEU A 1 246 ? -4.689 2.632 12.820 1.00 94.75 246 LEU A C 1
ATOM 1778 O O . LEU A 1 246 ? -4.289 2.566 11.665 1.00 94.75 246 LEU A O 1
ATOM 1782 N N . VAL A 1 247 ? -3.866 2.506 13.869 1.00 89.75 247 VAL A N 1
ATOM 1783 C CA . VAL A 1 247 ? -2.403 2.347 13.725 1.00 89.75 247 VAL A CA 1
ATOM 1784 C C . VAL A 1 247 ? -2.054 1.127 12.869 1.00 89.75 247 VAL A C 1
ATOM 1786 O O . VAL A 1 247 ? -1.173 1.187 12.018 1.00 89.75 247 VAL A O 1
ATOM 1789 N N . ALA A 1 248 ? -2.743 -0.002 13.055 1.00 86.50 248 ALA A N 1
ATOM 1790 C CA . ALA A 1 248 ? -2.496 -1.194 12.245 1.00 86.50 248 ALA A CA 1
ATOM 1791 C C . ALA A 1 248 ? -2.830 -0.971 10.758 1.00 86.50 248 ALA A C 1
ATOM 1793 O O . ALA A 1 248 ? -2.094 -1.444 9.891 1.00 86.50 248 ALA A O 1
ATOM 1794 N N . VAL A 1 249 ? -3.913 -0.245 10.462 1.00 88.44 249 VAL A N 1
ATOM 1795 C CA . VAL A 1 249 ? -4.292 0.134 9.095 1.00 88.44 249 VAL A CA 1
ATOM 1796 C C . VAL A 1 249 ? -3.286 1.120 8.508 1.00 88.44 249 VAL A C 1
ATOM 1798 O O . VAL A 1 249 ? -2.848 0.900 7.386 1.00 88.44 249 VAL A O 1
ATOM 1801 N N . GLU A 1 250 ? -2.870 2.145 9.253 1.00 88.75 250 GLU A N 1
ATOM 1802 C CA . GLU A 1 250 ? -1.855 3.122 8.835 1.00 88.75 250 GLU A CA 1
ATOM 1803 C C . GLU A 1 250 ? -0.522 2.445 8.511 1.00 88.75 250 GLU A C 1
ATOM 1805 O O . GLU A 1 250 ? 0.047 2.694 7.456 1.00 88.75 250 GLU A O 1
ATOM 1810 N N . LEU A 1 251 ? -0.049 1.529 9.361 1.00 81.81 251 LEU A N 1
ATOM 1811 C CA . LEU A 1 251 ? 1.177 0.768 9.105 1.00 81.81 251 LEU A CA 1
ATOM 1812 C C . LEU A 1 251 ? 1.027 -0.175 7.904 1.00 81.81 251 LEU A C 1
ATOM 1814 O O . LEU A 1 251 ? 1.966 -0.334 7.127 1.00 81.81 251 LEU A O 1
ATOM 1818 N N . GLY A 1 252 ? -0.144 -0.796 7.734 1.00 74.06 252 GLY A N 1
ATOM 1819 C CA . GLY A 1 252 ? -0.442 -1.641 6.577 1.00 74.06 252 GLY A CA 1
ATOM 1820 C C . GLY A 1 252 ? -0.484 -0.852 5.266 1.00 74.06 252 GLY A C 1
ATOM 1821 O O . GLY A 1 252 ? 0.135 -1.260 4.288 1.00 74.06 252 GLY A O 1
ATOM 1822 N N . GLN A 1 253 ? -1.165 0.295 5.254 1.00 78.50 253 GLN A N 1
ATOM 1823 C CA . GLN A 1 253 ? -1.220 1.210 4.111 1.00 78.50 253 GLN A CA 1
ATOM 1824 C C . GLN A 1 253 ? 0.140 1.846 3.837 1.00 78.50 253 GLN A C 1
ATOM 1826 O O . GLN A 1 253 ? 0.553 1.897 2.687 1.00 78.50 253 GLN A O 1
ATOM 1831 N N . GLY A 1 254 ? 0.874 2.242 4.877 1.00 69.69 254 GLY A N 1
ATOM 1832 C CA . GLY A 1 254 ? 2.237 2.749 4.771 1.00 69.69 254 GLY A CA 1
ATOM 1833 C C . GLY A 1 254 ? 3.179 1.713 4.168 1.00 69.69 254 GLY A C 1
ATOM 1834 O O . GLY A 1 254 ? 3.956 2.049 3.286 1.00 69.69 254 GLY A O 1
ATOM 1835 N N . LEU A 1 255 ? 3.066 0.435 4.550 1.00 70.75 255 LEU A N 1
ATOM 1836 C CA . LEU A 1 255 ? 3.821 -0.645 3.913 1.00 70.75 255 LEU A CA 1
ATOM 1837 C C . LEU A 1 255 ? 3.453 -0.800 2.433 1.00 70.75 255 LEU A C 1
ATOM 1839 O O . LEU A 1 255 ? 4.351 -0.920 1.607 1.00 70.75 255 LEU A O 1
ATOM 1843 N N . ILE A 1 256 ? 2.159 -0.792 2.095 1.00 62.72 256 ILE A N 1
ATOM 1844 C CA . ILE A 1 256 ? 1.700 -0.871 0.700 1.00 62.72 256 ILE A CA 1
ATOM 1845 C C . ILE A 1 256 ? 2.234 0.321 -0.103 1.00 62.72 256 ILE A C 1
ATOM 1847 O O . ILE A 1 256 ? 2.834 0.104 -1.148 1.00 62.72 256 ILE A O 1
ATOM 1851 N N . GLY A 1 257 ? 2.087 1.547 0.403 1.00 62.19 257 GLY A N 1
ATOM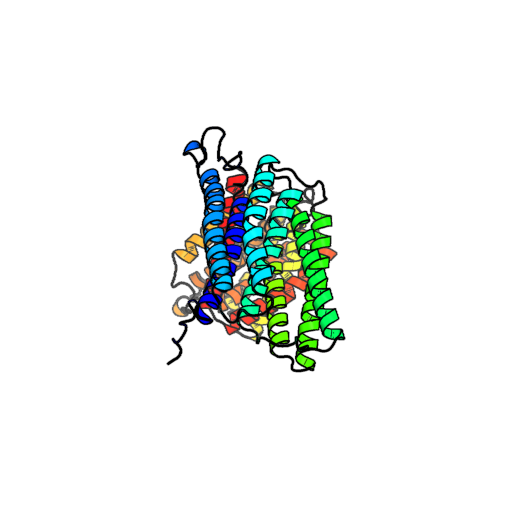 1852 C CA . GLY A 1 257 ? 2.559 2.775 -0.237 1.00 62.19 257 GLY A CA 1
ATOM 1853 C C . GLY A 1 257 ? 4.079 2.822 -0.379 1.00 62.19 257 GLY A C 1
ATOM 1854 O O . GLY A 1 257 ? 4.582 3.169 -1.440 1.00 62.19 257 GLY A O 1
ATOM 1855 N N . PHE A 1 258 ? 4.823 2.381 0.639 1.00 61.78 258 PHE A N 1
ATOM 1856 C CA . PHE A 1 258 ? 6.281 2.254 0.592 1.00 61.78 258 PHE A CA 1
ATOM 1857 C C . PHE A 1 258 ? 6.691 1.228 -0.471 1.00 61.78 258 PHE A C 1
ATOM 1859 O O . PHE A 1 258 ? 7.505 1.512 -1.341 1.00 61.78 258 PHE A O 1
ATOM 1866 N N . VAL A 1 259 ? 6.078 0.041 -0.473 1.00 57.22 259 VAL A N 1
ATOM 1867 C CA . VAL A 1 259 ? 6.324 -0.969 -1.510 1.00 57.22 259 VAL A CA 1
ATOM 1868 C C . VAL A 1 259 ? 5.979 -0.411 -2.891 1.00 57.22 259 VAL A C 1
ATOM 1870 O O . VAL A 1 259 ? 6.785 -0.559 -3.800 1.00 57.22 259 VAL A O 1
ATOM 1873 N N . GLN A 1 260 ? 4.849 0.272 -3.063 1.00 56.25 260 GLN A N 1
ATOM 1874 C CA . GLN A 1 260 ? 4.470 0.904 -4.329 1.00 56.25 260 GLN A CA 1
ATOM 1875 C C . GLN A 1 260 ? 5.514 1.933 -4.774 1.00 56.25 260 GLN A C 1
ATOM 1877 O O . GLN A 1 260 ? 6.019 1.817 -5.881 1.00 56.25 260 GLN A O 1
ATOM 1882 N N . TYR A 1 261 ? 5.915 2.861 -3.905 1.00 53.91 261 TYR A N 1
ATOM 1883 C CA . TYR A 1 261 ? 6.920 3.884 -4.205 1.00 53.91 261 TYR A CA 1
ATOM 1884 C C . TYR A 1 261 ? 8.281 3.275 -4.589 1.00 53.91 261 TYR A C 1
ATOM 1886 O O . TYR A 1 261 ? 8.873 3.643 -5.601 1.00 53.91 261 TYR A O 1
ATOM 1894 N N . PHE A 1 262 ? 8.759 2.283 -3.830 1.00 50.47 262 PHE A N 1
ATOM 1895 C CA . PHE A 1 262 ? 10.110 1.729 -3.985 1.00 50.47 262 PHE A CA 1
ATOM 1896 C C . PHE A 1 262 ? 10.222 0.541 -4.952 1.00 50.47 262 PHE A C 1
ATOM 1898 O O . PHE A 1 262 ? 11.331 0.182 -5.340 1.00 50.47 262 PHE A O 1
ATOM 1905 N N . THR A 1 263 ? 9.121 -0.098 -5.363 1.00 49.41 263 THR A N 1
ATOM 1906 C CA . THR A 1 263 ? 9.176 -1.229 -6.315 1.00 49.41 263 THR A CA 1
ATOM 1907 C C . THR A 1 263 ? 9.166 -0.812 -7.786 1.00 49.41 263 THR A C 1
ATOM 1909 O O . THR A 1 263 ? 9.128 -1.691 -8.647 1.00 49.41 263 THR A O 1
ATOM 1912 N N . HIS A 1 264 ? 9.251 0.481 -8.124 1.00 49.69 264 HIS A N 1
ATOM 1913 C CA . HIS A 1 264 ? 9.345 0.950 -9.521 1.00 49.69 264 HIS A CA 1
ATOM 1914 C C . HIS A 1 264 ? 10.777 1.138 -10.082 1.00 49.69 264 HIS A C 1
ATOM 1916 O O . HIS A 1 264 ? 10.901 1.455 -11.259 1.00 49.69 264 HIS A O 1
ATOM 1922 N N . LEU A 1 265 ? 11.833 0.886 -9.293 1.00 43.59 265 LEU A N 1
ATOM 1923 C CA . LEU A 1 265 ? 13.274 0.662 -9.594 1.00 43.59 265 LEU A CA 1
ATOM 1924 C C . LEU A 1 265 ? 14.021 0.873 -8.247 1.00 43.59 265 LEU A C 1
ATOM 1926 O O . LEU A 1 265 ? 13.390 1.346 -7.300 1.00 43.59 265 LEU A O 1
ATOM 1930 N N . PRO A 1 266 ? 15.320 0.532 -8.085 1.00 48.00 266 PRO A N 1
ATOM 1931 C CA . PRO A 1 266 ? 16.067 0.877 -6.868 1.00 48.00 266 PRO A CA 1
ATOM 1932 C C . PRO A 1 266 ? 15.821 2.340 -6.474 1.00 48.00 266 PRO A C 1
ATOM 1934 O O . PRO A 1 266 ? 15.857 3.193 -7.351 1.00 48.00 266 PRO A O 1
ATOM 1937 N N . ALA A 1 267 ? 15.567 2.622 -5.189 1.00 47.69 267 ALA A N 1
ATOM 1938 C CA . ALA A 1 267 ? 15.120 3.926 -4.665 1.00 47.69 267 ALA A CA 1
ATOM 1939 C C . ALA A 1 267 ? 15.784 5.153 -5.324 1.00 47.69 267 ALA A C 1
ATOM 1941 O O . ALA A 1 267 ? 15.117 6.134 -5.631 1.00 47.69 267 ALA A O 1
ATOM 1942 N N . LEU A 1 268 ? 17.088 5.064 -5.593 1.00 44.91 268 LEU A N 1
ATOM 1943 C CA . LEU A 1 268 ? 17.879 6.104 -6.249 1.00 44.91 268 LEU A CA 1
ATOM 1944 C C . LEU A 1 268 ? 17.626 6.257 -7.758 1.00 44.91 268 LEU A C 1
ATOM 1946 O O . LEU A 1 268 ? 17.677 7.368 -8.262 1.00 44.91 268 LEU A O 1
ATOM 1950 N N . LEU A 1 269 ? 17.380 5.159 -8.480 1.00 41.75 269 LEU A N 1
ATOM 1951 C CA . LEU A 1 269 ? 17.109 5.171 -9.924 1.00 41.75 269 LEU A CA 1
ATOM 1952 C C . LEU A 1 269 ? 15.733 5.758 -10.256 1.00 41.75 269 LEU A C 1
ATOM 1954 O O . LEU A 1 269 ? 15.518 6.185 -11.385 1.00 41.75 269 LEU A O 1
ATOM 1958 N N . VAL A 1 270 ? 14.811 5.766 -9.286 1.00 40.91 270 VAL A N 1
ATOM 1959 C CA . VAL A 1 270 ? 13.502 6.432 -9.402 1.00 40.91 270 VAL A CA 1
ATOM 1960 C C . VAL A 1 270 ? 13.573 7.875 -8.911 1.00 40.91 270 VAL A C 1
ATOM 1962 O O . VAL A 1 270 ? 13.100 8.762 -9.609 1.00 40.91 270 VAL A O 1
ATOM 1965 N N . ALA A 1 271 ? 14.169 8.113 -7.734 1.00 36.12 271 ALA A N 1
ATOM 1966 C CA . ALA A 1 271 ? 14.252 9.447 -7.132 1.00 36.12 271 ALA A CA 1
ATOM 1967 C C . ALA A 1 271 ? 15.197 10.394 -7.892 1.00 36.12 271 ALA A C 1
ATOM 1969 O O . ALA A 1 271 ? 15.076 11.604 -7.785 1.00 36.12 271 ALA A O 1
ATOM 1970 N N . ALA A 1 272 ? 16.132 9.859 -8.680 1.00 46.66 272 ALA A N 1
ATOM 1971 C CA . ALA A 1 272 ? 17.019 10.660 -9.508 1.00 46.66 272 ALA A CA 1
ATOM 1972 C C . ALA A 1 272 ? 17.274 9.960 -10.860 1.00 46.66 272 ALA A C 1
ATOM 1974 O O . ALA A 1 272 ? 18.271 9.251 -11.009 1.00 46.66 272 ALA A O 1
ATOM 1975 N N . PRO A 1 273 ? 16.407 10.168 -11.874 1.00 43.47 273 PRO A N 1
ATOM 1976 C CA . PRO A 1 273 ? 16.484 9.508 -13.188 1.00 43.47 273 PRO A CA 1
ATOM 1977 C C . PRO A 1 273 ? 17.790 9.721 -13.984 1.00 43.47 273 PRO A C 1
ATOM 1979 O O . PRO A 1 273 ? 17.970 9.102 -15.029 1.00 43.47 273 PRO A O 1
ATOM 1982 N N . GLY A 1 274 ? 18.705 10.575 -13.510 1.00 53.41 274 GLY A N 1
ATOM 1983 C CA . GLY A 1 274 ? 20.044 10.790 -14.078 1.00 53.41 274 GLY A CA 1
ATOM 1984 C C . GLY A 1 274 ? 21.196 10.174 -13.273 1.00 53.41 274 GLY A C 1
ATOM 1985 O O . GLY A 1 274 ? 22.357 10.361 -13.629 1.00 53.41 274 GLY A O 1
ATOM 1986 N N . VAL A 1 275 ? 20.912 9.474 -12.171 1.00 66.38 275 VAL A N 1
ATOM 1987 C CA . VAL A 1 275 ? 21.947 8.920 -11.293 1.00 66.38 275 VAL A CA 1
ATOM 1988 C C . VAL A 1 275 ? 22.427 7.561 -11.812 1.00 66.38 275 VAL A C 1
ATOM 1990 O O . VAL A 1 275 ? 21.603 6.715 -12.168 1.00 66.38 275 VAL A O 1
ATOM 1993 N N . PRO A 1 276 ? 23.752 7.308 -11.837 1.00 77.06 276 PRO A N 1
ATOM 1994 C CA . PRO A 1 276 ? 24.288 6.031 -12.287 1.00 77.06 276 PRO A CA 1
ATOM 1995 C C . PRO A 1 276 ? 23.669 4.842 -11.540 1.00 77.06 276 PRO A C 1
ATOM 1997 O O . PRO A 1 276 ? 23.536 4.859 -10.314 1.00 77.06 276 PRO A O 1
ATOM 2000 N N . VAL A 1 277 ? 23.362 3.764 -12.272 1.00 73.00 277 VAL A N 1
ATOM 2001 C CA . VAL A 1 277 ? 22.837 2.500 -11.712 1.00 73.00 277 VAL A CA 1
ATOM 2002 C C . VAL A 1 277 ? 23.717 1.985 -10.573 1.00 73.00 277 VAL A C 1
ATOM 2004 O O . VAL A 1 277 ? 23.206 1.553 -9.539 1.00 73.00 277 VAL A O 1
ATOM 2007 N N . ALA A 1 278 ? 25.036 2.118 -10.718 1.00 82.38 278 ALA A N 1
ATOM 2008 C CA . ALA A 1 278 ? 25.998 1.776 -9.682 1.00 82.38 278 ALA A CA 1
ATOM 2009 C C . ALA A 1 278 ? 25.760 2.549 -8.370 1.00 82.38 278 ALA A C 1
ATOM 2011 O O . ALA A 1 278 ? 25.839 1.941 -7.306 1.00 82.38 278 ALA A O 1
ATOM 2012 N N . THR A 1 279 ? 25.391 3.838 -8.409 1.00 82.00 279 THR A N 1
ATOM 2013 C CA . THR A 1 279 ? 25.113 4.636 -7.196 1.00 82.00 279 THR A CA 1
ATOM 2014 C C . THR A 1 279 ? 23.886 4.123 -6.458 1.00 82.00 279 THR A C 1
ATOM 2016 O O . THR A 1 279 ? 23.859 4.051 -5.225 1.00 82.00 279 THR A O 1
ATOM 2019 N N . ALA A 1 280 ? 22.863 3.724 -7.213 1.00 75.69 280 ALA A N 1
ATOM 2020 C CA . ALA A 1 280 ? 21.639 3.182 -6.650 1.00 75.69 280 ALA A CA 1
ATOM 2021 C C . ALA A 1 280 ? 21.859 1.818 -5.998 1.00 75.69 280 ALA A C 1
ATOM 2023 O O . ALA A 1 280 ? 21.392 1.577 -4.881 1.00 75.69 280 ALA A O 1
ATOM 2024 N N . LEU A 1 281 ? 22.614 0.950 -6.675 1.00 78.94 281 LEU A N 1
ATOM 2025 C CA . LEU A 1 281 ? 23.016 -0.340 -6.134 1.00 78.94 281 LEU A CA 1
ATOM 2026 C C . LEU A 1 281 ? 23.891 -0.149 -4.890 1.00 78.94 281 LEU A C 1
ATOM 2028 O O . LEU A 1 281 ? 23.564 -0.708 -3.847 1.00 78.94 281 LEU A O 1
ATOM 2032 N N . GLY A 1 282 ? 24.921 0.698 -4.944 1.00 87.00 282 GLY A N 1
ATOM 2033 C CA . GLY A 1 282 ? 25.827 0.961 -3.824 1.00 87.00 282 GLY A CA 1
ATOM 2034 C C . GLY A 1 282 ? 25.135 1.523 -2.584 1.00 87.00 282 GLY A C 1
ATOM 2035 O O . GLY A 1 282 ? 25.329 1.013 -1.479 1.00 87.00 282 GLY A O 1
ATOM 2036 N N . THR A 1 283 ? 24.242 2.497 -2.759 1.00 83.88 283 THR A N 1
ATOM 2037 C CA . THR A 1 283 ? 23.445 3.060 -1.654 1.00 83.88 283 THR A CA 1
ATOM 2038 C C . THR A 1 283 ? 22.511 2.010 -1.039 1.00 83.88 283 THR A C 1
ATOM 2040 O O . THR A 1 283 ? 22.390 1.918 0.184 1.00 83.88 283 THR A O 1
ATOM 2043 N N . ASN A 1 284 ? 21.911 1.141 -1.861 1.00 80.50 284 ASN A N 1
ATOM 2044 C CA . ASN A 1 284 ? 21.117 0.017 -1.368 1.00 80.50 284 ASN A CA 1
ATOM 2045 C C . ASN A 1 284 ? 21.976 -1.029 -0.634 1.00 80.50 284 ASN A C 1
ATOM 2047 O O . ASN A 1 284 ? 21.541 -1.557 0.388 1.00 80.50 284 ASN A O 1
ATOM 2051 N N . LYS A 1 285 ? 23.205 -1.307 -1.096 1.00 87.56 285 LYS A N 1
ATOM 2052 C CA . LYS A 1 285 ? 24.140 -2.225 -0.418 1.00 87.56 285 LYS A CA 1
ATOM 2053 C C . LYS A 1 285 ? 24.554 -1.705 0.960 1.00 87.56 285 LYS A C 1
ATOM 2055 O O . LYS A 1 285 ? 24.646 -2.511 1.888 1.00 87.56 285 LYS A O 1
ATOM 2060 N N . LEU A 1 286 ? 24.695 -0.384 1.126 1.00 88.94 286 LEU A N 1
ATOM 2061 C CA . LEU A 1 286 ? 24.930 0.240 2.432 1.00 88.94 286 LEU A CA 1
ATOM 2062 C C . LEU A 1 286 ? 23.775 -0.027 3.403 1.00 88.94 286 LEU A C 1
ATOM 2064 O O . LEU A 1 286 ? 24.008 -0.416 4.538 1.00 88.94 286 LEU A O 1
ATOM 2068 N N . ALA A 1 287 ? 22.523 0.101 2.972 1.00 81.88 287 ALA A N 1
ATOM 2069 C CA . ALA A 1 287 ? 21.385 -0.225 3.832 1.00 81.88 287 ALA A CA 1
ATOM 2070 C C . ALA A 1 287 ? 21.269 -1.738 4.103 1.00 81.88 287 ALA A C 1
ATOM 2072 O O . ALA A 1 287 ? 21.016 -2.182 5.231 1.00 81.88 287 ALA A O 1
ATOM 2073 N N . ALA A 1 288 ? 21.476 -2.538 3.056 1.00 82.62 288 ALA A N 1
ATOM 2074 C CA . ALA A 1 288 ? 21.302 -3.978 3.082 1.00 82.62 288 ALA A CA 1
ATOM 2075 C C . ALA A 1 288 ? 22.316 -4.671 3.997 1.00 82.62 288 ALA A C 1
ATOM 2077 O O . ALA A 1 288 ? 21.909 -5.583 4.715 1.00 82.62 288 ALA A O 1
ATOM 2078 N N . ILE A 1 289 ? 23.583 -4.230 4.052 1.00 91.50 289 ILE A N 1
ATOM 2079 C CA . ILE A 1 289 ? 24.589 -4.839 4.939 1.00 91.50 289 ILE A CA 1
ATOM 2080 C C . ILE A 1 289 ? 24.160 -4.775 6.411 1.00 91.50 289 ILE A C 1
ATOM 2082 O O . ILE A 1 289 ? 24.243 -5.788 7.110 1.00 91.50 289 ILE A O 1
ATOM 2086 N N . PHE A 1 290 ? 23.620 -3.646 6.882 1.00 88.38 290 PHE A N 1
ATOM 2087 C CA . PHE A 1 290 ? 23.148 -3.510 8.264 1.00 88.38 290 PHE A CA 1
ATOM 2088 C C . PHE A 1 290 ? 21.903 -4.363 8.527 1.00 88.38 290 PHE A C 1
ATOM 2090 O O . PHE A 1 290 ? 21.822 -5.048 9.552 1.00 88.38 290 PHE A O 1
ATOM 2097 N N . GLY A 1 291 ? 20.956 -4.390 7.585 1.00 79.56 291 GLY A N 1
ATOM 2098 C CA . GLY A 1 291 ? 19.767 -5.238 7.673 1.00 79.56 291 GLY A CA 1
ATOM 2099 C C . GLY A 1 291 ? 20.112 -6.732 7.712 1.00 79.56 291 GLY A C 1
ATOM 2100 O O . GLY A 1 291 ? 19.681 -7.461 8.610 1.00 79.56 291 GLY A O 1
ATOM 2101 N N . THR A 1 292 ? 20.931 -7.217 6.778 1.00 84.44 292 THR A N 1
ATOM 2102 C CA . THR A 1 292 ? 21.285 -8.641 6.693 1.00 84.44 292 THR A CA 1
ATOM 2103 C C . THR A 1 292 ? 22.164 -9.080 7.852 1.00 84.44 292 THR A C 1
ATOM 2105 O O . THR A 1 292 ? 21.933 -10.165 8.382 1.00 84.44 292 THR A O 1
ATOM 2108 N N . SER A 1 293 ? 23.075 -8.223 8.322 1.00 92.88 293 SER A N 1
ATOM 2109 C CA . SER A 1 293 ? 23.873 -8.484 9.527 1.00 92.88 293 SER A CA 1
ATOM 2110 C C . SER A 1 293 ? 22.994 -8.560 10.776 1.00 92.88 293 SER A C 1
ATOM 2112 O O . SER A 1 293 ? 23.129 -9.488 11.570 1.00 92.88 293 SER A O 1
ATOM 2114 N N . THR A 1 294 ? 22.015 -7.662 10.920 1.00 88.50 294 THR A N 1
ATOM 2115 C CA . THR A 1 294 ? 21.056 -7.694 12.039 1.00 88.50 294 THR A CA 1
ATOM 2116 C C . THR A 1 294 ? 20.236 -8.985 12.045 1.00 88.50 294 THR A C 1
ATOM 2118 O O . THR A 1 294 ? 20.068 -9.621 13.093 1.00 88.50 294 THR A O 1
ATOM 2121 N N . ALA A 1 295 ? 19.743 -9.413 10.878 1.00 77.19 295 ALA A N 1
ATOM 2122 C CA . ALA A 1 295 ? 19.035 -10.682 10.748 1.00 77.19 295 ALA A CA 1
ATOM 2123 C C . ALA A 1 295 ? 19.956 -11.874 11.057 1.00 77.19 295 ALA A C 1
ATOM 2125 O O . ALA A 1 295 ? 19.559 -12.756 11.818 1.00 77.19 295 ALA A O 1
ATOM 2126 N N . ALA A 1 296 ? 21.183 -11.883 10.526 1.00 89.00 296 ALA A N 1
ATOM 2127 C CA . ALA A 1 296 ? 22.173 -12.932 10.764 1.00 89.00 296 ALA A CA 1
ATOM 2128 C C . ALA A 1 296 ? 22.497 -13.081 12.257 1.00 89.00 296 ALA A C 1
ATOM 2130 O O . ALA A 1 296 ? 22.417 -14.186 12.786 1.00 89.00 296 ALA A O 1
ATOM 2131 N N . VAL A 1 297 ? 22.756 -11.976 12.966 1.00 93.12 297 VAL A N 1
ATOM 2132 C CA . VAL A 1 297 ? 22.988 -11.972 14.422 1.00 93.12 297 VAL A CA 1
ATOM 2133 C C . VAL A 1 297 ? 21.755 -12.463 15.183 1.00 93.12 297 VAL A C 1
ATOM 2135 O O . VAL A 1 297 ? 21.874 -13.256 16.118 1.00 93.12 297 VAL A O 1
ATOM 2138 N N . THR A 1 298 ? 20.556 -12.027 14.785 1.00 86.94 298 THR A N 1
ATOM 2139 C CA . THR A 1 298 ? 19.303 -12.458 15.426 1.00 86.94 298 THR A CA 1
ATOM 2140 C C . THR A 1 298 ? 19.091 -13.966 15.290 1.00 86.94 298 THR A C 1
ATOM 2142 O O . THR A 1 298 ? 18.712 -14.615 16.266 1.00 86.94 298 THR A O 1
ATOM 2145 N N . TYR A 1 299 ? 19.372 -14.531 14.112 1.00 88.38 299 TYR A N 1
ATOM 2146 C CA . TYR A 1 299 ? 19.332 -15.972 13.884 1.00 88.38 299 TYR A CA 1
ATOM 2147 C C . TYR A 1 299 ? 20.434 -16.700 14.658 1.00 88.38 299 TYR A C 1
ATOM 2149 O O . TYR A 1 299 ? 20.124 -17.630 15.395 1.00 88.38 299 TYR A O 1
ATOM 2157 N N . ALA A 1 300 ? 21.689 -16.254 14.575 1.00 88.50 300 ALA A N 1
ATOM 2158 C CA . ALA A 1 300 ? 22.827 -16.900 15.234 1.00 88.50 300 ALA A CA 1
ATOM 2159 C C . ALA A 1 300 ? 22.662 -17.025 16.755 1.00 88.50 300 ALA A C 1
ATOM 2161 O O . ALA A 1 300 ? 23.104 -17.999 17.354 1.00 88.50 300 ALA A O 1
ATOM 2162 N N . ARG A 1 301 ? 21.978 -16.063 17.388 1.00 89.62 301 ARG A N 1
ATOM 2163 C CA . ARG A 1 301 ? 21.677 -16.093 18.830 1.00 89.62 301 ARG A CA 1
ATOM 2164 C C . ARG A 1 301 ? 20.549 -17.055 19.219 1.00 89.62 301 ARG A C 1
ATOM 2166 O O . ARG A 1 301 ? 20.318 -17.257 20.407 1.00 89.62 301 ARG A O 1
ATOM 2173 N N . ARG A 1 302 ? 19.772 -17.565 18.260 1.00 84.81 302 ARG A N 1
ATOM 2174 C CA . ARG A 1 302 ? 18.508 -18.285 18.512 1.00 84.81 302 ARG A CA 1
ATOM 2175 C C . ARG A 1 302 ? 18.402 -19.627 17.787 1.00 84.81 302 ARG A C 1
ATOM 2177 O O . ARG A 1 302 ? 17.521 -20.404 18.135 1.00 84.81 302 ARG A O 1
ATOM 2184 N N . THR A 1 303 ? 19.262 -19.907 16.810 1.00 80.31 303 THR A N 1
ATOM 2185 C CA . THR A 1 303 ? 19.339 -21.193 16.108 1.00 80.31 303 THR A CA 1
ATOM 2186 C C . THR A 1 303 ? 20.791 -21.630 15.895 1.00 80.31 303 THR A C 1
ATOM 2188 O O . THR A 1 303 ? 21.694 -20.796 15.827 1.00 80.31 303 THR A O 1
ATOM 2191 N N . LYS A 1 304 ? 21.022 -22.944 15.777 1.00 84.62 304 LYS A N 1
ATOM 2192 C CA . LYS A 1 304 ? 22.338 -23.506 15.453 1.00 84.62 304 LYS A CA 1
ATOM 2193 C C . LYS A 1 304 ? 22.592 -23.358 13.951 1.00 84.62 304 LYS A C 1
ATOM 2195 O O . LYS A 1 304 ? 21.894 -23.952 13.134 1.00 84.62 304 LYS A O 1
ATOM 2200 N N . LEU A 1 305 ? 23.591 -22.558 13.593 1.00 88.38 305 LEU A N 1
ATOM 2201 C CA . LEU A 1 305 ? 24.050 -22.386 12.213 1.00 88.38 305 LEU A CA 1
ATOM 2202 C C . LEU A 1 305 ? 25.078 -23.464 11.852 1.00 88.38 305 LEU A C 1
ATOM 2204 O O . LEU A 1 305 ? 25.975 -23.755 12.643 1.00 88.38 305 LEU A O 1
ATOM 2208 N N . ASP A 1 306 ? 24.988 -24.010 10.637 1.00 91.94 306 ASP A N 1
ATOM 2209 C CA . ASP A 1 306 ? 26.051 -24.848 10.075 1.00 91.94 306 ASP A CA 1
ATOM 2210 C C . ASP A 1 306 ? 27.168 -23.952 9.524 1.00 91.94 306 ASP A C 1
ATOM 2212 O O . ASP A 1 306 ? 27.177 -23.557 8.354 1.00 91.94 306 ASP A O 1
ATOM 2216 N N . TRP A 1 307 ? 28.106 -23.588 10.398 1.00 93.38 307 TRP A N 1
ATOM 2217 C CA . TRP A 1 307 ? 29.226 -22.710 10.057 1.00 93.38 307 TRP A CA 1
ATOM 2218 C C . TRP A 1 307 ? 30.168 -23.299 9.006 1.00 93.38 307 TRP A C 1
ATOM 2220 O O . TRP A 1 307 ? 30.809 -22.529 8.295 1.00 93.38 307 TRP A O 1
ATOM 2230 N N . ALA A 1 308 ? 30.195 -24.626 8.839 1.00 92.75 308 ALA A N 1
ATOM 2231 C CA . ALA A 1 308 ? 30.989 -25.276 7.799 1.00 92.75 308 ALA A CA 1
ATOM 2232 C C . ALA A 1 308 ? 30.457 -24.982 6.385 1.00 92.75 308 ALA A C 1
ATOM 2234 O O . ALA A 1 308 ? 31.204 -25.070 5.415 1.00 92.75 308 ALA A O 1
ATOM 2235 N N . VAL A 1 309 ? 29.178 -24.609 6.263 1.00 94.50 309 VAL A N 1
ATOM 2236 C CA . VAL A 1 309 ? 28.571 -24.161 5.003 1.00 94.50 309 VAL A CA 1
ATOM 2237 C C . VAL A 1 309 ? 28.513 -22.635 4.963 1.00 94.50 309 VAL A C 1
ATOM 2239 O O . VAL A 1 309 ? 29.000 -22.019 4.017 1.00 94.50 309 VAL A O 1
ATOM 2242 N N . ALA A 1 310 ? 27.933 -22.007 5.988 1.00 94.38 310 ALA A N 1
ATOM 2243 C CA . ALA A 1 310 ? 27.634 -20.576 5.975 1.00 94.38 310 ALA A CA 1
ATOM 2244 C C . ALA A 1 310 ? 28.892 -19.692 5.989 1.00 94.38 310 ALA A C 1
ATOM 2246 O O . ALA A 1 310 ? 28.935 -18.700 5.265 1.00 94.38 310 ALA A O 1
ATOM 2247 N N . GLY A 1 311 ? 29.913 -20.057 6.774 1.00 95.62 311 GLY A N 1
ATOM 2248 C CA . GLY A 1 311 ? 31.151 -19.284 6.907 1.00 95.62 311 GLY A CA 1
ATOM 2249 C C . GLY A 1 311 ? 31.944 -19.216 5.598 1.00 95.62 311 GLY A C 1
ATOM 2250 O O . GLY A 1 311 ? 32.121 -18.118 5.069 1.00 95.62 311 GLY A O 1
ATOM 2251 N N . PRO A 1 312 ? 32.355 -20.363 5.018 1.00 97.25 312 PRO A N 1
ATOM 2252 C CA . PRO A 1 312 ? 33.056 -20.389 3.735 1.00 97.25 312 PRO A CA 1
ATOM 2253 C C . PRO A 1 312 ? 32.255 -19.749 2.596 1.00 97.25 312 PRO A C 1
ATOM 2255 O O . PRO A 1 312 ? 32.819 -19.008 1.795 1.00 97.25 312 PRO A O 1
ATOM 2258 N N . SER A 1 313 ? 30.932 -19.967 2.557 1.00 97.44 313 SER A N 1
ATOM 2259 C CA . SER A 1 313 ? 30.059 -19.320 1.565 1.00 97.44 313 SER A CA 1
ATOM 2260 C C 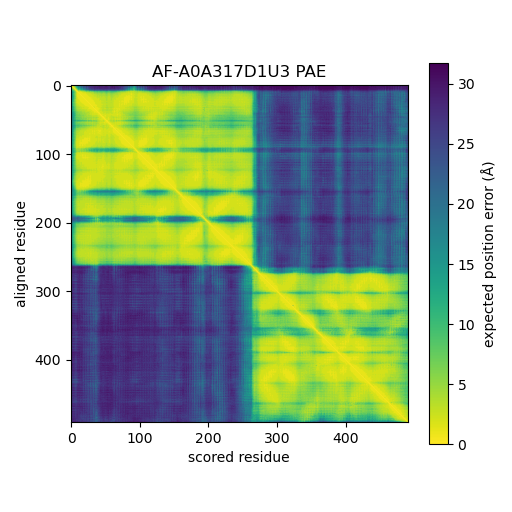. SER A 1 313 ? 30.092 -17.797 1.690 1.00 97.44 313 SER A C 1
ATOM 2262 O O . SER A 1 313 ? 30.182 -17.113 0.679 1.00 97.44 313 SER A O 1
ATOM 2264 N N . ALA A 1 314 ? 30.029 -17.259 2.913 1.00 96.94 314 ALA A N 1
ATOM 2265 C CA . ALA A 1 314 ? 30.064 -15.820 3.155 1.00 96.94 314 ALA A CA 1
ATOM 2266 C C . ALA A 1 314 ? 31.436 -15.208 2.837 1.00 96.94 314 ALA A C 1
ATOM 2268 O O . ALA A 1 314 ? 31.488 -14.131 2.253 1.00 96.94 314 ALA A O 1
ATOM 2269 N N . GLY A 1 315 ? 32.531 -15.901 3.168 1.00 97.00 315 GLY A N 1
ATOM 2270 C CA . GLY A 1 315 ? 33.888 -15.457 2.835 1.00 97.00 315 GLY A CA 1
ATOM 2271 C C . GLY A 1 315 ? 34.115 -15.363 1.325 1.00 97.00 315 GLY A C 1
ATOM 2272 O O . GLY A 1 315 ? 34.550 -14.326 0.831 1.00 97.00 315 GLY A O 1
ATOM 2273 N N . LEU A 1 316 ? 33.738 -16.408 0.578 1.00 97.38 316 LEU A N 1
ATOM 2274 C CA . LEU A 1 316 ? 33.780 -16.387 -0.889 1.00 97.38 316 LEU A CA 1
ATOM 2275 C C . LEU A 1 316 ? 32.861 -15.308 -1.469 1.00 97.38 316 LEU A C 1
ATOM 2277 O O . LEU A 1 316 ? 33.249 -14.608 -2.403 1.00 97.38 316 LEU A O 1
ATOM 2281 N N . ALA A 1 317 ? 31.679 -15.138 -0.875 1.00 97.25 317 ALA A N 1
ATOM 2282 C CA . ALA A 1 317 ? 30.691 -14.171 -1.321 1.00 97.25 317 ALA A CA 1
ATOM 2283 C C . ALA A 1 317 ? 31.174 -12.717 -1.269 1.00 97.25 317 ALA A C 1
ATOM 2285 O O . ALA A 1 317 ? 30.735 -11.922 -2.093 1.00 97.25 317 ALA A O 1
ATOM 2286 N N . VAL A 1 318 ? 32.072 -12.357 -0.344 1.00 97.75 318 VAL A N 1
ATOM 2287 C CA . VAL A 1 318 ? 32.672 -11.010 -0.313 1.00 97.75 318 VAL A CA 1
ATOM 2288 C C . VAL A 1 318 ? 33.445 -10.745 -1.606 1.00 97.75 318 VAL A C 1
ATOM 2290 O O . VAL A 1 318 ? 33.254 -9.715 -2.247 1.00 97.75 318 VAL A O 1
ATOM 2293 N N . LEU A 1 319 ? 34.288 -11.688 -2.026 1.00 97.25 319 LEU A N 1
ATOM 2294 C CA . LEU A 1 319 ? 35.130 -11.521 -3.211 1.00 97.25 319 LEU A CA 1
ATOM 2295 C C . LEU A 1 319 ? 34.296 -11.536 -4.495 1.00 97.25 319 LEU A C 1
ATOM 2297 O O . LEU A 1 319 ? 34.442 -10.669 -5.356 1.00 97.25 319 LEU A O 1
ATOM 2301 N N . THR A 1 320 ? 33.388 -12.500 -4.620 1.00 97.00 320 THR A N 1
ATOM 2302 C CA . THR A 1 320 ? 32.604 -12.689 -5.845 1.00 97.00 320 THR A CA 1
ATOM 2303 C C . THR A 1 320 ? 31.494 -11.663 -6.011 1.00 97.00 320 THR A C 1
ATOM 2305 O O . THR A 1 320 ? 31.257 -11.224 -7.133 1.00 97.00 320 THR A O 1
ATOM 2308 N N . ALA A 1 321 ? 30.852 -11.208 -4.931 1.00 96.25 321 ALA A N 1
ATOM 2309 C CA . ALA A 1 321 ? 29.915 -10.091 -5.018 1.00 96.25 321 ALA A CA 1
ATOM 2310 C C . ALA A 1 321 ? 30.633 -8.768 -5.303 1.00 96.25 321 ALA A C 1
ATOM 2312 O O . ALA A 1 321 ? 30.082 -7.931 -6.010 1.00 96.25 321 ALA A O 1
ATOM 2313 N N . GLY A 1 322 ? 31.867 -8.588 -4.815 1.00 95.94 322 GLY A N 1
ATOM 2314 C CA . GLY A 1 322 ? 32.719 -7.471 -5.225 1.00 95.94 322 GLY A CA 1
ATOM 2315 C C . GLY A 1 322 ? 32.994 -7.492 -6.732 1.00 95.94 322 GLY A C 1
ATOM 2316 O O . GLY A 1 322 ? 32.775 -6.493 -7.412 1.00 95.94 322 GLY A O 1
ATOM 2317 N N . LEU A 1 323 ? 33.367 -8.653 -7.282 1.00 95.44 323 LEU A N 1
ATOM 2318 C CA . LEU A 1 323 ? 33.516 -8.825 -8.731 1.00 95.44 323 LEU A CA 1
ATOM 2319 C C . LEU A 1 323 ? 32.206 -8.535 -9.482 1.00 95.44 323 LEU A C 1
ATOM 2321 O O . LEU A 1 323 ? 32.214 -7.833 -10.488 1.00 95.44 323 LEU A O 1
ATOM 2325 N N . GLY A 1 324 ? 31.072 -9.021 -8.974 1.00 93.38 324 GLY A N 1
ATOM 2326 C CA . GLY A 1 324 ? 29.754 -8.738 -9.547 1.00 93.38 324 GLY A CA 1
ATOM 2327 C C . GLY A 1 324 ? 29.438 -7.243 -9.557 1.00 93.38 324 GLY A C 1
ATOM 2328 O O . GLY A 1 324 ? 28.990 -6.720 -10.571 1.00 93.38 324 GLY A O 1
ATOM 2329 N N . ALA A 1 325 ? 29.741 -6.540 -8.465 1.00 91.69 325 ALA A N 1
ATOM 2330 C CA . ALA A 1 325 ? 29.562 -5.096 -8.357 1.00 91.69 325 ALA A CA 1
ATOM 2331 C C . ALA A 1 325 ? 30.467 -4.320 -9.324 1.00 91.69 325 ALA A C 1
ATOM 2333 O O . ALA A 1 325 ? 30.015 -3.355 -9.935 1.00 91.69 325 ALA A O 1
ATOM 2334 N N . ALA A 1 326 ? 31.710 -4.768 -9.530 1.00 91.12 326 ALA A N 1
ATOM 2335 C CA . ALA A 1 326 ? 32.615 -4.175 -10.515 1.00 91.12 326 ALA A CA 1
ATOM 2336 C C . ALA A 1 326 ? 32.073 -4.310 -11.950 1.00 91.12 326 ALA A C 1
ATOM 2338 O O . ALA A 1 326 ? 32.250 -3.414 -12.772 1.00 91.12 326 ALA A O 1
ATOM 2339 N N . LEU A 1 327 ? 31.367 -5.407 -12.236 1.00 89.19 327 LEU A N 1
ATOM 2340 C CA . LEU A 1 327 ? 30.730 -5.666 -13.528 1.00 89.19 327 LEU A CA 1
ATOM 2341 C C . LEU A 1 327 ? 29.347 -5.005 -13.674 1.00 89.19 327 LEU A C 1
ATOM 2343 O O . LEU A 1 327 ? 28.822 -4.943 -14.785 1.00 89.19 327 LEU A O 1
ATOM 2347 N N . ALA A 1 328 ? 28.751 -4.485 -12.595 1.00 81.31 328 ALA A N 1
ATOM 2348 C CA . ALA A 1 328 ? 27.389 -3.942 -12.615 1.00 81.31 328 ALA A CA 1
ATOM 2349 C C . ALA A 1 328 ? 27.239 -2.744 -13.568 1.00 81.31 328 ALA A C 1
ATOM 2351 O O . ALA A 1 328 ? 26.206 -2.592 -14.222 1.00 81.31 328 ALA A O 1
ATOM 2352 N N . GLY A 1 329 ? 28.290 -1.929 -13.709 1.00 71.94 329 GLY A N 1
ATOM 2353 C CA . GLY A 1 329 ? 28.315 -0.801 -14.646 1.00 71.94 329 GLY A CA 1
ATOM 2354 C C . GLY A 1 329 ? 28.317 -1.203 -16.127 1.00 71.94 329 GLY A C 1
ATOM 2355 O O . GLY A 1 329 ? 27.965 -0.383 -16.968 1.00 71.94 329 GLY A O 1
ATOM 2356 N N . ALA A 1 330 ? 28.670 -2.451 -16.454 1.00 78.56 330 ALA A N 1
ATOM 2357 C CA . ALA A 1 330 ? 28.690 -2.954 -17.830 1.00 78.56 330 ALA A CA 1
ATOM 2358 C C . ALA A 1 330 ? 27.320 -3.469 -18.308 1.00 78.56 330 ALA A C 1
ATOM 2360 O O . ALA A 1 330 ? 27.143 -3.750 -19.493 1.00 78.56 330 ALA A O 1
ATOM 2361 N N . VAL A 1 331 ? 26.344 -3.610 -17.404 1.00 74.31 331 VAL A N 1
ATOM 2362 C CA . VAL A 1 331 ? 24.993 -4.065 -17.748 1.00 74.31 331 VAL A CA 1
ATOM 2363 C C . VAL A 1 331 ? 24.170 -2.868 -18.243 1.00 74.31 331 VAL A C 1
ATOM 2365 O O . VAL A 1 331 ? 24.010 -1.898 -17.498 1.00 74.31 331 VAL A O 1
ATOM 2368 N N . PRO A 1 332 ? 23.595 -2.909 -19.462 1.00 75.06 332 PRO A N 1
ATOM 2369 C CA . PRO A 1 332 ? 22.741 -1.834 -19.955 1.00 75.06 332 PRO A CA 1
ATOM 2370 C C . PRO A 1 332 ? 21.536 -1.612 -19.036 1.00 75.06 332 PRO A C 1
ATOM 2372 O O . PRO A 1 332 ? 20.859 -2.570 -18.658 1.00 75.06 332 PRO A O 1
ATOM 2375 N N . ALA A 1 333 ? 21.208 -0.354 -18.730 1.00 64.19 333 ALA A N 1
ATOM 2376 C CA . ALA A 1 333 ? 20.087 -0.009 -17.846 1.00 64.19 333 ALA A CA 1
ATOM 2377 C C . ALA A 1 333 ? 18.751 -0.651 -18.288 1.00 64.19 333 ALA A C 1
ATOM 2379 O O . ALA A 1 333 ? 17.977 -1.117 -17.451 1.00 64.19 333 ALA A O 1
ATOM 2380 N N . GLY A 1 334 ? 18.517 -0.762 -19.603 1.00 67.62 334 GLY A N 1
ATOM 2381 C CA . GLY A 1 334 ? 17.329 -1.408 -20.176 1.00 67.62 334 GLY A CA 1
ATOM 2382 C C . GLY A 1 334 ? 17.248 -2.926 -19.957 1.00 67.62 334 GLY A C 1
ATOM 2383 O O . GLY A 1 334 ? 16.155 -3.484 -19.981 1.00 67.62 334 GLY A O 1
ATOM 2384 N N . ALA A 1 335 ? 18.370 -3.601 -19.683 1.00 72.12 335 ALA A N 1
ATOM 2385 C CA . ALA A 1 335 ? 18.407 -5.047 -19.454 1.00 72.12 335 ALA A CA 1
ATOM 2386 C C . ALA A 1 335 ? 18.036 -5.441 -18.012 1.00 72.12 335 ALA A C 1
ATOM 2388 O O . ALA A 1 335 ? 17.633 -6.578 -17.766 1.00 72.12 335 ALA A O 1
ATOM 2389 N N . TYR A 1 336 ? 18.118 -4.517 -17.049 1.00 67.56 336 TYR A N 1
ATOM 2390 C CA . TYR A 1 336 ? 17.870 -4.822 -15.635 1.00 67.56 336 TYR A CA 1
ATOM 2391 C C . TYR A 1 336 ? 16.443 -5.318 -15.375 1.00 67.56 336 TYR A C 1
ATOM 2393 O O . TYR A 1 336 ? 16.255 -6.323 -14.690 1.00 67.56 336 TYR A O 1
ATOM 2401 N N . ARG A 1 337 ? 15.431 -4.646 -15.936 1.00 66.56 337 ARG A N 1
ATOM 2402 C CA . ARG A 1 337 ? 14.014 -5.003 -15.736 1.00 66.56 337 ARG A CA 1
ATOM 2403 C C . ARG A 1 337 ? 13.670 -6.416 -16.244 1.00 66.56 337 ARG A C 1
ATOM 2405 O O . ARG A 1 337 ? 13.206 -7.215 -15.425 1.00 66.56 337 ARG A O 1
ATOM 2412 N N . PRO A 1 338 ? 13.930 -6.778 -17.518 1.00 68.06 338 PRO A N 1
ATOM 2413 C CA . PRO A 1 338 ? 13.595 -8.107 -18.028 1.00 68.06 338 PRO A CA 1
ATOM 2414 C C . PRO A 1 338 ? 14.393 -9.221 -17.342 1.00 68.06 338 PRO A C 1
ATOM 2416 O O . PRO A 1 338 ? 13.830 -10.276 -17.049 1.00 68.06 338 PRO A O 1
ATOM 2419 N N . VAL A 1 339 ? 15.671 -8.991 -17.009 1.00 72.88 339 VAL A N 1
ATOM 2420 C CA . VAL A 1 339 ? 16.489 -9.989 -16.299 1.00 72.88 339 VAL A CA 1
ATOM 2421 C C . VAL A 1 339 ? 15.942 -10.249 -14.897 1.00 72.88 339 VAL A C 1
ATOM 2423 O O . VAL A 1 339 ? 15.775 -11.404 -14.508 1.00 72.88 339 VAL A O 1
ATOM 2426 N N . VAL A 1 340 ? 15.604 -9.203 -14.138 1.00 67.88 340 VAL A N 1
ATOM 2427 C CA . VAL A 1 340 ? 15.019 -9.357 -12.796 1.00 67.88 340 VAL A CA 1
ATOM 2428 C C . VAL A 1 340 ? 13.672 -10.076 -12.858 1.00 67.88 340 VAL A C 1
ATOM 2430 O O . VAL A 1 340 ? 13.435 -10.984 -12.061 1.00 67.88 340 VAL A O 1
ATOM 2433 N N . LEU A 1 341 ? 12.810 -9.725 -13.818 1.00 67.31 341 LEU A N 1
ATOM 2434 C CA . LEU A 1 341 ? 11.521 -10.389 -14.010 1.00 67.31 341 LEU A CA 1
ATOM 2435 C C . LEU A 1 341 ? 11.695 -11.884 -14.315 1.00 67.31 341 LEU A C 1
ATOM 2437 O O . LEU A 1 341 ? 11.101 -12.715 -13.626 1.00 67.31 341 LEU A O 1
ATOM 2441 N N . LEU A 1 342 ? 12.544 -12.236 -15.287 1.00 77.38 342 LEU A N 1
ATOM 2442 C CA . LEU A 1 342 ? 12.829 -13.626 -15.659 1.00 77.38 342 LEU A CA 1
ATOM 2443 C C . LEU A 1 342 ? 13.311 -14.443 -14.453 1.00 77.38 342 LEU A C 1
ATOM 2445 O O . LEU A 1 342 ? 12.865 -15.569 -14.214 1.00 77.38 342 LEU A O 1
ATOM 2449 N N . VAL A 1 343 ? 14.208 -13.852 -13.668 1.00 70.88 343 VAL A N 1
ATOM 2450 C CA . VAL A 1 343 ? 14.792 -14.464 -12.477 1.00 70.88 343 VAL A CA 1
ATOM 2451 C C . VAL A 1 343 ? 13.727 -14.694 -11.394 1.00 70.88 343 VAL A C 1
ATOM 2453 O O . VAL A 1 343 ? 13.650 -15.789 -10.831 1.00 70.88 343 VAL A O 1
ATOM 2456 N N . LEU A 1 344 ? 12.845 -13.724 -11.138 1.00 65.25 344 LEU A N 1
ATOM 2457 C CA . LEU A 1 344 ? 11.765 -13.861 -10.152 1.00 65.25 344 LEU A CA 1
ATOM 2458 C C . LEU A 1 344 ? 10.670 -14.845 -10.590 1.00 65.25 344 LEU A C 1
ATOM 2460 O O . LEU A 1 344 ? 10.194 -15.626 -9.763 1.00 65.25 344 LEU A O 1
ATOM 2464 N N . VAL A 1 345 ? 10.309 -14.868 -11.877 1.00 73.38 345 VAL A N 1
ATOM 2465 C CA . VAL A 1 345 ? 9.382 -15.864 -12.446 1.00 73.38 345 VAL A CA 1
ATOM 2466 C C . VAL A 1 345 ? 9.953 -17.270 -12.277 1.00 73.38 345 VAL A C 1
ATOM 2468 O O . VAL A 1 345 ? 9.259 -18.167 -11.799 1.00 73.38 345 VAL A O 1
ATOM 2471 N N . SER A 1 346 ? 11.239 -17.455 -12.584 1.00 73.19 346 SER A N 1
ATOM 2472 C CA . SER A 1 346 ? 11.921 -18.746 -12.440 1.00 73.19 346 SER A CA 1
ATOM 2473 C C . SER A 1 346 ? 11.886 -19.251 -10.992 1.00 73.19 346 SER A C 1
ATOM 2475 O O . SER A 1 346 ? 11.612 -20.427 -10.744 1.00 73.19 346 SER A O 1
ATOM 2477 N N . VAL A 1 347 ? 12.083 -18.355 -10.015 1.00 66.75 347 VAL A N 1
ATOM 2478 C CA . VAL A 1 347 ? 11.917 -18.669 -8.585 1.00 66.75 347 VAL A CA 1
ATOM 2479 C C . VAL A 1 347 ? 10.489 -19.080 -8.266 1.00 66.75 347 VAL A C 1
ATOM 2481 O O . VAL A 1 347 ? 10.287 -20.097 -7.601 1.00 66.75 347 VAL A O 1
ATOM 2484 N N . ALA A 1 348 ? 9.505 -18.296 -8.713 1.00 67.31 348 ALA A N 1
ATOM 2485 C CA . ALA A 1 348 ? 8.096 -18.558 -8.448 1.00 67.31 348 ALA A CA 1
ATOM 2486 C C . ALA A 1 348 ? 7.710 -19.963 -8.927 1.00 67.31 348 ALA A C 1
ATOM 2488 O O . ALA A 1 348 ? 7.208 -20.771 -8.143 1.00 67.31 348 ALA A O 1
ATOM 2489 N N . VAL A 1 349 ? 8.042 -20.281 -10.183 1.00 77.75 349 VAL A N 1
ATOM 2490 C CA . VAL A 1 349 ? 7.795 -21.589 -10.800 1.00 77.75 349 VAL A CA 1
ATOM 2491 C C . VAL A 1 349 ? 8.493 -22.700 -10.017 1.00 77.75 349 VAL A C 1
ATOM 2493 O O . VAL A 1 349 ? 7.858 -23.696 -9.670 1.00 77.75 349 VAL A O 1
ATOM 2496 N N . PHE A 1 350 ? 9.771 -22.528 -9.664 1.00 75.81 350 PHE A N 1
ATOM 2497 C CA . PHE A 1 350 ? 10.524 -23.540 -8.921 1.00 75.81 350 PHE A CA 1
ATOM 2498 C C . PHE A 1 350 ? 9.913 -23.847 -7.545 1.00 75.81 350 PHE A C 1
ATOM 2500 O O . PHE A 1 350 ? 9.779 -25.014 -7.165 1.00 75.81 350 PHE A O 1
ATOM 2507 N N . VAL A 1 351 ? 9.526 -22.816 -6.785 1.00 67.00 351 VAL A N 1
ATOM 2508 C CA . VAL A 1 351 ? 8.954 -22.985 -5.438 1.00 67.00 351 VAL A CA 1
ATOM 2509 C C . VAL A 1 351 ? 7.552 -23.596 -5.505 1.00 67.00 351 VAL A C 1
ATOM 2511 O O . VAL A 1 351 ? 7.232 -24.466 -4.683 1.00 67.00 351 VAL A O 1
ATOM 2514 N N . LEU A 1 352 ? 6.733 -23.185 -6.480 1.00 74.62 352 LEU A N 1
ATOM 2515 C CA . LEU A 1 352 ? 5.390 -23.730 -6.706 1.00 74.62 352 LEU A CA 1
ATOM 2516 C C . LEU A 1 352 ? 5.435 -25.196 -7.154 1.00 74.62 352 LEU A C 1
ATOM 2518 O O . LEU A 1 352 ? 4.680 -26.012 -6.629 1.00 74.62 352 LEU A O 1
ATOM 2522 N N . ALA A 1 353 ? 6.378 -25.563 -8.025 1.00 79.44 353 ALA A N 1
ATOM 2523 C CA . ALA A 1 353 ? 6.560 -26.940 -8.485 1.00 79.44 353 ALA A CA 1
ATOM 2524 C C . ALA A 1 353 ? 7.050 -27.901 -7.380 1.00 79.44 353 ALA A C 1
ATOM 2526 O O . ALA A 1 353 ? 6.995 -29.121 -7.542 1.00 79.44 353 ALA A O 1
ATOM 2527 N N . ARG A 1 354 ? 7.556 -27.387 -6.245 1.00 77.12 354 ARG A N 1
ATOM 2528 C CA . ARG A 1 354 ? 8.168 -28.189 -5.165 1.00 77.12 354 ARG A CA 1
ATOM 2529 C C . ARG A 1 354 ? 7.493 -27.928 -3.795 1.00 77.12 354 ARG A C 1
ATOM 2531 O O . ARG A 1 354 ? 8.125 -27.398 -2.871 1.00 77.12 354 ARG A O 1
ATOM 2538 N N . PRO A 1 355 ? 6.223 -28.345 -3.593 1.00 72.62 355 PRO A N 1
ATOM 2539 C CA . PRO A 1 355 ? 5.418 -28.046 -2.395 1.00 72.62 355 PRO A CA 1
ATOM 2540 C C . PRO A 1 355 ? 5.974 -28.600 -1.074 1.00 72.62 355 PRO A C 1
ATOM 2542 O O . PRO A 1 355 ? 5.735 -28.031 -0.013 1.00 72.62 355 PRO A O 1
ATOM 2545 N N . ARG A 1 356 ? 6.751 -29.689 -1.124 1.00 74.19 356 ARG A N 1
ATOM 2546 C CA . ARG A 1 356 ? 7.323 -30.350 0.067 1.00 74.19 356 ARG A CA 1
ATOM 2547 C C . ARG A 1 356 ? 8.755 -29.913 0.400 1.00 74.19 356 ARG A C 1
ATOM 2549 O O . ARG A 1 356 ? 9.293 -30.304 1.431 1.00 74.19 356 ARG A O 1
ATOM 2556 N N . LEU A 1 357 ? 9.391 -29.128 -0.470 1.00 76.50 357 LEU A N 1
ATOM 2557 C CA . LEU A 1 357 ? 10.772 -28.679 -0.282 1.00 76.50 357 LEU A CA 1
ATOM 2558 C C . LEU A 1 357 ? 10.858 -27.716 0.914 1.00 76.50 357 LEU A C 1
ATOM 2560 O O . LEU A 1 357 ? 10.028 -26.818 1.011 1.00 76.50 357 LEU A O 1
ATOM 2564 N N . GLY A 1 358 ? 11.829 -27.914 1.814 1.00 68.75 358 GLY A N 1
ATOM 2565 C CA . GLY A 1 358 ? 12.169 -26.978 2.901 1.00 68.75 358 GLY A CA 1
ATOM 2566 C C . GLY A 1 358 ? 11.204 -26.904 4.084 1.00 68.75 358 GLY A C 1
ATOM 2567 O O . GLY A 1 358 ? 11.462 -26.159 5.025 1.00 68.75 358 GLY A O 1
ATOM 2568 N N . VAL A 1 359 ? 10.106 -27.667 4.073 1.00 77.88 359 VAL A N 1
ATOM 2569 C CA . VAL A 1 359 ? 9.144 -27.697 5.192 1.00 77.88 359 VAL A CA 1
ATOM 2570 C C . VAL A 1 359 ? 9.704 -28.476 6.385 1.00 77.88 359 VAL A C 1
ATOM 2572 O O . VAL A 1 359 ? 9.490 -28.085 7.528 1.00 77.88 359 VAL A O 1
ATOM 2575 N N . VAL A 1 360 ? 10.448 -29.550 6.111 1.00 81.62 360 VAL A N 1
ATOM 2576 C CA . VAL A 1 360 ? 11.114 -30.394 7.109 1.00 81.62 360 VAL A CA 1
ATOM 2577 C C . VAL A 1 360 ? 12.572 -30.569 6.696 1.00 81.62 360 VAL A C 1
ATOM 2579 O O . VAL A 1 360 ? 12.855 -30.798 5.515 1.00 81.62 360 VAL A O 1
ATOM 2582 N N . ALA A 1 361 ? 13.490 -30.455 7.656 1.00 83.69 361 ALA A N 1
ATOM 2583 C CA . ALA A 1 361 ? 14.911 -30.682 7.425 1.00 83.69 361 ALA A CA 1
ATOM 2584 C C . ALA A 1 361 ? 15.175 -32.142 7.013 1.00 83.69 361 ALA A C 1
ATOM 2586 O O . ALA A 1 361 ? 14.529 -33.068 7.499 1.00 83.69 361 ALA A O 1
ATOM 2587 N N . GLN A 1 362 ? 16.147 -32.355 6.125 1.00 86.94 362 GLN A N 1
ATOM 2588 C CA . GLN A 1 362 ? 16.560 -33.674 5.636 1.00 86.94 362 GLN A CA 1
ATOM 2589 C C . GLN A 1 362 ? 18.057 -33.895 5.900 1.00 86.94 362 GLN A C 1
ATOM 2591 O O . GLN A 1 362 ? 18.861 -33.768 4.970 1.00 86.94 362 GLN A O 1
ATOM 2596 N N . PRO A 1 363 ? 18.450 -34.257 7.139 1.00 83.75 363 PRO A N 1
ATOM 2597 C CA . PRO A 1 363 ? 19.856 -34.400 7.530 1.00 83.75 363 PRO A CA 1
ATOM 2598 C C . PRO A 1 363 ? 20.652 -35.366 6.642 1.00 83.75 363 PRO A C 1
ATOM 2600 O O . PRO A 1 363 ? 21.821 -35.124 6.358 1.00 83.75 363 PRO A O 1
ATOM 2603 N N . ALA A 1 364 ? 19.998 -36.411 6.119 1.00 84.00 364 ALA A N 1
ATOM 2604 C CA . ALA A 1 364 ? 20.597 -37.409 5.229 1.00 84.00 364 ALA A CA 1
ATOM 2605 C C . ALA A 1 364 ? 21.158 -36.832 3.912 1.00 84.00 364 ALA A C 1
ATOM 2607 O O . ALA A 1 364 ? 21.967 -37.472 3.246 1.00 84.00 364 ALA A O 1
ATOM 2608 N N . ARG A 1 365 ? 20.751 -35.619 3.510 1.00 83.94 365 ARG A N 1
ATOM 2609 C CA . ARG A 1 365 ? 21.296 -34.956 2.313 1.00 83.94 365 ARG A CA 1
ATOM 2610 C C . ARG A 1 365 ? 22.687 -34.373 2.531 1.00 83.94 365 ARG A C 1
ATOM 2612 O O . ARG A 1 365 ? 23.354 -34.059 1.547 1.00 83.94 365 ARG A O 1
ATOM 2619 N N . ARG A 1 366 ? 23.127 -34.195 3.775 1.00 90.62 366 ARG A N 1
ATOM 2620 C CA . ARG A 1 366 ? 24.402 -33.553 4.085 1.00 90.62 366 ARG A CA 1
ATOM 2621 C C . ARG A 1 366 ? 25.558 -34.529 3.857 1.00 90.62 366 ARG A C 1
ATOM 2623 O O . ARG A 1 366 ? 25.813 -35.407 4.670 1.00 90.62 366 ARG A O 1
ATOM 2630 N N . THR A 1 367 ? 26.287 -34.342 2.759 1.00 93.44 367 THR A N 1
ATOM 2631 C CA . THR A 1 367 ? 27.530 -35.071 2.444 1.00 93.44 367 THR A CA 1
ATOM 2632 C C . THR A 1 367 ? 28.654 -34.077 2.141 1.00 93.44 367 THR A C 1
ATOM 2634 O O . THR A 1 367 ? 28.349 -32.962 1.710 1.00 93.44 367 THR A O 1
ATOM 2637 N N . PRO A 1 368 ? 29.942 -34.445 2.293 1.00 92.06 368 PRO A N 1
ATOM 2638 C CA . PRO A 1 368 ? 31.059 -33.539 2.005 1.00 92.06 368 PRO A CA 1
ATOM 2639 C C . PRO A 1 368 ? 30.994 -32.928 0.597 1.00 92.06 368 PRO A C 1
ATOM 2641 O O . PRO A 1 368 ? 31.133 -31.719 0.437 1.00 92.06 368 PRO A O 1
ATOM 2644 N N . ARG A 1 369 ? 30.655 -33.735 -0.421 1.00 93.81 369 ARG A N 1
ATOM 2645 C CA . ARG A 1 369 ? 30.488 -33.266 -1.810 1.00 93.81 369 ARG A CA 1
ATOM 2646 C C . ARG A 1 369 ? 29.376 -32.224 -1.948 1.00 93.81 369 ARG A C 1
ATOM 2648 O O . ARG A 1 369 ? 29.542 -31.228 -2.643 1.00 93.81 369 ARG A O 1
ATOM 2655 N N . ARG A 1 370 ? 28.242 -32.433 -1.273 1.00 94.00 370 ARG A N 1
ATOM 2656 C CA . ARG A 1 370 ? 27.103 -31.501 -1.310 1.00 94.00 370 ARG A CA 1
ATOM 2657 C C . ARG A 1 370 ? 27.348 -30.232 -0.499 1.00 94.00 370 ARG A C 1
ATOM 2659 O O . ARG A 1 370 ? 26.832 -29.188 -0.874 1.00 94.00 370 ARG A O 1
ATOM 2666 N N . VAL A 1 371 ? 28.145 -30.310 0.566 1.00 94.75 371 VAL A N 1
ATOM 2667 C CA . VAL A 1 371 ? 28.618 -29.137 1.315 1.00 94.75 371 VAL A CA 1
ATOM 2668 C C . VAL A 1 371 ? 29.497 -28.267 0.420 1.00 94.75 371 VAL A C 1
ATOM 2670 O O . VAL A 1 371 ? 29.206 -27.085 0.277 1.00 94.75 371 VAL A O 1
ATOM 2673 N N . VAL A 1 372 ? 30.489 -28.852 -0.260 1.00 96.06 372 VAL A N 1
ATOM 2674 C CA . VAL A 1 372 ? 31.333 -28.124 -1.226 1.00 96.06 372 VAL A CA 1
ATOM 2675 C C . VAL A 1 372 ? 30.487 -27.514 -2.345 1.00 96.06 372 VAL A C 1
ATOM 2677 O O . VAL A 1 372 ? 30.640 -26.335 -2.652 1.00 96.06 372 VAL A O 1
ATOM 2680 N N . ALA A 1 373 ? 29.535 -28.269 -2.901 1.00 95.44 373 ALA A N 1
ATOM 2681 C CA . ALA A 1 373 ? 28.621 -27.752 -3.918 1.00 95.44 373 ALA A CA 1
ATOM 2682 C C . ALA A 1 373 ? 27.762 -26.585 -3.399 1.00 95.44 373 ALA A C 1
ATOM 2684 O O . ALA A 1 373 ? 27.595 -25.593 -4.100 1.00 95.44 373 ALA A O 1
ATOM 2685 N N . ALA A 1 374 ? 27.240 -26.668 -2.171 1.00 94.94 374 ALA A N 1
ATOM 2686 C CA . ALA A 1 374 ? 26.468 -25.583 -1.567 1.00 94.94 374 ALA A CA 1
ATOM 2687 C C . ALA A 1 374 ? 27.314 -24.328 -1.348 1.00 94.94 374 ALA A C 1
ATOM 2689 O O . ALA A 1 374 ? 26.845 -23.234 -1.650 1.00 94.94 374 ALA A O 1
ATOM 2690 N N . VAL A 1 375 ? 28.560 -24.493 -0.896 1.00 97.44 375 VAL A N 1
ATOM 2691 C CA . VAL A 1 375 ? 29.518 -23.393 -0.735 1.00 97.44 375 VAL A CA 1
ATOM 2692 C C . VAL A 1 375 ? 29.850 -22.748 -2.078 1.00 97.44 375 VAL A C 1
ATOM 2694 O O . VAL A 1 375 ? 29.807 -21.527 -2.185 1.00 97.44 375 VAL A O 1
ATOM 2697 N N . ALA A 1 376 ? 30.107 -23.541 -3.119 1.00 96.19 376 ALA A N 1
ATOM 2698 C CA . ALA A 1 376 ? 30.396 -23.027 -4.455 1.00 96.19 376 ALA A CA 1
ATOM 2699 C C . ALA A 1 376 ? 29.187 -22.303 -5.072 1.00 96.19 376 ALA A C 1
ATOM 2701 O O . ALA A 1 376 ? 29.314 -21.190 -5.574 1.00 96.19 376 ALA A O 1
ATOM 2702 N N . VAL A 1 377 ? 27.989 -22.890 -4.998 1.00 96.06 377 VAL A N 1
ATOM 2703 C CA . VAL A 1 377 ? 26.768 -22.285 -5.556 1.00 96.06 377 VAL A CA 1
ATOM 2704 C C . VAL A 1 377 ? 26.409 -20.988 -4.826 1.00 96.06 377 VAL A C 1
ATOM 2706 O O . VAL A 1 377 ? 26.121 -19.983 -5.476 1.00 96.06 377 VAL A O 1
ATOM 2709 N N . ALA A 1 378 ? 26.445 -20.989 -3.491 1.00 95.62 378 ALA A N 1
ATOM 2710 C CA . ALA A 1 378 ? 26.099 -19.822 -2.683 1.00 95.62 378 ALA A CA 1
ATOM 2711 C C . ALA A 1 378 ? 27.175 -18.729 -2.731 1.00 95.62 378 ALA A C 1
ATOM 2713 O O . ALA A 1 378 ? 26.852 -17.563 -2.936 1.00 95.62 378 ALA A O 1
ATOM 2714 N N . GLY A 1 379 ? 28.439 -19.110 -2.541 1.00 95.06 379 GLY A N 1
ATOM 2715 C CA . GLY A 1 379 ? 29.574 -18.198 -2.421 1.00 95.06 379 GLY A CA 1
ATOM 2716 C C . GLY A 1 379 ? 30.168 -17.732 -3.748 1.00 95.06 379 GLY A C 1
ATOM 2717 O O . GLY A 1 379 ? 30.892 -16.743 -3.747 1.00 95.06 379 GLY A O 1
ATOM 2718 N N . LEU A 1 380 ? 29.875 -18.395 -4.873 1.00 95.56 380 LEU A N 1
ATOM 2719 C CA . LEU A 1 380 ? 30.327 -17.964 -6.202 1.00 95.56 380 LEU A CA 1
ATOM 2720 C C . LEU A 1 380 ? 29.156 -17.489 -7.061 1.00 95.56 380 LEU A C 1
ATOM 2722 O O . LEU A 1 380 ? 29.018 -16.294 -7.287 1.00 95.56 380 LEU A O 1
ATOM 2726 N N . GLY A 1 381 ? 28.293 -18.402 -7.515 1.00 93.38 381 GLY A N 1
ATOM 2727 C CA . GLY A 1 381 ? 27.258 -18.083 -8.506 1.00 93.38 381 GLY A CA 1
ATOM 2728 C C . GLY A 1 381 ? 26.212 -17.093 -7.992 1.00 93.38 381 GLY A C 1
ATOM 2729 O O . GLY A 1 381 ? 25.992 -16.042 -8.593 1.00 93.38 381 GLY A O 1
ATOM 2730 N N . ILE A 1 382 ? 25.588 -17.406 -6.853 1.00 92.44 382 ILE A N 1
ATOM 2731 C CA . ILE A 1 382 ? 24.551 -16.546 -6.265 1.00 92.44 382 ILE A CA 1
ATOM 2732 C C . ILE A 1 382 ? 25.152 -15.231 -5.751 1.00 92.44 382 ILE A C 1
ATOM 2734 O O . ILE A 1 382 ? 24.525 -14.182 -5.876 1.00 92.44 382 ILE A O 1
ATOM 2738 N N . ALA A 1 383 ? 26.366 -15.266 -5.203 1.00 95.31 383 ALA A N 1
ATOM 2739 C CA . ALA A 1 383 ? 27.052 -14.075 -4.719 1.00 95.31 383 ALA A CA 1
ATOM 2740 C C . ALA A 1 383 ? 27.469 -13.117 -5.847 1.00 95.31 383 ALA A C 1
ATOM 2742 O O . ALA A 1 383 ? 27.246 -11.914 -5.726 1.00 95.31 383 ALA A O 1
ATOM 2743 N N . LEU A 1 384 ? 27.987 -13.640 -6.965 1.00 94.44 384 LEU A N 1
ATOM 2744 C CA . LEU A 1 384 ? 28.278 -12.857 -8.169 1.00 94.44 384 LEU A CA 1
ATOM 2745 C C . LEU A 1 384 ? 27.008 -12.182 -8.700 1.00 94.44 384 LEU A C 1
ATOM 2747 O O . LEU A 1 384 ? 27.004 -10.979 -8.951 1.00 94.44 384 LEU A O 1
ATOM 2751 N N . TYR A 1 385 ? 25.914 -12.944 -8.800 1.00 89.31 385 TYR A N 1
ATOM 2752 C CA . TYR A 1 385 ? 24.598 -12.420 -9.166 1.00 89.31 385 TYR A CA 1
ATOM 2753 C C . TYR A 1 385 ? 24.123 -11.314 -8.210 1.00 89.31 385 TYR A C 1
ATOM 2755 O O . TYR A 1 385 ? 23.599 -10.289 -8.653 1.00 89.31 385 TYR A O 1
ATOM 2763 N N . ASP A 1 386 ? 24.311 -11.500 -6.900 1.00 86.50 386 ASP A N 1
ATOM 2764 C CA . ASP A 1 386 ? 23.890 -10.514 -5.907 1.00 86.50 386 ASP A CA 1
ATOM 2765 C C . ASP A 1 386 ? 24.678 -9.209 -6.008 1.00 86.50 386 ASP A C 1
ATOM 2767 O O . ASP A 1 386 ? 24.111 -8.134 -5.808 1.00 86.50 386 ASP A O 1
ATOM 2771 N N . GLY A 1 387 ? 25.975 -9.302 -6.303 1.00 86.38 387 GLY A N 1
ATOM 2772 C CA . GLY A 1 387 ? 26.833 -8.150 -6.561 1.00 86.38 387 GLY A CA 1
ATOM 2773 C C . GLY A 1 387 ? 26.440 -7.396 -7.830 1.00 86.38 387 GLY A C 1
ATOM 2774 O O . GLY A 1 387 ? 26.420 -6.169 -7.823 1.00 86.38 387 GLY A O 1
ATOM 2775 N N . LEU A 1 388 ? 26.087 -8.133 -8.887 1.00 85.38 388 LEU A N 1
ATOM 2776 C CA . LEU A 1 388 ? 25.750 -7.584 -10.199 1.00 85.38 388 LEU A CA 1
ATOM 2777 C C . LEU A 1 388 ? 24.369 -6.912 -10.230 1.00 85.38 388 LEU A C 1
ATOM 2779 O O . LEU A 1 388 ? 24.231 -5.811 -10.753 1.00 85.38 388 LEU A O 1
ATOM 2783 N N . ILE A 1 389 ? 23.340 -7.584 -9.700 1.00 75.00 389 ILE A N 1
ATOM 2784 C CA . ILE A 1 389 ? 21.938 -7.156 -9.831 1.00 75.00 389 ILE A CA 1
ATOM 2785 C C . ILE A 1 389 ? 21.245 -7.141 -8.464 1.00 75.00 389 ILE A C 1
ATOM 2787 O O . ILE A 1 389 ? 20.776 -6.086 -8.040 1.00 75.00 389 ILE A O 1
ATOM 2791 N N . GLY A 1 390 ? 21.184 -8.277 -7.750 1.00 70.69 390 GLY A N 1
ATOM 2792 C CA . GLY A 1 390 ? 20.721 -8.332 -6.349 1.00 70.69 390 GLY A CA 1
ATOM 2793 C C . GLY A 1 390 ? 19.303 -8.852 -6.012 1.00 70.69 390 GLY A C 1
ATOM 2794 O O . GLY A 1 390 ? 19.115 -9.335 -4.890 1.00 70.69 390 GLY A O 1
ATOM 2795 N N . PRO A 1 391 ? 18.264 -8.782 -6.870 1.00 67.81 391 PRO A N 1
ATOM 2796 C CA . PRO A 1 391 ? 16.917 -9.209 -6.480 1.00 67.81 391 PRO A CA 1
ATOM 2797 C C . PRO A 1 391 ? 16.770 -10.708 -6.205 1.00 67.81 391 PRO A C 1
ATOM 2799 O O . PRO A 1 391 ? 17.263 -11.561 -6.924 1.00 67.81 391 PRO A O 1
ATOM 2802 N N . GLY A 1 392 ? 16.025 -11.076 -5.163 1.00 66.69 392 GLY A N 1
ATOM 2803 C CA . GLY A 1 392 ? 15.711 -12.488 -4.897 1.00 66.69 392 GLY A CA 1
ATOM 2804 C C . GLY A 1 392 ? 16.874 -13.339 -4.360 1.00 66.69 392 GLY A C 1
ATOM 2805 O O . GLY A 1 392 ? 16.649 -14.504 -4.033 1.00 66.69 392 GLY A O 1
ATOM 2806 N N . THR A 1 393 ? 18.073 -12.776 -4.154 1.00 81.06 393 THR A N 1
ATOM 2807 C CA . THR A 1 393 ? 19.259 -13.480 -3.622 1.00 81.06 393 THR A CA 1
ATOM 2808 C C . THR A 1 393 ? 18.975 -14.281 -2.357 1.00 81.06 393 THR A C 1
ATOM 2810 O O . THR A 1 393 ? 19.354 -15.447 -2.256 1.00 81.06 393 THR A O 1
ATOM 2813 N N . GLY A 1 394 ? 18.265 -13.690 -1.391 1.00 76.25 394 GLY A N 1
ATOM 2814 C CA . GLY A 1 394 ? 17.913 -14.389 -0.153 1.00 76.25 394 GLY A CA 1
ATOM 2815 C C . GLY A 1 394 ? 17.125 -15.677 -0.416 1.00 76.25 394 GLY A C 1
ATOM 2816 O O . GLY A 1 394 ? 17.373 -16.691 0.230 1.00 76.25 394 GLY A O 1
ATOM 2817 N N . THR A 1 395 ? 16.231 -15.664 -1.406 1.00 73.75 395 THR A N 1
ATOM 2818 C CA . THR A 1 395 ? 15.469 -16.842 -1.829 1.00 73.75 395 THR A CA 1
ATOM 2819 C C . THR A 1 395 ? 16.364 -17.863 -2.523 1.00 73.75 395 THR A C 1
ATOM 2821 O O . THR A 1 395 ? 16.277 -19.044 -2.195 1.00 73.75 395 THR A O 1
ATOM 2824 N N . PHE A 1 396 ? 17.263 -17.436 -3.416 1.00 80.06 396 PHE A N 1
ATOM 2825 C CA . PHE A 1 396 ? 18.221 -18.345 -4.058 1.00 80.06 396 PHE A CA 1
ATOM 2826 C C . PHE A 1 396 ? 19.080 -19.085 -3.046 1.00 80.06 396 PHE A C 1
ATOM 2828 O O . PHE A 1 396 ? 19.198 -20.305 -3.121 1.00 80.06 396 PHE A O 1
ATOM 2835 N N . LEU A 1 397 ? 19.616 -18.366 -2.063 1.00 84.44 397 LEU A N 1
ATOM 2836 C CA . LEU A 1 397 ? 20.431 -18.949 -1.004 1.00 84.44 397 LEU A CA 1
ATOM 2837 C C . LEU A 1 397 ? 19.626 -19.945 -0.164 1.00 84.44 397 LEU A C 1
ATOM 2839 O O . LEU A 1 397 ? 20.066 -21.073 0.053 1.00 84.44 397 LEU A O 1
ATOM 2843 N N . VAL A 1 398 ? 18.413 -19.568 0.254 1.00 83.56 398 VAL A N 1
ATOM 2844 C CA . VAL A 1 398 ? 17.515 -20.457 1.004 1.00 83.56 398 VAL A CA 1
ATOM 2845 C C . VAL A 1 398 ? 17.242 -21.744 0.221 1.00 83.56 398 VAL A C 1
ATOM 2847 O O . VAL A 1 398 ? 17.341 -22.837 0.782 1.00 83.56 398 VAL A O 1
ATOM 2850 N N . LEU A 1 399 ? 16.923 -21.636 -1.071 1.00 83.44 399 LEU A N 1
ATOM 2851 C CA . LEU A 1 399 ? 16.631 -22.785 -1.927 1.00 83.44 399 LEU A CA 1
ATOM 2852 C C . LEU A 1 399 ? 17.870 -23.640 -2.189 1.00 83.44 399 LEU A C 1
ATOM 2854 O O . LEU A 1 399 ? 17.766 -24.863 -2.120 1.00 83.44 399 LEU A O 1
ATOM 2858 N N . ALA A 1 400 ? 19.033 -23.029 -2.420 1.00 89.31 400 ALA A N 1
ATOM 2859 C CA . ALA A 1 400 ? 20.296 -23.736 -2.604 1.00 89.31 400 ALA A CA 1
ATOM 2860 C C . ALA A 1 400 ? 20.636 -24.575 -1.367 1.00 89.31 400 ALA A C 1
ATOM 2862 O O . ALA A 1 400 ? 20.883 -25.776 -1.481 1.00 89.31 400 ALA A O 1
ATOM 2863 N N . PHE A 1 401 ? 20.550 -23.993 -0.170 1.00 90.44 401 PHE A N 1
ATOM 2864 C CA . PHE A 1 401 ? 20.810 -24.723 1.070 1.00 90.44 401 PHE A CA 1
ATOM 2865 C C . PHE A 1 401 ? 19.764 -25.800 1.361 1.00 90.44 401 PHE A C 1
ATOM 2867 O O . PHE A 1 401 ? 20.096 -26.911 1.779 1.00 90.44 401 PHE A O 1
ATOM 2874 N N . THR A 1 402 ? 18.498 -25.513 1.077 1.00 87.56 402 THR A N 1
ATOM 2875 C CA . THR A 1 402 ? 17.419 -26.493 1.223 1.00 87.56 402 THR A CA 1
ATOM 2876 C C . THR A 1 402 ? 17.608 -27.681 0.273 1.00 87.56 402 THR A C 1
ATOM 2878 O O . THR A 1 402 ? 17.436 -28.840 0.655 1.00 87.56 402 THR A O 1
ATOM 2881 N N . ALA A 1 403 ? 17.979 -27.419 -0.980 1.00 87.75 403 ALA A N 1
ATOM 2882 C CA . ALA A 1 403 ? 18.137 -28.444 -2.001 1.00 87.75 403 ALA A CA 1
ATOM 2883 C C . ALA A 1 403 ? 19.402 -29.287 -1.784 1.00 87.75 403 ALA A C 1
ATOM 2885 O O . ALA A 1 403 ? 19.317 -30.518 -1.816 1.00 87.75 403 ALA A O 1
ATOM 2886 N N . LEU A 1 404 ? 20.543 -28.635 -1.539 1.00 91.56 404 LEU A N 1
ATOM 2887 C CA . LEU A 1 404 ? 21.864 -29.266 -1.526 1.00 91.56 404 LEU A CA 1
ATOM 2888 C C . LEU A 1 404 ? 22.190 -29.914 -0.179 1.00 91.56 404 LEU A C 1
ATOM 2890 O O . LEU A 1 404 ? 22.554 -31.088 -0.151 1.00 91.56 404 LEU A O 1
ATOM 2894 N N . VAL A 1 405 ? 22.013 -29.191 0.931 1.00 92.44 405 VAL A N 1
ATOM 2895 C CA . VAL A 1 405 ? 22.369 -29.682 2.278 1.00 92.44 405 VAL A CA 1
ATOM 2896 C C . VAL A 1 405 ? 21.160 -30.093 3.120 1.00 92.44 405 VAL A C 1
ATOM 2898 O O . VAL A 1 405 ? 21.332 -30.591 4.227 1.00 92.44 405 VAL A O 1
ATOM 2901 N N . GLY A 1 406 ? 19.941 -29.960 2.586 1.00 89.12 406 GLY A N 1
ATOM 2902 C CA . GLY A 1 406 ? 18.724 -30.441 3.244 1.00 89.12 406 GLY A CA 1
ATOM 2903 C C . GLY A 1 406 ? 18.257 -29.575 4.413 1.00 89.12 406 GLY A C 1
ATOM 2904 O O . GLY A 1 406 ? 17.561 -30.084 5.288 1.00 89.12 406 GLY A O 1
ATOM 2905 N N . ALA A 1 407 ? 18.629 -28.294 4.452 1.00 87.88 407 ALA A N 1
ATOM 2906 C CA . ALA A 1 407 ? 18.131 -27.370 5.469 1.00 87.88 407 ALA A CA 1
ATOM 2907 C C . ALA A 1 407 ? 16.608 -27.159 5.340 1.00 87.88 407 ALA A C 1
ATOM 2909 O O . ALA A 1 407 ? 16.064 -27.198 4.239 1.00 87.88 407 ALA A O 1
ATOM 2910 N N . ASP A 1 408 ? 15.912 -26.911 6.451 1.00 86.19 408 ASP A N 1
ATOM 2911 C CA . ASP A 1 408 ? 14.556 -26.349 6.392 1.00 86.19 408 ASP A CA 1
ATOM 2912 C C . ASP A 1 408 ? 14.596 -24.848 6.042 1.00 86.19 408 ASP A C 1
ATOM 2914 O O . ASP A 1 408 ? 15.658 -24.224 6.035 1.00 86.19 408 ASP A O 1
ATOM 2918 N N . PHE A 1 409 ? 13.442 -24.236 5.763 1.00 79.00 409 PHE A N 1
ATOM 2919 C CA . PHE A 1 409 ? 13.374 -22.822 5.380 1.00 79.00 409 PHE A CA 1
ATOM 2920 C C . PHE A 1 409 ? 13.890 -21.855 6.454 1.00 79.00 409 PHE A C 1
ATOM 2922 O O . PHE A 1 409 ? 14.380 -20.781 6.104 1.00 79.00 409 PHE A O 1
ATOM 2929 N N . VAL A 1 410 ? 13.803 -22.199 7.743 1.00 77.88 410 VAL A N 1
ATOM 2930 C CA . VAL A 1 410 ? 14.275 -21.324 8.828 1.00 77.88 410 VAL A CA 1
ATOM 2931 C C . VAL A 1 410 ? 15.799 -21.375 8.909 1.00 77.88 410 VAL A C 1
ATOM 2933 O O . VAL A 1 410 ? 16.444 -20.328 8.891 1.00 77.88 410 VAL A O 1
ATOM 2936 N N . HIS A 1 411 ? 16.388 -22.571 8.916 1.00 84.38 411 HIS A N 1
ATOM 2937 C CA . HIS A 1 411 ? 17.838 -22.773 8.897 1.00 84.38 411 HIS A CA 1
ATOM 2938 C C . HIS A 1 411 ? 18.464 -22.283 7.586 1.00 84.38 411 HIS A C 1
ATOM 2940 O O . HIS A 1 411 ? 19.489 -21.602 7.603 1.00 84.38 411 HIS A O 1
ATOM 2946 N N . GLY A 1 412 ? 17.819 -22.550 6.449 1.00 84.81 412 GLY A N 1
ATOM 2947 C CA . GLY A 1 412 ? 18.211 -22.027 5.144 1.00 84.81 412 GLY A CA 1
ATOM 2948 C C . GLY A 1 412 ? 18.177 -20.500 5.113 1.00 84.81 412 GLY A C 1
ATOM 2949 O O . GLY A 1 412 ? 19.131 -19.880 4.649 1.00 84.81 412 GLY A O 1
ATOM 2950 N N . SER A 1 413 ? 17.137 -19.877 5.685 1.00 80.69 413 SER A N 1
ATOM 2951 C CA . SER A 1 413 ? 17.076 -18.418 5.831 1.00 80.69 413 SER A CA 1
ATOM 2952 C C . SER A 1 413 ? 18.160 -17.882 6.755 1.00 80.69 413 SER A C 1
ATOM 2954 O O . SER A 1 413 ? 18.686 -16.807 6.481 1.00 80.69 413 SER A O 1
ATOM 2956 N N . ALA A 1 414 ? 18.494 -18.586 7.834 1.00 84.50 414 ALA A N 1
ATOM 2957 C CA . ALA A 1 414 ? 19.544 -18.169 8.752 1.00 84.50 414 ALA A CA 1
ATOM 2958 C C . ALA A 1 414 ? 20.912 -18.137 8.051 1.00 84.50 414 ALA A C 1
ATOM 2960 O O . ALA A 1 414 ? 21.582 -17.104 8.065 1.00 84.50 414 ALA A O 1
ATOM 2961 N N . MET A 1 415 ? 21.288 -19.222 7.365 1.00 92.06 415 MET A N 1
ATOM 2962 C CA . MET A 1 415 ? 22.542 -19.292 6.603 1.00 92.06 415 MET A CA 1
ATOM 2963 C C . MET A 1 415 ? 22.565 -18.291 5.443 1.00 92.06 415 MET A C 1
ATOM 2965 O O . MET A 1 415 ? 23.578 -17.633 5.223 1.00 92.06 415 MET A O 1
ATOM 2969 N N . ALA A 1 416 ? 21.437 -18.102 4.749 1.00 87.81 416 ALA A N 1
ATOM 2970 C CA . ALA A 1 416 ? 21.319 -17.107 3.686 1.00 87.81 416 ALA A CA 1
ATOM 2971 C C . ALA A 1 416 ? 21.637 -15.690 4.177 1.00 87.81 416 ALA A C 1
ATOM 2973 O O . ALA A 1 416 ? 22.348 -14.964 3.495 1.00 87.81 416 ALA A O 1
ATOM 2974 N N . LYS A 1 417 ? 21.184 -15.295 5.377 1.00 88.75 417 LYS A N 1
ATOM 2975 C CA . LYS A 1 417 ? 21.486 -13.958 5.919 1.00 88.75 417 LYS A CA 1
ATOM 2976 C C . LYS A 1 417 ? 22.962 -13.756 6.251 1.00 88.75 417 LYS A C 1
ATOM 2978 O O . LYS A 1 417 ? 23.449 -12.644 6.072 1.00 88.75 417 LYS A O 1
ATOM 2983 N N . VAL A 1 418 ? 23.668 -14.810 6.666 1.00 94.75 418 VAL A N 1
ATOM 2984 C CA . VAL A 1 418 ? 25.127 -14.771 6.861 1.00 94.75 418 VAL A CA 1
ATOM 2985 C C . VAL A 1 418 ? 25.831 -14.534 5.522 1.00 94.75 418 VAL A C 1
ATOM 2987 O O . VAL A 1 418 ? 26.650 -13.627 5.413 1.00 94.75 418 VAL A O 1
ATOM 2990 N N . VAL A 1 419 ? 25.454 -15.278 4.479 1.00 95.31 419 VAL A N 1
ATOM 2991 C CA . VAL A 1 419 ? 26.036 -15.104 3.137 1.00 95.31 419 VAL A CA 1
ATOM 2992 C C . VAL A 1 419 ? 25.680 -13.745 2.537 1.00 95.31 419 VAL A C 1
ATOM 2994 O O . VAL A 1 419 ? 26.561 -13.076 2.012 1.00 95.31 419 VAL A O 1
ATOM 2997 N N . ASN A 1 420 ? 24.435 -13.284 2.685 1.00 89.19 420 ASN A N 1
ATOM 2998 C CA . ASN A 1 420 ? 24.015 -11.957 2.234 1.00 89.19 420 ASN A CA 1
ATOM 2999 C C . ASN A 1 420 ? 24.778 -10.818 2.926 1.00 89.19 420 ASN A C 1
ATOM 3001 O O . ASN A 1 420 ? 24.987 -9.773 2.323 1.00 89.19 420 ASN A O 1
ATOM 3005 N N . ALA A 1 421 ? 25.180 -10.977 4.190 1.00 93.94 421 ALA A N 1
ATOM 3006 C CA . ALA A 1 421 ? 26.044 -9.989 4.832 1.00 93.94 421 ALA A CA 1
ATOM 3007 C C . ALA A 1 421 ? 27.408 -9.912 4.123 1.00 93.94 421 ALA A C 1
ATOM 3009 O O . ALA A 1 421 ? 27.891 -8.813 3.865 1.00 93.94 421 ALA A O 1
ATOM 3010 N N . GLY A 1 422 ? 27.965 -11.063 3.729 1.00 96.50 422 GLY A N 1
ATOM 3011 C CA . GLY A 1 422 ? 29.176 -11.143 2.910 1.00 96.50 422 GLY A CA 1
ATOM 3012 C C . GLY A 1 422 ? 29.004 -10.520 1.523 1.00 96.50 422 GLY A C 1
ATOM 3013 O O . GLY A 1 422 ? 29.805 -9.673 1.136 1.00 96.50 422 GLY A O 1
ATOM 3014 N N . THR A 1 423 ? 27.932 -10.861 0.797 1.00 93.88 423 THR A N 1
ATOM 3015 C CA . THR A 1 423 ? 27.684 -10.293 -0.540 1.00 93.88 423 THR A CA 1
ATOM 3016 C C . THR A 1 423 ? 27.493 -8.777 -0.495 1.00 93.88 423 THR A C 1
ATOM 3018 O O . THR A 1 423 ? 28.037 -8.057 -1.332 1.00 93.88 423 THR A O 1
ATOM 3021 N N . ASN A 1 424 ? 26.758 -8.270 0.503 1.00 92.69 424 ASN A N 1
ATOM 3022 C CA . ASN A 1 424 ? 26.558 -6.835 0.672 1.00 92.69 424 ASN A CA 1
ATOM 3023 C C . ASN A 1 424 ? 27.851 -6.117 1.053 1.00 92.69 424 ASN A C 1
ATOM 3025 O O . ASN A 1 424 ? 28.082 -5.029 0.542 1.00 92.69 424 ASN A O 1
ATOM 3029 N N . LEU A 1 425 ? 28.700 -6.720 1.891 1.00 96.94 425 LEU A N 1
ATOM 3030 C CA . LEU A 1 425 ? 30.014 -6.169 2.218 1.00 96.94 425 LEU A CA 1
ATOM 3031 C C . LEU A 1 425 ? 30.906 -6.073 0.979 1.00 96.94 425 LEU A C 1
ATOM 3033 O O . LEU A 1 425 ? 31.434 -5.002 0.698 1.00 96.94 425 LEU A O 1
ATOM 3037 N N . GLY A 1 426 ? 31.026 -7.161 0.217 1.00 96.12 426 GLY A N 1
ATOM 3038 C CA . GLY A 1 426 ? 31.826 -7.198 -1.007 1.00 96.12 426 GLY A CA 1
ATOM 3039 C C . GLY A 1 426 ? 31.399 -6.148 -2.028 1.00 96.12 426 GLY A C 1
ATOM 3040 O O . GLY A 1 426 ? 32.213 -5.354 -2.497 1.00 96.12 426 GLY A O 1
ATOM 3041 N N . ALA A 1 427 ? 30.098 -6.099 -2.320 1.00 94.25 427 ALA A N 1
ATOM 3042 C CA . ALA A 1 427 ? 29.545 -5.127 -3.253 1.00 94.25 427 ALA A CA 1
ATOM 3043 C C . ALA A 1 427 ? 29.683 -3.683 -2.741 1.00 94.25 427 ALA A C 1
ATOM 3045 O O . ALA A 1 427 ? 30.051 -2.793 -3.505 1.00 94.25 427 ALA A O 1
ATOM 3046 N N . LEU A 1 428 ? 29.430 -3.440 -1.449 1.00 95.25 428 LEU A N 1
ATOM 3047 C CA . LEU A 1 428 ? 29.555 -2.112 -0.848 1.00 95.25 428 LEU A CA 1
ATOM 3048 C C . LEU A 1 428 ? 30.989 -1.589 -0.912 1.00 95.25 428 LEU A C 1
ATOM 3050 O O . LEU A 1 428 ? 31.166 -0.418 -1.215 1.00 95.25 428 LEU A O 1
ATOM 3054 N N . VAL A 1 429 ? 31.998 -2.429 -0.662 1.00 96.75 429 VAL A N 1
ATOM 3055 C CA . VAL A 1 429 ? 33.411 -2.025 -0.765 1.00 96.75 429 VAL A CA 1
ATOM 3056 C C . VAL A 1 429 ? 33.721 -1.512 -2.171 1.00 96.75 429 VAL A C 1
ATOM 3058 O O . VAL A 1 429 ? 34.306 -0.442 -2.313 1.00 96.75 429 VAL A O 1
ATOM 3061 N N . VAL A 1 430 ? 33.273 -2.221 -3.210 1.00 95.88 430 VAL A N 1
ATOM 3062 C CA . VAL A 1 430 ? 33.511 -1.825 -4.607 1.00 95.88 430 VAL A CA 1
ATOM 3063 C C . VAL A 1 430 ? 32.729 -0.568 -4.992 1.00 95.88 430 VAL A C 1
ATOM 3065 O O . VAL A 1 430 ? 33.289 0.351 -5.595 1.00 95.88 430 VAL A O 1
ATOM 3068 N N . PHE A 1 431 ? 31.452 -0.466 -4.617 1.00 93.62 431 PHE A N 1
ATOM 3069 C CA . PHE A 1 431 ? 30.672 0.741 -4.896 1.00 93.62 431 PHE A CA 1
ATOM 3070 C C . PHE A 1 431 ? 31.178 1.958 -4.113 1.00 93.62 431 PHE A C 1
ATOM 3072 O O . PHE A 1 431 ? 31.214 3.058 -4.655 1.00 93.62 431 PHE A O 1
ATOM 3079 N N . ALA A 1 432 ? 31.624 1.775 -2.869 1.00 94.25 432 ALA A N 1
ATOM 3080 C CA . ALA A 1 432 ? 32.231 2.837 -2.073 1.00 94.25 432 ALA A CA 1
ATOM 3081 C C . ALA A 1 432 ? 33.552 3.304 -2.691 1.00 94.25 432 ALA A C 1
ATOM 3083 O O . ALA A 1 432 ? 33.759 4.506 -2.838 1.00 94.25 432 ALA A O 1
ATOM 3084 N N . TRP A 1 433 ? 34.406 2.365 -3.116 1.00 94.69 433 TRP A N 1
ATOM 3085 C CA . TRP A 1 433 ? 35.673 2.666 -3.788 1.00 94.69 433 TRP A CA 1
ATOM 3086 C C . TRP A 1 433 ? 35.470 3.473 -5.071 1.00 94.69 433 TRP A C 1
ATOM 3088 O O . TRP A 1 433 ? 36.222 4.397 -5.362 1.00 94.69 433 TRP A O 1
ATOM 3098 N N . THR A 1 434 ? 34.433 3.143 -5.838 1.00 90.06 434 THR A N 1
ATOM 3099 C CA . THR A 1 434 ? 34.114 3.829 -7.097 1.00 90.06 434 THR A CA 1
ATOM 3100 C C . THR A 1 434 ? 33.306 5.118 -6.905 1.00 90.06 434 THR A C 1
ATOM 3102 O O . THR A 1 434 ? 32.920 5.728 -7.895 1.00 90.06 434 THR A O 1
ATOM 3105 N N . GLY A 1 435 ? 33.032 5.548 -5.666 1.00 90.31 435 GLY A N 1
ATOM 3106 C CA . GLY A 1 435 ? 32.291 6.784 -5.373 1.00 90.31 435 GLY A CA 1
ATOM 3107 C C . GLY A 1 435 ? 30.769 6.689 -5.556 1.00 90.31 435 GLY A C 1
ATOM 3108 O O . GLY A 1 435 ? 30.073 7.700 -5.537 1.00 90.31 435 GLY A O 1
ATOM 3109 N N . HIS A 1 436 ? 30.227 5.482 -5.696 1.00 88.62 436 HIS A N 1
ATOM 3110 C CA . HIS A 1 436 ? 28.825 5.201 -6.004 1.00 88.62 436 HIS A CA 1
ATOM 3111 C C . HIS A 1 436 ? 27.994 4.901 -4.741 1.00 88.62 436 HIS A C 1
ATOM 3113 O O . HIS A 1 436 ? 27.189 3.970 -4.707 1.00 88.62 436 HIS A O 1
ATOM 3119 N N . VAL A 1 437 ? 28.184 5.666 -3.661 1.00 90.25 437 VAL A N 1
ATOM 3120 C CA . VAL A 1 437 ? 27.429 5.484 -2.408 1.00 90.25 437 VAL A CA 1
ATOM 3121 C C . VAL A 1 437 ? 27.010 6.831 -1.835 1.00 90.25 437 VAL A C 1
ATOM 3123 O O . VAL A 1 437 ? 27.846 7.653 -1.466 1.00 90.25 437 VAL A O 1
ATOM 3126 N N . TRP A 1 438 ? 25.703 7.042 -1.691 1.00 86.50 438 TRP A N 1
ATOM 3127 C CA . TRP A 1 438 ? 25.169 8.174 -0.939 1.00 86.50 438 TRP A CA 1
ATOM 3128 C C . TRP A 1 438 ? 25.087 7.817 0.540 1.00 86.50 438 TRP A C 1
ATOM 3130 O O . TRP A 1 438 ? 24.111 7.232 1.009 1.00 86.50 438 TRP A O 1
ATOM 3140 N N . TRP A 1 439 ? 26.134 8.172 1.279 1.00 89.12 439 TRP A N 1
ATOM 3141 C CA . TRP A 1 439 ? 26.319 7.772 2.674 1.00 89.12 439 TRP A CA 1
ATOM 3142 C C . TRP A 1 439 ? 25.166 8.174 3.593 1.00 89.12 439 TRP A C 1
ATOM 3144 O O . TRP A 1 439 ? 24.684 7.340 4.355 1.00 89.12 439 TRP A O 1
ATOM 3154 N N . LEU A 1 440 ? 24.688 9.419 3.497 1.00 82.06 440 LEU A N 1
ATOM 3155 C CA . LEU A 1 440 ? 23.622 9.917 4.369 1.00 82.06 440 LEU A CA 1
ATOM 3156 C C . LEU A 1 440 ? 22.294 9.189 4.119 1.00 82.06 440 LEU A C 1
ATOM 3158 O O . LEU A 1 440 ? 21.662 8.705 5.057 1.00 82.06 440 LEU A O 1
ATOM 3162 N N . LEU A 1 441 ? 21.901 9.054 2.849 1.00 73.12 441 LEU A N 1
ATOM 3163 C CA . LEU A 1 441 ? 20.670 8.357 2.486 1.00 73.12 441 LEU A CA 1
ATOM 3164 C C . LEU A 1 441 ? 20.756 6.862 2.808 1.00 73.12 441 LEU A C 1
ATOM 3166 O O . LEU A 1 441 ? 19.836 6.303 3.403 1.00 73.12 441 LEU A O 1
ATOM 3170 N N . GLY A 1 442 ? 21.872 6.212 2.473 1.00 73.81 442 GLY A N 1
ATOM 3171 C CA . GLY A 1 442 ? 22.070 4.802 2.790 1.00 73.81 442 GLY A CA 1
ATOM 3172 C C . GLY A 1 442 ? 22.101 4.540 4.300 1.00 73.81 442 GLY A C 1
ATOM 3173 O O . GLY A 1 442 ? 21.573 3.520 4.739 1.00 73.81 442 GLY A O 1
ATOM 3174 N N . ALA A 1 443 ? 22.613 5.472 5.113 1.00 80.06 443 ALA A N 1
ATOM 3175 C CA . ALA A 1 443 ? 22.538 5.399 6.573 1.00 80.06 443 ALA A CA 1
ATOM 3176 C C . ALA A 1 443 ? 21.096 5.537 7.095 1.00 80.06 443 ALA A C 1
ATOM 3178 O O . ALA A 1 443 ? 20.678 4.757 7.952 1.00 80.06 443 ALA A O 1
ATOM 3179 N N . ALA A 1 444 ? 20.299 6.459 6.547 1.00 75.31 444 ALA A N 1
ATOM 3180 C CA . ALA A 1 444 ? 18.881 6.577 6.893 1.00 75.31 444 ALA A CA 1
ATOM 3181 C C . ALA A 1 444 ? 18.106 5.293 6.537 1.00 75.31 444 ALA A C 1
ATOM 3183 O O . ALA A 1 444 ? 17.396 4.722 7.370 1.00 75.31 444 ALA A O 1
ATOM 3184 N N . MET A 1 445 ? 18.325 4.766 5.330 1.00 76.44 445 MET A N 1
ATOM 3185 C CA . MET A 1 445 ? 17.769 3.484 4.892 1.00 76.44 445 MET A CA 1
ATOM 3186 C C . MET A 1 445 ? 18.235 2.317 5.778 1.00 76.44 445 MET A C 1
ATOM 3188 O O . MET A 1 445 ? 17.462 1.382 6.015 1.00 76.44 445 MET A O 1
ATOM 3192 N N . ALA A 1 446 ? 19.475 2.351 6.279 1.00 78.56 446 ALA A N 1
ATOM 3193 C CA . ALA A 1 446 ? 20.018 1.333 7.171 1.00 78.56 446 ALA A CA 1
ATOM 3194 C C . ALA A 1 446 ? 19.238 1.254 8.489 1.00 78.56 446 ALA A C 1
ATOM 3196 O O . ALA A 1 446 ? 18.918 0.148 8.923 1.00 78.56 446 ALA A O 1
ATOM 3197 N N . VAL A 1 447 ? 18.857 2.386 9.094 1.00 79.69 447 VAL A N 1
ATOM 3198 C CA . VAL A 1 447 ? 18.057 2.409 10.336 1.00 79.69 447 VAL A CA 1
ATOM 3199 C C . VAL A 1 447 ? 16.737 1.653 10.154 1.00 79.69 447 VAL A C 1
ATOM 3201 O O . VAL A 1 447 ? 16.410 0.757 10.940 1.00 79.69 447 VAL A O 1
ATOM 3204 N N . CYS A 1 448 ? 16.008 1.942 9.073 1.00 72.75 448 CYS A N 1
ATOM 3205 C CA . CYS A 1 448 ? 14.766 1.241 8.744 1.00 72.75 448 CYS A CA 1
ATOM 3206 C C . CYS A 1 448 ? 15.008 -0.254 8.467 1.00 72.75 448 CYS A C 1
ATOM 3208 O O . CYS A 1 448 ? 14.254 -1.110 8.941 1.00 72.75 448 CYS A O 1
ATOM 3210 N N . ASN A 1 449 ? 16.088 -0.584 7.749 1.00 72.00 449 ASN A N 1
ATOM 3211 C CA . ASN A 1 449 ? 16.460 -1.965 7.437 1.00 72.00 449 ASN A CA 1
ATOM 3212 C C . ASN A 1 449 ? 16.809 -2.780 8.687 1.00 72.00 449 ASN A C 1
ATOM 3214 O O . ASN A 1 449 ? 16.413 -3.941 8.780 1.00 72.00 449 ASN A O 1
ATOM 3218 N N . VAL A 1 450 ? 17.497 -2.191 9.667 1.00 80.56 450 VAL A N 1
ATOM 3219 C CA . VAL A 1 450 ? 17.822 -2.834 10.950 1.00 80.56 450 VAL A CA 1
ATOM 3220 C C . VAL A 1 450 ? 16.542 -3.189 11.707 1.00 80.56 450 VAL A C 1
ATOM 3222 O O . VAL A 1 450 ? 16.375 -4.336 12.133 1.00 80.56 450 VAL A O 1
ATOM 3225 N N . ALA A 1 451 ? 15.604 -2.245 11.827 1.00 75.12 451 ALA A N 1
ATOM 3226 C CA . ALA A 1 451 ? 14.330 -2.481 12.504 1.00 75.12 451 ALA A CA 1
ATOM 3227 C C . ALA A 1 451 ? 13.512 -3.588 11.813 1.00 75.12 451 ALA A C 1
ATOM 3229 O O . ALA A 1 451 ? 13.080 -4.548 12.464 1.00 75.12 451 ALA A O 1
ATOM 3230 N N . GLY A 1 452 ? 13.358 -3.501 10.487 1.00 66.75 452 GLY A N 1
ATOM 3231 C CA . GLY A 1 452 ? 12.641 -4.495 9.687 1.00 66.75 452 GLY A CA 1
ATOM 3232 C C . GLY A 1 452 ? 13.279 -5.885 9.759 1.00 66.75 452 GLY A C 1
ATOM 3233 O O . GLY A 1 452 ? 12.584 -6.882 9.966 1.00 66.75 452 GLY A O 1
ATOM 3234 N N . ALA A 1 453 ? 14.608 -5.963 9.678 1.00 72.31 453 ALA A N 1
ATOM 3235 C CA . ALA A 1 453 ? 15.355 -7.211 9.783 1.00 72.31 453 ALA A CA 1
ATOM 3236 C C . ALA A 1 453 ? 15.212 -7.871 11.160 1.00 72.31 453 ALA A C 1
ATOM 3238 O O . ALA A 1 453 ? 14.996 -9.084 11.241 1.00 72.31 453 ALA A O 1
ATOM 3239 N N . ALA A 1 454 ? 15.289 -7.089 12.241 1.00 78.44 454 ALA A N 1
ATOM 3240 C CA . ALA A 1 454 ? 15.132 -7.598 13.599 1.00 78.44 454 ALA A CA 1
ATOM 3241 C C . ALA A 1 454 ? 13.723 -8.167 13.829 1.00 78.44 454 ALA A C 1
ATOM 3243 O O . ALA A 1 454 ? 13.574 -9.258 14.387 1.00 78.44 454 ALA A O 1
ATOM 3244 N N . LEU A 1 455 ? 12.685 -7.455 13.381 1.00 75.44 455 LEU A N 1
ATOM 3245 C CA . LEU A 1 455 ? 11.295 -7.906 13.482 1.00 75.44 455 LEU A CA 1
ATOM 3246 C C . LEU A 1 455 ? 11.038 -9.145 12.615 1.00 75.44 455 LEU A C 1
ATOM 3248 O O . LEU A 1 455 ? 10.502 -10.139 13.110 1.00 75.44 455 LEU A O 1
ATOM 3252 N N . GLY A 1 456 ? 11.473 -9.117 11.353 1.00 68.38 456 GLY A N 1
ATOM 3253 C CA . GLY A 1 456 ? 11.295 -10.211 10.399 1.00 68.38 456 GLY A CA 1
ATOM 3254 C C . GLY A 1 456 ? 11.965 -11.507 10.854 1.00 68.38 456 GLY A C 1
ATOM 3255 O O . GLY A 1 456 ? 11.320 -12.556 10.874 1.00 68.38 456 GLY A O 1
ATOM 3256 N N . ALA A 1 457 ? 13.222 -11.438 11.308 1.00 71.94 457 ALA A N 1
ATOM 3257 C CA . ALA A 1 457 ? 13.950 -12.605 11.811 1.00 71.94 457 ALA A CA 1
ATOM 3258 C C . ALA A 1 457 ? 13.302 -13.190 13.080 1.00 71.94 457 ALA A C 1
ATOM 3260 O O . ALA A 1 457 ? 13.131 -14.406 13.189 1.00 71.94 457 ALA A O 1
ATOM 3261 N N . ARG A 1 458 ? 12.858 -12.342 14.023 1.00 79.12 458 ARG A N 1
ATOM 3262 C CA . ARG A 1 458 ? 12.125 -12.796 15.223 1.00 79.12 458 ARG A CA 1
ATOM 3263 C C . ARG A 1 458 ? 10.807 -13.479 14.864 1.00 79.12 458 ARG A C 1
ATOM 3265 O O . ARG A 1 458 ? 10.448 -14.475 15.488 1.00 79.12 458 ARG A O 1
ATOM 3272 N N . MET A 1 459 ? 10.079 -12.950 13.885 1.00 73.69 459 MET A N 1
ATOM 3273 C CA . MET A 1 459 ? 8.804 -13.515 13.447 1.00 73.69 459 MET A CA 1
ATOM 3274 C C . MET A 1 459 ? 8.990 -14.866 12.749 1.00 73.69 459 MET A C 1
ATOM 3276 O O . MET A 1 459 ? 8.257 -15.806 13.056 1.00 73.69 459 MET A O 1
ATOM 3280 N N . ALA A 1 460 ? 10.000 -14.988 11.885 1.00 69.88 460 ALA A N 1
ATOM 3281 C CA . ALA A 1 460 ? 10.352 -16.241 11.221 1.00 69.88 460 ALA A CA 1
ATOM 3282 C C . ALA A 1 460 ? 10.717 -17.347 12.226 1.00 69.88 460 ALA A C 1
ATOM 3284 O O . ALA A 1 460 ? 10.190 -18.454 12.136 1.00 69.88 460 ALA A O 1
ATOM 3285 N N . LEU A 1 461 ? 11.533 -17.025 13.239 1.00 79.62 461 LEU A N 1
ATOM 3286 C CA . LEU A 1 461 ? 11.879 -17.950 14.326 1.00 79.62 461 LEU A CA 1
ATOM 3287 C C . LEU A 1 461 ? 10.655 -18.395 15.141 1.00 79.62 461 LEU A C 1
ATOM 3289 O O . LEU A 1 461 ? 10.558 -19.558 15.514 1.00 79.62 461 LEU A O 1
ATOM 3293 N N . ARG A 1 462 ? 9.711 -17.483 15.414 1.00 83.56 462 ARG A N 1
ATOM 3294 C CA . ARG A 1 462 ? 8.504 -17.782 16.208 1.00 83.56 462 ARG A CA 1
ATOM 3295 C C . ARG A 1 462 ? 7.461 -18.608 15.453 1.00 83.56 462 ARG A C 1
ATOM 3297 O O . ARG A 1 462 ? 6.730 -19.361 16.082 1.00 83.56 462 ARG A O 1
ATOM 3304 N N . ARG A 1 463 ? 7.327 -18.407 14.139 1.00 76.38 463 ARG A N 1
ATOM 3305 C CA . ARG A 1 463 ? 6.236 -18.974 13.321 1.00 76.38 463 ARG A CA 1
ATOM 3306 C C . ARG A 1 463 ? 6.660 -20.184 12.476 1.00 76.38 463 ARG A C 1
ATOM 3308 O O . ARG A 1 463 ? 5.792 -20.886 11.964 1.00 76.38 463 ARG A O 1
ATOM 3315 N N . GLY A 1 464 ? 7.962 -20.438 12.334 1.00 76.69 464 GLY A N 1
ATOM 3316 C CA . GLY A 1 464 ? 8.505 -21.638 11.692 1.00 76.69 464 GLY A CA 1
ATOM 3317 C C . GLY A 1 464 ? 8.497 -21.631 10.156 1.00 76.69 464 GLY A C 1
ATOM 3318 O O . GLY A 1 464 ? 8.105 -20.663 9.501 1.00 76.69 464 GLY A O 1
ATOM 3319 N N . ALA A 1 465 ? 8.944 -22.746 9.568 1.00 74.12 465 ALA A N 1
ATOM 3320 C CA . ALA A 1 465 ? 9.232 -22.884 8.134 1.00 74.12 465 ALA A CA 1
ATOM 3321 C C . ALA A 1 465 ? 8.008 -22.685 7.221 1.00 74.12 465 ALA A C 1
ATOM 3323 O O . ALA A 1 465 ? 8.125 -22.075 6.157 1.00 74.12 465 ALA A O 1
ATOM 3324 N N . GLY A 1 466 ? 6.827 -23.154 7.642 1.00 70.19 466 GLY A N 1
ATOM 3325 C CA . GLY A 1 466 ? 5.585 -22.988 6.881 1.00 70.19 466 GLY A CA 1
ATOM 3326 C C . GLY A 1 466 ? 5.199 -21.517 6.697 1.00 70.19 466 GLY A C 1
ATOM 3327 O O . GLY A 1 466 ? 4.847 -21.105 5.594 1.00 70.19 466 GLY A O 1
ATOM 3328 N N . PHE A 1 467 ? 5.354 -20.702 7.744 1.00 73.31 467 PHE A N 1
ATOM 3329 C CA . PHE A 1 467 ? 5.112 -19.261 7.672 1.00 73.31 467 PHE A CA 1
ATOM 3330 C C . PHE A 1 467 ? 6.089 -18.564 6.721 1.00 73.31 467 PHE A C 1
ATOM 3332 O O . PHE A 1 467 ? 5.663 -17.790 5.865 1.00 73.31 467 PHE A O 1
ATOM 3339 N N . VAL A 1 468 ? 7.386 -18.877 6.826 1.00 68.19 468 VAL A N 1
ATOM 3340 C CA . VAL A 1 468 ? 8.421 -18.303 5.949 1.00 68.19 468 VAL A CA 1
ATOM 3341 C C . VAL A 1 468 ? 8.128 -18.620 4.481 1.00 68.19 468 VAL A C 1
ATOM 3343 O O . VAL A 1 468 ? 8.214 -17.732 3.635 1.00 68.19 468 VAL A O 1
ATOM 3346 N N . ARG A 1 469 ? 7.707 -19.855 4.180 1.00 68.62 469 ARG A N 1
ATOM 3347 C CA . ARG A 1 469 ? 7.319 -20.278 2.827 1.00 68.62 469 ARG A CA 1
ATOM 3348 C C . ARG A 1 469 ? 6.138 -19.475 2.278 1.00 68.62 469 ARG A C 1
ATOM 3350 O O . ARG A 1 469 ? 6.196 -19.034 1.134 1.00 68.62 469 ARG A O 1
ATOM 3357 N N . VAL A 1 470 ? 5.076 -19.301 3.069 1.00 71.62 470 VAL A N 1
ATOM 3358 C CA . VAL A 1 470 ? 3.884 -18.544 2.646 1.00 71.62 470 VAL A CA 1
ATOM 3359 C C . VAL A 1 470 ? 4.251 -17.095 2.349 1.00 71.62 470 VAL A C 1
ATOM 3361 O O . VAL A 1 470 ? 3.915 -16.594 1.281 1.00 71.62 470 VAL A O 1
ATOM 3364 N N . VAL A 1 471 ? 4.989 -16.444 3.252 1.00 66.88 471 VAL A N 1
ATOM 3365 C CA . VAL A 1 471 ? 5.439 -15.059 3.052 1.00 66.88 471 VAL A CA 1
ATOM 3366 C C . VAL A 1 471 ? 6.289 -14.940 1.788 1.00 66.88 471 VAL A C 1
ATOM 3368 O O . VAL A 1 471 ? 6.062 -14.039 0.986 1.00 66.88 471 VAL A O 1
ATOM 3371 N N . LEU A 1 472 ? 7.221 -15.871 1.570 1.00 65.25 472 LEU A N 1
ATOM 3372 C CA . LEU A 1 472 ? 8.065 -15.895 0.378 1.00 65.25 472 LEU A CA 1
ATOM 3373 C C . LEU A 1 472 ? 7.244 -16.016 -0.912 1.00 65.25 472 LEU A C 1
ATOM 3375 O O . LEU A 1 472 ? 7.475 -15.254 -1.844 1.00 65.25 472 LEU A O 1
ATOM 3379 N N . LEU A 1 473 ? 6.267 -16.926 -0.957 1.00 66.56 473 LEU A N 1
ATOM 3380 C CA . LEU A 1 473 ? 5.392 -17.102 -2.119 1.00 66.56 473 LEU A CA 1
ATOM 3381 C C . LEU A 1 473 ? 4.534 -15.868 -2.392 1.00 66.56 473 LEU A C 1
ATOM 3383 O O . LEU A 1 473 ? 4.457 -15.435 -3.536 1.00 66.56 473 LEU A O 1
ATOM 3387 N N . VAL A 1 474 ? 3.927 -15.284 -1.357 1.00 70.19 474 VAL A N 1
ATOM 3388 C CA . VAL A 1 474 ? 3.108 -14.071 -1.495 1.00 70.19 474 VAL A CA 1
ATOM 3389 C C . VAL A 1 474 ? 3.944 -12.922 -2.054 1.00 70.19 474 VAL A C 1
ATOM 3391 O O . VAL A 1 474 ? 3.527 -12.274 -3.009 1.00 70.19 474 VAL A O 1
ATOM 3394 N N . VAL A 1 475 ? 5.141 -12.700 -1.505 1.00 58.97 475 VAL A N 1
ATOM 3395 C CA . VAL A 1 475 ? 6.038 -11.626 -1.951 1.00 58.97 475 VAL A CA 1
ATOM 3396 C C . VAL A 1 475 ? 6.501 -11.857 -3.389 1.00 58.97 475 VAL A C 1
ATOM 3398 O O . VAL A 1 475 ? 6.427 -10.940 -4.201 1.00 58.97 475 VAL A O 1
ATOM 3401 N N . VAL A 1 476 ? 6.937 -13.074 -3.729 1.00 60.84 476 VAL A N 1
ATOM 3402 C CA . VAL A 1 476 ? 7.402 -13.404 -5.085 1.00 60.84 476 VAL A CA 1
ATOM 3403 C C . VAL A 1 476 ? 6.272 -13.274 -6.109 1.00 60.84 476 VAL A C 1
ATOM 3405 O O . VAL A 1 476 ? 6.484 -12.658 -7.146 1.00 60.84 476 VAL A O 1
ATOM 3408 N N . LEU A 1 477 ? 5.074 -13.796 -5.825 1.00 67.75 477 LEU A N 1
ATOM 3409 C CA . LEU A 1 477 ? 3.925 -13.687 -6.730 1.00 67.75 477 LEU A CA 1
ATOM 3410 C C . LEU A 1 477 ? 3.477 -12.235 -6.918 1.00 67.75 477 LEU A C 1
ATOM 3412 O O . LEU A 1 477 ? 3.172 -11.842 -8.040 1.00 67.75 477 LEU A O 1
ATOM 3416 N N . ALA A 1 478 ? 3.488 -11.432 -5.851 1.00 59.22 478 ALA A N 1
ATOM 3417 C CA . ALA A 1 478 ? 3.187 -10.007 -5.940 1.00 59.22 478 ALA A CA 1
ATOM 3418 C C . ALA A 1 478 ? 4.210 -9.266 -6.818 1.00 59.22 478 ALA A C 1
ATOM 3420 O O . ALA A 1 478 ? 3.822 -8.505 -7.700 1.00 59.22 478 ALA A O 1
ATOM 3421 N N . LEU A 1 479 ? 5.508 -9.526 -6.625 1.00 54.69 479 LEU A N 1
ATOM 3422 C CA . LEU A 1 479 ? 6.584 -8.936 -7.429 1.00 54.69 479 LEU A CA 1
ATOM 3423 C C . LEU A 1 479 ? 6.524 -9.367 -8.896 1.00 54.69 479 LEU A C 1
ATOM 3425 O O . LEU A 1 479 ? 6.675 -8.525 -9.773 1.00 54.69 479 LEU A O 1
ATOM 3429 N N . VAL A 1 480 ? 6.292 -10.653 -9.169 1.00 61.72 480 VAL A N 1
ATOM 3430 C CA . VAL A 1 480 ? 6.158 -11.179 -10.535 1.00 61.72 480 VAL A CA 1
ATOM 3431 C C . VAL A 1 480 ? 4.930 -10.599 -11.224 1.00 61.72 480 VAL A C 1
ATOM 3433 O O . VAL A 1 480 ? 5.046 -10.130 -12.350 1.00 61.72 480 VAL A O 1
ATOM 3436 N N . GLY A 1 481 ? 3.774 -10.589 -10.553 1.00 64.31 481 GLY A N 1
ATOM 3437 C CA . GLY A 1 481 ? 2.549 -10.015 -11.109 1.00 64.31 481 GLY A CA 1
ATOM 3438 C C . GLY A 1 481 ? 2.728 -8.538 -11.450 1.00 64.31 481 GLY A C 1
ATOM 3439 O O . GLY A 1 481 ? 2.362 -8.106 -12.537 1.00 64.31 481 GLY A O 1
ATOM 3440 N N . LYS A 1 482 ? 3.377 -7.784 -10.558 1.00 53.31 482 LYS A N 1
ATOM 3441 C CA . LYS A 1 482 ? 3.653 -6.361 -10.755 1.00 53.31 482 LYS A CA 1
ATOM 3442 C C . LYS A 1 482 ? 4.668 -6.110 -11.870 1.00 53.31 482 LYS A C 1
ATOM 3444 O O . LYS A 1 482 ? 4.406 -5.313 -12.757 1.00 53.31 482 LYS A O 1
ATOM 3449 N N . LEU A 1 483 ? 5.818 -6.783 -11.857 1.00 55.03 483 LEU A N 1
ATOM 3450 C CA . LEU A 1 483 ? 6.855 -6.582 -12.876 1.00 55.03 483 LEU A CA 1
ATOM 3451 C C . LEU A 1 483 ? 6.426 -7.100 -14.254 1.00 55.03 483 LEU A C 1
ATOM 3453 O O . LEU A 1 483 ? 6.806 -6.519 -15.263 1.00 55.03 483 LEU A O 1
ATOM 3457 N N . GLY A 1 484 ? 5.635 -8.175 -14.304 1.00 59.75 484 GLY A N 1
ATOM 3458 C CA . GLY A 1 484 ? 5.041 -8.670 -15.543 1.00 59.75 484 GLY A CA 1
ATOM 3459 C C . GLY A 1 484 ? 4.044 -7.673 -16.125 1.00 59.75 484 GLY A C 1
ATOM 3460 O O . GLY A 1 484 ? 4.066 -7.424 -17.326 1.00 59.75 484 GLY A O 1
ATOM 3461 N N . TYR A 1 485 ? 3.234 -7.050 -15.266 1.00 60.34 485 TYR A N 1
ATOM 3462 C CA . TYR A 1 485 ? 2.334 -5.969 -15.656 1.00 60.34 485 TYR A CA 1
ATOM 3463 C C . TYR A 1 485 ? 3.098 -4.738 -16.176 1.00 60.34 485 TYR A C 1
ATOM 3465 O O . TYR A 1 485 ? 2.799 -4.249 -17.261 1.00 60.34 485 TYR A O 1
ATOM 3473 N N . ASP A 1 486 ? 4.144 -4.297 -15.470 1.00 52.56 486 ASP A N 1
ATOM 3474 C CA . ASP A 1 486 ? 4.987 -3.172 -15.900 1.00 52.56 486 ASP A CA 1
ATOM 3475 C C . ASP A 1 486 ? 5.701 -3.444 -17.237 1.00 52.56 486 ASP A C 1
ATOM 3477 O O . ASP A 1 486 ? 5.820 -2.548 -18.068 1.00 52.56 486 ASP A O 1
ATOM 3481 N N . GLN A 1 487 ? 6.197 -4.670 -17.452 1.00 57.12 487 GLN A N 1
ATOM 3482 C CA . GLN A 1 487 ? 6.849 -5.056 -18.706 1.00 57.12 487 GLN A CA 1
ATOM 3483 C C . GLN A 1 487 ? 5.848 -5.075 -19.862 1.00 57.12 487 GLN A C 1
ATOM 3485 O O . GLN A 1 487 ? 6.177 -4.612 -20.950 1.00 57.12 487 GLN A O 1
ATOM 3490 N N . TRP A 1 488 ? 4.637 -5.583 -19.626 1.00 60.50 488 TRP A N 1
ATOM 3491 C CA . TRP A 1 488 ? 3.565 -5.591 -20.617 1.00 60.50 488 TRP A CA 1
ATOM 3492 C C . TRP A 1 488 ? 3.148 -4.174 -21.031 1.00 60.50 488 TRP A C 1
ATOM 3494 O O . TRP A 1 488 ? 2.933 -3.946 -22.209 1.00 60.50 488 TRP A O 1
ATOM 3504 N N . LEU A 1 489 ? 3.117 -3.212 -20.101 1.00 52.16 489 LEU A N 1
ATOM 3505 C CA . LEU A 1 489 ? 2.821 -1.804 -20.408 1.00 52.16 489 LEU A CA 1
ATOM 3506 C C . LEU A 1 489 ? 3.936 -1.069 -21.169 1.00 52.16 489 LEU A C 1
ATOM 3508 O O . LEU A 1 489 ? 3.670 -0.025 -21.762 1.00 52.16 489 LEU A O 1
ATOM 3512 N N . ALA A 1 490 ? 5.177 -1.552 -21.079 1.00 51.00 490 ALA A N 1
ATOM 3513 C CA . ALA A 1 490 ? 6.344 -0.972 -21.746 1.00 51.00 490 ALA A CA 1
ATOM 3514 C C . ALA A 1 490 ? 6.661 -1.623 -23.109 1.00 51.00 490 ALA A C 1
ATOM 3516 O O . ALA A 1 490 ? 7.592 -1.173 -23.779 1.00 51.00 490 ALA A O 1
ATOM 3517 N N . SER A 1 491 ? 5.942 -2.697 -23.460 1.00 42.69 491 SER A N 1
ATOM 3518 C CA . SER A 1 491 ? 5.998 -3.409 -24.747 1.00 42.69 491 SER A CA 1
ATOM 3519 C C . SER A 1 491 ? 4.905 -2.880 -25.662 1.00 42.69 491 SER A C 1
ATOM 3521 O O . SER A 1 491 ? 5.152 -2.830 -26.885 1.00 42.69 491 SER A O 1
#

Organism: NCBI:txid2202420

Sequence (491 aa):
MKPSVRFPVSASLLRRLAFASIIANVAIVVTGGAVRLTASGLGCPTWPRCTDGSYVTTPEMGAHGVIEFGNRLLTFAVGIIALAVLLAVLARRPRPRGLLPLAVAVFLGIPAQAVIGGITVLTNLNPWVVGLHFLASMLVIAAAYALWRRTVEPDGPATPTVPAALRTLALVTTLVGAAVLVVGTWVTGSGPHAGDQGAARNGLDPEAISQVHADGVFLLIGLSVALVFAFRAIGAARATRAAVVLVAVELGQGLIGFVQYFTHLPALLVAAPGVPVATALGTNKLAAIFGTSTAAVTYARRTKLDWAVAGPSAGLAVLTAGLGAALAGAVPAGAYRPVVLLVLVSVAVFVLARPRLGVVAQPARRTPRRVVAAVAVAGLGIALYDGLIGPGTGTFLVLAFTALVGADFVHGSAMAKVVNAGTNLGALVVFAWTGHVWWLLGAAMAVCNVAGAALGARMALRRGAGFVRVVLLVVVLALVGKLGYDQWLAS

Mean predicted aligned error: 14.86 Å

Radius of gyration: 27.27 Å; Cα contacts (8 Å, |Δi|>4): 692; chains: 1; bounding box: 93×57×62 Å

Solvent-accessible surface area (backbone atoms only — not comparable to full-atom values): 24366 Å² total; per-residue (Å²): 132,82,79,81,77,74,62,85,46,52,71,67,55,51,39,51,40,28,47,49,37,36,52,39,52,52,49,51,51,53,45,48,50,44,20,30,76,67,44,10,55,56,30,33,63,43,67,91,32,22,40,100,88,32,71,55,69,52,82,90,43,46,70,33,7,48,50,31,47,50,48,58,55,45,52,54,58,41,47,53,42,29,48,53,37,36,51,43,55,70,57,28,70,88,62,63,84,71,44,62,66,29,32,48,48,35,41,56,39,48,62,51,45,53,51,41,49,38,49,17,34,75,52,56,35,32,26,70,44,48,33,48,38,53,54,54,48,52,52,34,43,50,33,28,47,53,35,32,52,56,64,75,51,80,86,69,82,90,74,80,86,63,58,69,71,58,49,49,50,52,49,52,40,50,53,44,47,52,49,32,52,54,38,46,32,51,30,44,18,34,39,92,72,44,11,30,99,82,39,46,64,67,80,53,60,45,64,63,43,42,48,57,29,49,52,42,48,53,51,35,50,52,47,33,51,49,46,29,54,56,25,54,75,70,66,32,62,71,58,21,50,52,28,49,51,48,44,53,48,51,54,52,50,48,48,52,51,49,49,58,68,45,69,78,42,56,63,45,48,60,77,34,82,86,52,57,68,51,31,26,51,16,19,48,24,50,12,44,26,46,12,25,41,38,24,23,52,57,32,59,78,73,46,93,73,63,53,88,39,29,48,60,12,12,60,41,4,21,58,28,0,19,52,16,30,68,49,32,73,76,55,58,79,82,53,52,62,61,54,52,42,55,53,46,44,53,48,47,53,54,54,65,76,39,83,72,64,27,63,60,63,36,71,89,47,56,41,74,69,32,43,53,50,37,24,48,46,44,7,38,59,49,12,22,46,38,19,40,75,41,82,64,40,60,56,52,34,20,49,44,33,23,70,36,39,15,28,20,43,53,57,10,44,37,40,21,23,42,25,45,26,21,18,21,48,16,17,25,54,42,20,51,74,71,67,18,46,51,63,70,60,15,52,56,48,16,57,56,30,31,54,52,23,45,53,51,43,53,48,39,70,75,60,36,28,66,49,49,51,51,53,51,50,53,52,43,51,52,51,37,56,49,48,52,49,54,50,60,76,74,104

pLDDT: mean 83.49, std 13.8, range [36.12, 98.31]